Protein AF-0000000074485544 (afdb_homodimer)

Organism: Parageobacillus thermoglucosidasius (NCBI:txid1426)

InterPro domains:
  IPR011234 Fumarylacetoacetase-like, C-terminal [PF01557] (48-252)
  IPR012686 4-hydroxyphenylacetate degradation bifunctional isomerase/decarboxylase, N-terminal subunit [TIGR02305] (46-251)
  IPR036663 Fumarylacetoacetase-like, C-terminal domain superfamily [G3DSA:3.90.850.10] (44-259)
  IPR036663 Fumarylacetoacetase-like, C-terminal domain superfamily [SSF56529] (46-257)
  IPR051121 Fumarylacetoacetate hydrolase [PTHR42796] (20-252)

Sequence (542 aa):
MAKAVFKIAGISYMMESEVDPERNTVIIDGKEYSANQLQWEAPVSGAIYGVLLNYKGEWEQFREQMTKPPYHHPPNAPILYMKPSNTVNVHGGCIPLPDDVSELQVGAALGVVIGQTATKVAKERAFDYISGYTIVNDVTIPHETIYRPAVKERARDGFTPVGPWVVEKKDVDDPDLLDIRVFVNDRLVQHNNTKHLMRSVASLLADITEFMTLYPGDVLLVGVPERAPLVKAGDYVRIEIEKIGRLENTVVHERDWIKETGSHETRAHSVMAKAVFKIAGISYMMESEVDPERNTVIIDGKEYSANQLQWEAPVSGAIYGVLLNYKGEWEQFREQMTKPPYHHPPNAPILYMKPSNTVNVHGGCIPLPDDVSELQVGAALGVVIGQTATKVAKERAFDYISGYTIVNDVTIPHETIYRPAVKERARDGFTPVGPWVVEKKDVDDPDLLDIRVFVNDRLVQHNNTKHLMRSVASLLADITEFMTLYPGDVLLVGVPERAPLVKAGDYVRIEIEKIGRLENTVVHERDWIKETGSHETRAHSV

Secondary structure (DSSP, 8-state):
-EEEEEEETT-SS-EEEEEETTTTEEEETTEEEEGGGS-EE-S--S-EEEEES-BHHHHHHHHHHHHSTTT-S--SS-EEEEE-GGGEEETTPEEEE-TT-S-EE--EEEEEEE-S-BSS--GGGGGGGEEEEEEEE--B---S-SSS--HHHHS-TT-EEE-SEEEEGGG-S-TTS-EEEEEETTEEEEEEEGGGBSS-HHHHHHHHHTTS-B-TT-EEE----SSPPEE-TT-EEEEEETTTEEEEEEEEEHHHHHHHH-TT-------/-EEEEEEETT-SS-EEEEEETTTTEEEETTEEEEGGGS-EE-S--S-EEEEES-BHHHHHHHHHHHHSTTT-S--SS-EEEEE-GGGEEETTPEEEE-TT-S-EE--EEEEEEE-S-BSS--GGGGGGGEEEEEEEE--B---S-SSS--HHHHS-TT-EEE-SEEEEGGG-S-TTS-EEEEEETTEEEEEEEGGGBSS-HHHHHHHHHTTS-B-TT-EEE----SSPPEE-TT-EEEEEETTTEEEEEEEEEHHHHHHHH-TT-------

Radius of gyration: 23.33 Å; Cα contacts (8 Å, |Δi|>4): 1393; chains: 2; bounding box: 64×68×64 Å

pLDDT: mean 91.36, std 13.8, range [17.21, 98.9]

Nearest PDB structures (foldseek):
  1i7o-assembly3_C  TM=9.629E-01  e=2.639E-26  Escherichia coli
  6jvv-assembly1_A  TM=9.278E-01  e=5.662E-20  Sphingobium sp. SYK-6
  6jvw-assembly1_B  TM=8.057E-01  e=4.776E-20  Sphingobium sp. SYK-6
  6jvv-assembly1_B  TM=8.007E-01  e=3.398E-20  Sphingobium sp. SYK-6
  6iym-assembly1_B  TM=7.950E-01  e=6.870E-19  Exiguobacterium antarcticum B7

Solvent-accessible surface area (backbone atoms only — not comparable to full-atom values): 27406 Å² total; per-residue (Å²): 120,33,49,28,36,25,23,44,59,94,50,96,58,76,43,74,38,45,26,33,32,89,77,34,28,36,43,56,96,88,39,80,39,53,56,85,78,52,59,48,32,47,51,63,75,47,57,37,35,35,32,54,67,21,16,49,66,29,33,62,75,42,41,66,66,36,42,28,83,90,55,55,49,70,75,92,60,86,44,48,50,71,45,54,76,49,9,56,27,20,35,70,33,66,30,48,38,51,89,92,49,80,50,33,28,47,21,62,22,55,26,41,28,28,52,33,76,35,54,60,38,51,50,93,52,32,69,77,29,44,46,22,34,29,40,29,39,55,27,28,44,78,68,88,64,79,40,47,61,52,42,82,41,39,37,25,50,28,25,30,28,27,17,48,36,28,28,33,40,87,63,48,90,49,82,50,66,29,46,34,38,33,26,51,71,85,36,80,71,44,76,52,47,41,62,45,38,70,54,48,69,37,51,46,46,21,61,51,15,62,52,24,55,46,43,55,34,19,29,42,28,62,23,41,58,51,78,51,49,75,46,39,68,73,39,37,40,37,38,36,37,61,81,54,21,55,31,40,34,36,29,29,44,33,75,58,42,35,69,73,67,52,72,63,69,70,75,74,73,79,122,120,35,51,29,35,25,24,43,58,95,50,94,56,78,44,75,38,46,27,33,34,90,76,34,28,37,44,56,95,89,38,79,39,52,57,86,79,53,59,47,32,47,49,64,77,45,58,37,37,36,34,53,67,22,17,50,66,29,33,62,73,42,41,66,64,35,43,28,84,88,55,56,49,68,75,92,58,87,45,50,49,72,45,54,75,49,9,56,27,20,36,70,34,66,31,48,38,50,89,92,49,81,51,35,28,46,21,63,23,56,25,40,28,26,53,33,77,36,54,59,38,50,49,94,51,31,70,80,28,44,45,21,33,30,40,28,38,54,27,28,45,79,67,88,65,79,40,46,60,53,43,83,40,37,38,23,50,29,26,30,28,26,16,50,36,27,28,33,41,88,66,48,91,49,82,52,65,29,47,36,41,32,24,51,72,85,37,81,71,43,77,53,47,41,61,45,36,70,54,48,69,36,52,47,46,20,61,52,14,61,53,24,54,45,43,55,33,20,30,41,28,63,23,43,59,51,79,51,48,76,43,39,69,72,38,36,39,37,38,35,37,59,80,55,22,57,30,40,33,35,29,29,45,33,73,58,43,35,68,71,68,52,71,62,70,72,74,76,70,77,121

Structure (mmCIF, N/CA/C/O backbone):
data_AF-0000000074485544-model_v1
#
loop_
_entity.id
_entity.type
_entity.pdbx_description
1 polymer '4-hydroxyphenylacetate isomerase'
#
loop_
_atom_site.group_PDB
_atom_site.id
_atom_site.type_symbol
_atom_site.label_atom_id
_atom_site.label_alt_id
_atom_site.label_comp_id
_atom_site.label_asym_id
_atom_site.label_entity_id
_atom_site.label_seq_id
_atom_site.pdbx_PDB_ins_code
_atom_site.Cartn_x
_atom_site.Cartn_y
_atom_site.Cartn_z
_atom_site.occupancy
_atom_site.B_iso_or_equiv
_atom_site.auth_seq_id
_atom_site.auth_comp_id
_atom_site.auth_asym_id
_atom_site.auth_atom_id
_atom_site.pdbx_PDB_model_num
ATOM 1 N N . MET A 1 1 ? 7.127 -34.436 -3.04 1 90.77 1 MET A N 1
ATOM 2 C CA . MET A 1 1 ? 6.691 -33.616 -1.915 1 90.77 1 MET A CA 1
ATOM 3 C C . MET A 1 1 ? 7.6 -32.404 -1.739 1 90.77 1 MET A C 1
ATOM 5 O O . MET A 1 1 ? 8.788 -32.463 -2.062 1 90.77 1 MET A O 1
ATOM 9 N N . ALA A 1 2 ? 6.992 -31.344 -1.421 1 95.54 2 ALA A N 1
ATOM 10 C CA . ALA A 1 2 ? 7.732 -30.118 -1.135 1 95.54 2 ALA A CA 1
ATOM 11 C C . ALA A 1 2 ? 7.47 -29.638 0.29 1 95.54 2 ALA A C 1
ATOM 13 O O . ALA A 1 2 ? 6.44 -29.969 0.883 1 95.54 2 ALA A O 1
ATOM 14 N N . LYS A 1 3 ? 8.425 -28.995 0.841 1 97.61 3 LYS A N 1
ATOM 15 C CA . LYS A 1 3 ? 8.197 -28.341 2.126 1 97.61 3 LYS A CA 1
ATOM 16 C C . LYS A 1 3 ? 7.457 -27.019 1.947 1 97.61 3 LYS A C 1
ATOM 18 O O . LYS A 1 3 ? 7.723 -26.276 1 1 97.61 3 LYS A O 1
ATOM 23 N N . ALA A 1 4 ? 6.565 -26.773 2.877 1 98.1 4 ALA A N 1
ATOM 24 C CA . ALA A 1 4 ? 5.761 -25.561 2.739 1 98.1 4 ALA A CA 1
ATOM 25 C C . ALA A 1 4 ? 5.362 -25.009 4.104 1 98.1 4 ALA A C 1
ATOM 27 O O . ALA A 1 4 ? 5.383 -25.732 5.103 1 98.1 4 ALA A O 1
ATOM 28 N N . VAL A 1 5 ? 5.112 -23.77 4.116 1 97.99 5 VAL A N 1
ATOM 29 C CA . VAL A 1 5 ? 4.541 -23.085 5.271 1 97.99 5 VAL A CA 1
ATOM 30 C C . VAL A 1 5 ? 3.111 -22.65 4.96 1 97.99 5 VAL A C 1
ATOM 32 O O . VAL A 1 5 ? 2.814 -22.226 3.841 1 97.99 5 VAL A O 1
ATOM 35 N N . PHE A 1 6 ? 2.251 -22.836 5.901 1 97.97 6 PHE A N 1
ATOM 36 C CA . PHE A 1 6 ? 0.848 -22.487 5.715 1 97.97 6 PHE A CA 1
ATOM 37 C C . PHE A 1 6 ? 0.191 -22.152 7.048 1 97.97 6 PHE A C 1
ATOM 39 O O . PHE A 1 6 ? 0.814 -22.287 8.104 1 97.97 6 PHE A O 1
ATOM 46 N N . LYS A 1 7 ? -0.985 -21.616 6.926 1 97.46 7 LYS A N 1
ATOM 47 C CA . LYS A 1 7 ? -1.761 -21.256 8.109 1 97.46 7 LYS A CA 1
ATOM 48 C C . LYS A 1 7 ? -3.201 -21.748 7.994 1 97.46 7 LYS A C 1
ATOM 50 O O . LYS A 1 7 ? -3.849 -21.549 6.964 1 97.46 7 LYS A O 1
ATOM 55 N N . ILE A 1 8 ? -3.652 -22.455 9.01 1 96.5 8 ILE A N 1
ATOM 56 C CA . ILE A 1 8 ? -5.022 -22.953 9.076 1 96.5 8 ILE A CA 1
ATOM 57 C C . ILE A 1 8 ? -5.876 -22.002 9.913 1 96.5 8 ILE A C 1
ATOM 59 O O . ILE A 1 8 ? -5.41 -21.46 10.917 1 96.5 8 ILE A O 1
ATOM 63 N N . ALA A 1 9 ? -7.114 -21.84 9.516 1 94.03 9 ALA A N 1
ATOM 64 C CA . ALA A 1 9 ? -8.03 -20.965 10.243 1 94.03 9 ALA A CA 1
ATOM 65 C C . ALA A 1 9 ? -8.16 -21.395 11.701 1 94.03 9 ALA A C 1
ATOM 67 O O . ALA A 1 9 ? -8.344 -22.58 11.991 1 94.03 9 ALA A O 1
ATOM 68 N N . GLY A 1 10 ? -8.076 -20.441 12.572 1 91.24 10 GLY A N 1
ATOM 69 C CA . GLY A 1 10 ? -8.238 -20.726 13.989 1 91.24 10 GLY A CA 1
ATOM 70 C C . GLY A 1 10 ? -6.932 -21.061 14.683 1 91.24 10 GLY A C 1
ATOM 71 O O . GLY A 1 10 ? -6.885 -21.171 15.91 1 91.24 10 GLY A O 1
ATOM 72 N N . ILE A 1 11 ? -5.893 -21.306 13.906 1 90.22 11 ILE A N 1
ATOM 73 C CA . ILE A 1 11 ? -4.566 -21.569 14.452 1 90.22 11 ILE A CA 1
ATOM 74 C C . ILE A 1 11 ? -3.723 -20.297 14.395 1 90.22 11 ILE A C 1
ATOM 76 O O . ILE A 1 11 ? -3.655 -19.636 13.356 1 90.22 11 ILE A O 1
ATOM 80 N N . SER A 1 12 ? -3.125 -19.877 15.398 1 88.78 12 SER A N 1
ATOM 81 C CA . SER A 1 12 ? -2.519 -18.559 15.552 1 88.78 12 SER A CA 1
ATOM 82 C C . SER A 1 12 ? -1.113 -18.524 14.961 1 88.78 12 SER A C 1
ATOM 84 O O . SER A 1 12 ? -0.5 -17.459 14.868 1 88.78 12 SER A O 1
ATOM 86 N N . TYR A 1 13 ? -0.594 -19.749 14.61 1 91.14 13 TYR A N 1
ATOM 87 C CA . TYR A 1 13 ? 0.783 -19.764 14.13 1 91.14 13 TYR A CA 1
ATOM 88 C C . TYR A 1 13 ? 0.874 -20.414 12.755 1 91.14 13 TYR A C 1
ATOM 90 O O . TYR A 1 13 ? -0.047 -21.118 12.332 1 91.14 13 TYR A O 1
ATOM 98 N N . MET A 1 14 ? 1.942 -20.153 12.083 1 94.24 14 MET A N 1
ATOM 99 C CA . MET A 1 14 ? 2.238 -20.786 10.801 1 94.24 14 MET A CA 1
ATOM 100 C C . MET A 1 14 ? 2.708 -22.223 11 1 94.24 14 MET A C 1
ATOM 102 O O . MET A 1 14 ? 3.51 -22.5 11.893 1 94.24 14 MET A O 1
ATOM 106 N N . MET A 1 15 ? 2.277 -23.033 10.186 1 96.04 15 MET A N 1
ATOM 107 C CA . MET A 1 15 ? 2.678 -24.437 10.215 1 96.04 15 MET A CA 1
ATOM 108 C C . MET A 1 15 ? 3.642 -24.751 9.076 1 96.04 15 MET A C 1
ATOM 110 O O . MET A 1 15 ? 3.604 -24.103 8.028 1 96.04 15 MET A O 1
ATOM 114 N N . GLU A 1 16 ? 4.478 -25.626 9.375 1 96.52 16 GLU A N 1
ATOM 115 C CA . GLU A 1 16 ? 5.398 -26.141 8.365 1 96.52 16 GLU A CA 1
ATOM 116 C C . GLU A 1 16 ? 5.22 -27.644 8.17 1 96.52 16 GLU A C 1
ATOM 118 O O . GLU A 1 16 ? 5.169 -28.399 9.143 1 96.52 16 GLU A O 1
ATOM 123 N N . SER A 1 17 ? 5.087 -28.018 6.955 1 96.88 17 SER A N 1
ATOM 124 C CA . SER A 1 17 ? 4.952 -29.44 6.659 1 96.88 17 SER A CA 1
ATOM 125 C C . SER A 1 17 ? 5.191 -29.722 5.18 1 96.88 17 SER A C 1
ATOM 127 O O . SER A 1 17 ? 5.697 -28.865 4.453 1 96.88 17 SER A O 1
ATOM 129 N N . GLU A 1 18 ? 4.872 -30.969 4.844 1 97.66 18 GLU A N 1
ATOM 130 C CA . GLU A 1 18 ? 5.032 -31.397 3.458 1 97.66 18 GLU A CA 1
ATOM 131 C C . GLU A 1 18 ? 3.733 -31.23 2.676 1 97.66 18 GLU A C 1
ATOM 133 O O . GLU A 1 18 ? 2.647 -31.48 3.204 1 97.66 18 GLU A O 1
ATOM 138 N N . VAL A 1 19 ? 3.941 -30.774 1.441 1 98.03 19 VAL A N 1
ATOM 139 C CA . VAL A 1 19 ? 2.791 -30.653 0.551 1 98.03 19 VAL A CA 1
ATOM 140 C C . VAL A 1 19 ? 3.078 -31.372 -0.766 1 98.03 19 VAL A C 1
ATOM 142 O O . VAL A 1 19 ? 4.239 -31.568 -1.133 1 98.03 19 VAL A O 1
ATOM 145 N N . ASP A 1 20 ? 2.06 -31.831 -1.389 1 97.64 20 ASP A N 1
ATOM 146 C CA . ASP A 1 20 ? 2.118 -32.315 -2.764 1 97.64 20 ASP A CA 1
ATOM 147 C C . ASP A 1 20 ? 1.415 -31.351 -3.717 1 97.64 20 ASP A C 1
ATOM 149 O O . ASP A 1 20 ? 0.188 -31.373 -3.836 1 97.64 20 ASP A O 1
ATOM 153 N N . PRO A 1 21 ? 2.123 -30.51 -4.354 1 96.29 21 PRO A N 1
ATOM 154 C CA . PRO A 1 21 ? 1.515 -29.49 -5.211 1 96.29 21 PRO A CA 1
ATOM 155 C C . PRO A 1 21 ? 0.693 -30.089 -6.35 1 96.29 21 PRO A C 1
ATOM 157 O O . PRO A 1 21 ? -0.279 -29.478 -6.802 1 96.29 21 PRO A O 1
ATOM 160 N N . GLU A 1 22 ? 1.041 -31.219 -6.857 1 95.24 22 GLU A N 1
ATOM 161 C CA . GLU A 1 22 ? 0.322 -31.85 -7.959 1 95.24 22 GLU A CA 1
ATOM 162 C C . GLU A 1 22 ? -1.041 -32.364 -7.507 1 95.24 22 GLU A C 1
ATOM 164 O O . GLU A 1 22 ? -2.043 -32.18 -8.202 1 95.24 22 GLU A O 1
ATOM 169 N N . ARG A 1 23 ? -1.027 -32.935 -6.347 1 96.19 23 ARG A N 1
ATOM 170 C CA . ARG A 1 23 ? -2.275 -33.47 -5.812 1 96.19 23 ARG A CA 1
ATOM 171 C C . ARG A 1 23 ? -2.998 -32.428 -4.965 1 96.19 23 ARG A C 1
ATOM 173 O O . ARG A 1 23 ? -4.146 -32.634 -4.566 1 96.19 23 ARG A O 1
ATOM 180 N N . ASN A 1 24 ? -2.317 -31.38 -4.682 1 97.11 24 ASN A N 1
ATOM 181 C CA . ASN A 1 24 ? -2.841 -30.306 -3.846 1 97.11 24 ASN A CA 1
ATOM 182 C C . ASN A 1 24 ? -3.24 -30.816 -2.464 1 97.11 24 ASN A C 1
ATOM 184 O O . ASN A 1 24 ? -4.362 -30.582 -2.011 1 97.11 24 ASN A O 1
ATOM 188 N N . THR A 1 25 ? -2.323 -31.49 -1.848 1 97.99 25 THR A N 1
ATOM 189 C CA . THR A 1 25 ? -2.54 -32.054 -0.52 1 97.99 25 THR A CA 1
ATOM 190 C C . THR A 1 25 ? -1.452 -31.596 0.446 1 97.99 25 THR A C 1
ATOM 192 O O . THR A 1 25 ? -0.387 -31.144 0.021 1 97.99 25 THR A O 1
ATOM 195 N N . VAL A 1 26 ? -1.707 -31.687 1.675 1 97.74 26 VAL A N 1
ATOM 196 C CA . VAL A 1 26 ? -0.789 -31.318 2.747 1 97.74 26 VAL A CA 1
ATOM 197 C C . VAL A 1 26 ? -0.813 -32.386 3.839 1 97.74 26 VAL A C 1
ATOM 199 O O . VAL A 1 26 ? -1.855 -32.992 4.1 1 97.74 26 VAL A O 1
ATOM 202 N N . ILE A 1 27 ? 0.284 -32.615 4.433 1 97.47 27 ILE A N 1
ATOM 203 C CA . ILE A 1 27 ? 0.385 -33.57 5.531 1 97.47 27 ILE A CA 1
ATOM 204 C C . ILE A 1 27 ? 0.322 -32.83 6.865 1 97.47 27 ILE A C 1
ATOM 206 O O . ILE A 1 27 ? 1.118 -31.923 7.118 1 97.47 27 ILE A O 1
ATOM 210 N N . ILE A 1 28 ? -0.578 -33.156 7.668 1 94.51 28 ILE A N 1
ATOM 211 C CA . ILE A 1 28 ? -0.701 -32.635 9.026 1 94.51 28 ILE A CA 1
ATOM 212 C C . ILE A 1 28 ? -0.766 -33.793 10.019 1 94.51 28 ILE A C 1
ATOM 214 O O . ILE A 1 28 ? -1.669 -34.63 9.948 1 94.51 28 ILE A O 1
ATOM 218 N N . ASP A 1 29 ? 0.242 -33.835 10.925 1 92.9 29 ASP A N 1
ATOM 219 C CA . ASP A 1 29 ? 0.322 -34.89 11.931 1 92.9 29 ASP A CA 1
ATOM 220 C C . ASP A 1 29 ? 0.257 -36.272 11.284 1 92.9 29 ASP A C 1
ATOM 222 O O . ASP A 1 29 ? -0.525 -37.125 11.709 1 92.9 29 ASP A O 1
ATOM 226 N N . GLY A 1 30 ? 0.918 -36.394 10.152 1 94.06 30 GLY A N 1
ATOM 227 C CA . GLY A 1 30 ? 1.083 -37.678 9.489 1 94.06 30 GLY A CA 1
ATOM 228 C C . GLY A 1 30 ? -0.089 -38.044 8.598 1 94.06 30 GLY A C 1
ATOM 229 O O . GLY A 1 30 ? -0.068 -39.082 7.932 1 94.06 30 GLY A O 1
ATOM 230 N N . LYS A 1 31 ? -1.072 -37.276 8.591 1 96.66 31 LYS A N 1
ATOM 231 C CA . LYS A 1 31 ? -2.251 -37.525 7.768 1 96.66 31 LYS A CA 1
ATOM 232 C C . LYS A 1 31 ? -2.308 -36.564 6.583 1 96.66 31 LYS A C 1
ATOM 234 O O . LYS A 1 31 ? -2.027 -35.373 6.729 1 96.66 31 LYS A O 1
ATOM 239 N N . GLU A 1 32 ? -2.655 -37.132 5.489 1 97.18 32 GLU A N 1
ATOM 240 C CA . GLU A 1 32 ? -2.739 -36.338 4.267 1 97.18 32 GLU A CA 1
ATOM 241 C C . GLU A 1 32 ? -4.135 -35.749 4.086 1 97.18 32 GLU A C 1
ATOM 243 O O . GLU A 1 32 ? -5.133 -36.467 4.168 1 97.18 32 GLU A O 1
ATOM 248 N N . TYR A 1 33 ? -4.262 -34.466 3.867 1 97.7 33 TYR A N 1
ATOM 249 C CA . TYR A 1 33 ? -5.512 -33.756 3.617 1 97.7 33 TYR A CA 1
ATOM 250 C C . TYR A 1 33 ? -5.485 -33.067 2.258 1 97.7 33 TYR A C 1
ATOM 252 O O . TYR A 1 33 ? -4.462 -32.504 1.86 1 97.7 33 TYR A O 1
ATOM 260 N N . SER A 1 34 ? -6.621 -33.187 1.575 1 96.98 34 SER A N 1
ATOM 261 C CA . SER A 1 34 ? -6.793 -32.292 0.435 1 96.98 34 SER A CA 1
ATOM 262 C C . SER A 1 34 ? -6.895 -30.838 0.884 1 96.98 34 SER A C 1
ATOM 264 O O . SER A 1 34 ? -7.504 -30.542 1.914 1 96.98 34 SER A O 1
ATOM 266 N N . ALA A 1 35 ? -6.347 -29.924 0.126 1 96.82 35 ALA A N 1
ATOM 267 C CA . ALA A 1 35 ? -6.403 -28.508 0.477 1 96.82 35 ALA A CA 1
ATOM 268 C C . ALA A 1 35 ? -7.846 -28.038 0.634 1 96.82 35 ALA A C 1
ATOM 270 O O . ALA A 1 35 ? -8.136 -27.17 1.461 1 96.82 35 ALA A O 1
ATOM 271 N N . ASN A 1 36 ? -8.751 -28.637 -0.075 1 95.66 36 ASN A N 1
ATOM 272 C CA . ASN A 1 36 ? -10.141 -28.195 -0.088 1 95.66 36 ASN A CA 1
ATOM 273 C C . ASN A 1 36 ? -10.895 -28.677 1.148 1 95.66 36 ASN A C 1
ATOM 275 O O . ASN A 1 36 ? -12.019 -28.243 1.404 1 95.66 36 ASN A O 1
ATOM 279 N N . GLN A 1 37 ? -10.273 -29.52 1.95 1 95.59 37 GLN A N 1
ATOM 280 C CA . GLN A 1 37 ? -10.892 -30.043 3.163 1 95.59 37 GLN A CA 1
ATOM 281 C C . GLN A 1 37 ? -10.589 -29.152 4.364 1 95.59 37 GLN A C 1
ATOM 283 O O . GLN A 1 37 ? -11.104 -29.382 5.461 1 95.59 37 GLN A O 1
ATOM 288 N N . LEU A 1 38 ? -9.765 -28.232 4.123 1 96.21 38 LEU A N 1
ATOM 289 C CA . LEU A 1 38 ? -9.299 -27.395 5.223 1 96.21 38 LEU A CA 1
ATOM 290 C C . LEU A 1 38 ? -9.753 -25.951 5.037 1 96.21 38 LEU A C 1
ATOM 292 O O . LEU A 1 38 ? -10.036 -25.524 3.915 1 96.21 38 LEU A O 1
ATOM 296 N N . GLN A 1 39 ? -9.892 -25.283 6.119 1 96.08 39 GLN A N 1
ATOM 297 C CA . GLN A 1 39 ? -10.098 -23.838 6.112 1 96.08 39 GLN A CA 1
ATOM 298 C C . GLN A 1 39 ? -8.785 -23.095 6.342 1 96.08 39 GLN A C 1
ATOM 300 O O . GLN A 1 39 ? -8.105 -23.321 7.345 1 96.08 39 GLN A O 1
ATOM 305 N N . TRP A 1 40 ? -8.505 -22.219 5.481 1 97.3 40 TRP A N 1
ATOM 306 C CA . TRP A 1 40 ? -7.16 -21.656 5.418 1 97.3 40 TRP A CA 1
ATOM 307 C C . TRP A 1 40 ? -7.157 -20.203 5.883 1 97.3 40 TRP A C 1
ATOM 309 O O . TRP A 1 40 ? -8.184 -19.524 5.824 1 97.3 40 TRP A O 1
ATOM 319 N N . GLU A 1 41 ? -6.047 -19.702 6.311 1 97.15 41 GLU A N 1
ATOM 320 C CA . GLU A 1 41 ? -5.659 -18.295 6.356 1 97.15 41 GLU A CA 1
ATOM 321 C C . GLU A 1 41 ? -4.54 -18 5.36 1 97.15 41 GLU A C 1
ATOM 323 O O . GLU A 1 41 ? -3.878 -18.917 4.872 1 97.15 41 GLU A O 1
ATOM 328 N N . ALA A 1 42 ? -4.441 -16.765 4.984 1 96.98 42 ALA A N 1
ATOM 329 C CA . ALA A 1 42 ? -3.374 -16.419 4.049 1 96.98 42 ALA A CA 1
ATOM 330 C C . ALA A 1 42 ? -2.006 -16.778 4.621 1 96.98 42 ALA A C 1
ATOM 332 O O . ALA A 1 42 ? -1.715 -16.485 5.784 1 96.98 42 ALA A O 1
ATOM 333 N N . PRO A 1 43 ? -1.149 -17.349 3.902 1 97.58 43 PRO A N 1
ATOM 334 C CA . PRO A 1 43 ? 0.147 -17.804 4.41 1 97.58 43 PRO A CA 1
ATOM 335 C C . PRO A 1 43 ? 1.211 -16.71 4.377 1 97.58 43 PRO A C 1
ATOM 337 O O . PRO A 1 43 ? 2.405 -17.007 4.28 1 97.58 43 PRO A O 1
ATOM 340 N N . VAL A 1 44 ? 0.81 -15.493 4.294 1 95.67 44 VAL A N 1
ATOM 341 C CA . VAL A 1 44 ? 1.725 -14.358 4.237 1 95.67 44 VAL A CA 1
ATOM 342 C C . VAL A 1 44 ? 1.303 -13.301 5.255 1 95.67 44 VAL A C 1
ATOM 344 O O . VAL A 1 44 ? 0.142 -13.259 5.669 1 95.67 44 VAL A O 1
ATOM 347 N N . SER A 1 45 ? 2.272 -12.45 5.623 1 92.66 45 SER A N 1
ATOM 348 C CA . SER A 1 45 ? 1.991 -11.542 6.731 1 92.66 45 SER A CA 1
ATOM 349 C C . SER A 1 45 ? 2.38 -10.109 6.385 1 92.66 45 SER A C 1
ATOM 351 O O . SER A 1 45 ? 2.063 -9.178 7.127 1 92.66 45 SER A O 1
ATOM 353 N N . GLY A 1 46 ? 3.073 -9.873 5.349 1 93.83 46 GLY A N 1
ATOM 354 C CA . GLY A 1 46 ? 3.562 -8.546 5.008 1 93.83 46 GLY A CA 1
ATOM 355 C C . GLY A 1 46 ? 2.778 -7.89 3.888 1 93.83 46 GLY A C 1
ATOM 356 O O . GLY A 1 46 ? 1.64 -8.275 3.611 1 93.83 46 GLY A O 1
ATOM 357 N N . ALA A 1 47 ? 3.313 -6.857 3.334 1 94.22 47 ALA A N 1
ATOM 358 C CA . ALA A 1 47 ? 2.708 -6.134 2.218 1 94.22 47 ALA A CA 1
ATOM 359 C C . ALA A 1 47 ? 2.838 -6.924 0.919 1 94.22 47 ALA A C 1
ATOM 361 O O . ALA A 1 47 ? 3.719 -7.777 0.789 1 94.22 47 ALA A O 1
ATOM 362 N N . ILE A 1 48 ? 1.928 -6.615 0.059 1 97.13 48 ILE A N 1
ATOM 363 C CA . ILE A 1 48 ? 1.94 -7.251 -1.254 1 97.13 48 ILE A CA 1
ATOM 364 C C . ILE A 1 48 ? 2.148 -6.194 -2.336 1 97.13 48 ILE A C 1
ATOM 366 O O . ILE A 1 48 ? 1.394 -5.222 -2.417 1 97.13 48 ILE A O 1
ATOM 370 N N . TYR A 1 49 ? 3.188 -6.374 -3.108 1 96.33 49 TYR A N 1
ATOM 371 C CA . TYR A 1 49 ? 3.532 -5.502 -4.225 1 96.33 49 TYR A CA 1
ATOM 372 C C . TYR A 1 49 ? 3.393 -6.236 -5.554 1 96.33 49 TYR A C 1
ATOM 374 O O . TYR A 1 49 ? 3.75 -7.412 -5.66 1 96.33 49 TYR A O 1
ATOM 382 N N . GLY A 1 50 ? 2.9 -5.558 -6.517 1 95.35 50 GLY A N 1
ATOM 383 C CA . GLY A 1 50 ? 2.794 -6.153 -7.84 1 95.35 50 GLY A CA 1
ATOM 384 C C . GLY A 1 50 ? 3.514 -5.357 -8.912 1 95.35 50 GLY A C 1
ATOM 385 O O . GLY A 1 50 ? 3.709 -4.148 -8.769 1 95.35 50 GLY A O 1
ATOM 386 N N . VAL A 1 51 ? 3.912 -6.04 -9.964 1 94.1 51 VAL A N 1
ATOM 387 C CA . VAL A 1 51 ? 4.55 -5.416 -11.118 1 94.1 51 VAL A CA 1
ATOM 388 C C . VAL A 1 51 ? 3.607 -5.464 -12.319 1 94.1 51 VAL A C 1
ATOM 390 O O . VAL A 1 51 ? 3.078 -6.525 -12.659 1 94.1 51 VAL A O 1
ATOM 393 N N . LEU A 1 52 ? 3.471 -4.307 -12.901 1 90.06 52 LEU A N 1
ATOM 394 C CA . LEU A 1 52 ? 2.641 -4.23 -14.098 1 90.06 52 LEU A CA 1
ATOM 395 C C . LEU A 1 52 ? 3.464 -4.513 -15.35 1 90.06 52 LEU A C 1
ATOM 397 O O . LEU A 1 52 ? 4.643 -4.16 -15.416 1 90.06 52 LEU A O 1
ATOM 401 N N . LEU A 1 53 ? 2.829 -5.147 -16.319 1 89.72 53 LEU A N 1
ATOM 402 C CA . LEU A 1 53 ? 3.346 -5.271 -17.678 1 89.72 53 LEU A CA 1
ATOM 403 C C . LEU A 1 53 ? 4.692 -5.987 -17.684 1 89.72 53 LEU A C 1
ATOM 405 O O . LEU A 1 53 ? 5.632 -5.547 -18.35 1 89.72 53 LEU A O 1
ATOM 409 N N . ASN A 1 54 ? 4.786 -7.033 -16.911 1 94.59 54 ASN A N 1
ATOM 410 C CA . ASN A 1 54 ? 6.054 -7.75 -16.844 1 94.59 54 ASN A CA 1
ATOM 411 C C . ASN A 1 54 ? 6.02 -9.03 -17.674 1 94.59 54 ASN A C 1
ATOM 413 O O . ASN A 1 54 ? 6.934 -9.853 -17.593 1 94.59 54 ASN A O 1
ATOM 417 N N . TYR A 1 55 ? 4.957 -9.305 -18.325 1 96.05 55 TYR A N 1
ATOM 418 C CA . TYR A 1 55 ? 4.894 -10.365 -19.326 1 96.05 55 TYR A CA 1
ATOM 419 C C . TYR A 1 55 ? 5.007 -9.793 -20.734 1 96.05 55 TYR A C 1
ATOM 421 O O . TYR A 1 55 ? 4.324 -8.823 -21.073 1 96.05 55 TYR A O 1
ATOM 429 N N . LYS A 1 56 ? 5.777 -10.445 -21.516 1 93.85 56 LYS A N 1
ATOM 430 C CA . LYS A 1 56 ? 6.021 -9.99 -22.881 1 93.85 56 LYS A CA 1
ATOM 431 C C . LYS A 1 56 ? 4.711 -9.81 -23.643 1 93.85 56 LYS A C 1
ATOM 433 O O . LYS A 1 56 ? 4.521 -8.807 -24.334 1 93.85 56 LYS A O 1
ATOM 438 N N . GLY A 1 57 ? 3.853 -10.749 -23.534 1 91.76 57 GLY A N 1
ATOM 439 C CA . GLY A 1 57 ? 2.571 -10.664 -24.215 1 91.76 57 GLY A CA 1
ATOM 440 C C . GLY A 1 57 ? 1.729 -9.489 -23.757 1 91.76 57 GLY A C 1
ATOM 441 O O . GLY A 1 57 ? 1.071 -8.836 -24.57 1 91.76 57 GLY A O 1
ATOM 442 N N . GLU A 1 58 ? 1.702 -9.219 -22.463 1 86.93 58 GLU A N 1
ATOM 443 C CA . GLU A 1 58 ? 0.978 -8.076 -21.917 1 86.93 58 GLU A CA 1
ATOM 444 C C . GLU A 1 58 ? 1.579 -6.759 -22.401 1 86.93 58 GLU A C 1
ATOM 446 O O . GLU A 1 58 ? 0.85 -5.844 -22.791 1 86.93 58 GLU A O 1
ATOM 451 N N . TRP A 1 59 ? 2.855 -6.708 -22.372 1 84.39 59 TRP A N 1
ATOM 452 C CA . TRP A 1 59 ? 3.561 -5.515 -22.826 1 84.39 59 TRP A CA 1
ATOM 453 C C . TRP A 1 59 ? 3.222 -5.202 -24.28 1 84.39 59 TRP A C 1
ATOM 455 O O . TRP A 1 59 ? 2.974 -4.046 -24.631 1 84.39 59 TRP A O 1
ATOM 465 N N . GLU A 1 60 ? 3.221 -6.237 -25.072 1 85.64 60 GLU A N 1
ATOM 466 C CA . GLU A 1 60 ? 2.935 -6.053 -26.491 1 85.64 60 GLU A CA 1
ATOM 467 C C . GLU A 1 60 ? 1.529 -5.5 -26.704 1 85.64 60 GLU A C 1
ATOM 469 O O . GLU A 1 60 ? 1.308 -4.675 -27.593 1 85.64 60 GLU A O 1
ATOM 474 N N . GLN A 1 61 ? 0.633 -5.861 -25.904 1 82.63 61 GLN A N 1
ATOM 475 C CA . GLN A 1 61 ? -0.746 -5.392 -25.99 1 82.63 61 GLN A CA 1
ATOM 476 C C . GLN A 1 61 ? -0.839 -3.898 -25.693 1 82.63 61 GLN A C 1
ATOM 478 O O . GLN A 1 61 ? -1.699 -3.203 -26.239 1 82.63 61 GLN A O 1
ATOM 483 N N . PHE A 1 62 ? 0.079 -3.43 -24.814 1 78.45 62 PHE A N 1
ATOM 484 C CA . PHE A 1 62 ? -0.033 -2.048 -24.363 1 78.45 62 PHE A CA 1
ATOM 485 C C . PHE A 1 62 ? 1.092 -1.197 -24.939 1 78.45 62 PHE A C 1
ATOM 487 O O . PHE A 1 62 ? 1.248 -0.032 -24.569 1 78.45 62 PHE A O 1
ATOM 494 N N . ARG A 1 63 ? 1.812 -1.733 -25.789 1 77.94 63 ARG A N 1
ATOM 495 C CA . ARG A 1 63 ? 3.009 -1.087 -26.317 1 77.94 63 ARG A CA 1
ATOM 496 C C . ARG A 1 63 ? 2.673 0.262 -26.943 1 77.94 63 ARG A C 1
ATOM 498 O O . ARG A 1 63 ? 3.375 1.25 -26.717 1 77.94 63 ARG A O 1
ATOM 505 N N . GLU A 1 64 ? 1.62 0.321 -27.712 1 75.65 64 GLU A N 1
ATOM 506 C CA . GLU A 1 64 ? 1.251 1.56 -28.389 1 75.65 64 GLU A CA 1
ATOM 507 C C . GLU A 1 64 ? 0.886 2.65 -27.384 1 75.65 64 GLU A C 1
ATOM 509 O O . GLU A 1 64 ? 1.319 3.796 -27.519 1 75.65 64 GLU A O 1
ATOM 514 N N . GLN A 1 65 ? 0.15 2.212 -26.404 1 73.07 65 GLN A N 1
ATOM 515 C CA . GLN A 1 65 ? -0.264 3.17 -25.383 1 73.07 65 GLN A CA 1
ATOM 516 C C . GLN A 1 65 ? 0.931 3.654 -24.567 1 73.07 65 GLN A C 1
ATOM 518 O O . GLN A 1 65 ? 0.957 4.8 -24.114 1 73.07 65 GLN A O 1
ATOM 523 N N . MET A 1 66 ? 1.855 2.827 -24.452 1 72.97 66 MET A N 1
ATOM 524 C CA . MET A 1 66 ? 2.993 3.129 -23.59 1 72.97 66 MET A CA 1
ATOM 525 C C . MET A 1 66 ? 4.04 3.948 -24.337 1 72.97 66 MET A C 1
ATOM 527 O O . MET A 1 66 ? 4.966 4.485 -23.726 1 72.97 66 MET A O 1
ATOM 531 N N . THR A 1 67 ? 3.88 4.025 -25.606 1 70.48 67 THR A N 1
ATOM 532 C CA . THR A 1 67 ? 4.878 4.729 -26.403 1 70.48 67 THR A CA 1
ATOM 533 C C . THR A 1 67 ? 4.291 6.005 -27.001 1 70.48 67 THR A C 1
ATOM 535 O O . THR A 1 67 ? 4.973 6.725 -27.732 1 70.48 67 THR A O 1
ATOM 538 N N . LYS A 1 68 ? 3.016 6.236 -26.727 1 69.05 68 LYS A N 1
ATOM 539 C CA . LYS A 1 68 ? 2.351 7.456 -27.177 1 69.05 68 LYS A CA 1
ATOM 540 C C . LYS A 1 68 ? 2.167 8.439 -26.024 1 69.05 68 LYS A C 1
ATOM 542 O O . LYS A 1 68 ? 2.32 8.071 -24.858 1 69.05 68 LYS A O 1
ATOM 547 N N . PRO A 1 69 ? 1.905 9.662 -26.41 1 65.52 69 PRO A N 1
ATOM 548 C CA . PRO A 1 69 ? 1.576 10.579 -25.316 1 65.52 69 PRO A CA 1
ATOM 549 C C . PRO A 1 69 ? 0.537 10.004 -24.357 1 65.52 69 PRO A C 1
ATOM 551 O O . PRO A 1 69 ? -0.388 9.31 -24.787 1 65.52 69 PRO A O 1
ATOM 554 N N . PRO A 1 70 ? 0.731 10.088 -23.118 1 65.9 70 PRO A N 1
ATOM 555 C CA . PRO A 1 70 ? 1.705 11.016 -22.539 1 65.9 70 PRO A CA 1
ATOM 556 C C . PRO A 1 70 ? 3.034 10.343 -22.203 1 65.9 70 PRO A C 1
ATOM 558 O O . PRO A 1 70 ? 3.98 11.012 -21.781 1 65.9 70 PRO A O 1
ATOM 561 N N . TYR A 1 71 ? 3.249 9.075 -22.387 1 65.97 71 TYR A N 1
ATOM 562 C CA . TYR A 1 71 ? 4.418 8.356 -21.894 1 65.97 71 TYR A CA 1
ATOM 563 C C . TYR A 1 71 ? 5.606 8.538 -22.831 1 65.97 71 TYR A C 1
ATOM 565 O O . TYR A 1 71 ? 6.731 8.768 -22.38 1 65.97 71 TYR A O 1
ATOM 573 N N . HIS A 1 72 ? 5.403 8.592 -24.146 1 68.53 72 HIS A N 1
ATOM 574 C CA . HIS A 1 72 ? 6.354 8.77 -25.237 1 68.53 72 HIS A CA 1
ATOM 575 C C . HIS A 1 72 ? 7.387 7.648 -25.255 1 68.53 72 HIS A C 1
ATOM 577 O O . HIS A 1 72 ? 7.83 7.224 -26.325 1 68.53 72 HIS A O 1
ATOM 583 N N . HIS A 1 73 ? 7.897 7.138 -24.05 1 72.11 73 HIS A N 1
ATOM 584 C CA . HIS A 1 73 ? 8.868 6.054 -23.953 1 72.11 73 HIS A CA 1
ATOM 585 C C . HIS A 1 73 ? 8.446 5.028 -22.908 1 72.11 73 HIS A C 1
ATOM 587 O O . HIS A 1 73 ? 7.772 5.369 -21.933 1 72.11 73 HIS A O 1
ATOM 593 N N . PRO A 1 74 ? 8.879 3.829 -23.197 1 72.47 74 PRO A N 1
ATOM 594 C CA . PRO A 1 74 ? 8.581 2.799 -22.199 1 72.47 74 PRO A CA 1
ATOM 595 C C . PRO A 1 74 ? 9.308 3.03 -20.876 1 72.47 74 PRO A C 1
ATOM 597 O O . PRO A 1 74 ? 10.38 3.64 -20.855 1 72.47 74 PRO A O 1
ATOM 600 N N . PRO A 1 75 ? 8.708 2.56 -19.904 1 72.54 75 PRO A N 1
ATOM 601 C CA . PRO A 1 75 ? 9.37 2.699 -18.605 1 72.54 75 PRO A CA 1
ATOM 602 C C . PRO A 1 75 ? 10.67 1.902 -18.516 1 72.54 75 PRO A C 1
ATOM 604 O O . PRO A 1 75 ? 10.749 0.784 -19.031 1 72.54 75 PRO A O 1
ATOM 607 N N . ASN A 1 76 ? 11.651 2.495 -17.952 1 76.29 76 ASN A N 1
ATOM 608 C CA . ASN A 1 76 ? 12.938 1.834 -17.761 1 76.29 76 ASN A CA 1
ATOM 609 C C . ASN A 1 76 ? 12.958 1.006 -16.479 1 76.29 76 ASN A C 1
ATOM 611 O O . ASN A 1 76 ? 13.851 0.18 -16.283 1 76.29 76 ASN A O 1
ATOM 615 N N . ALA A 1 77 ? 11.97 1.215 -15.674 1 82.51 77 ALA A N 1
ATOM 616 C CA . ALA A 1 77 ? 11.878 0.529 -14.388 1 82.51 77 ALA A CA 1
ATOM 617 C C . ALA A 1 77 ? 10.524 -0.156 -14.228 1 82.51 77 ALA A C 1
ATOM 619 O O . ALA A 1 77 ? 9.565 0.178 -14.929 1 82.51 77 ALA A O 1
ATOM 620 N N . PRO A 1 78 ? 10.516 -1.103 -13.339 1 89.05 78 PRO A N 1
ATOM 621 C CA . PRO A 1 78 ? 9.229 -1.766 -13.111 1 89.05 78 PRO A CA 1
ATOM 622 C C . PRO A 1 78 ? 8.144 -0.801 -12.639 1 89.05 78 PRO A C 1
ATOM 624 O O . PRO A 1 78 ? 8.423 0.115 -11.861 1 89.05 78 PRO A O 1
ATOM 627 N N . ILE A 1 79 ? 6.99 -0.987 -13.168 1 87.89 79 ILE A N 1
ATOM 628 C CA . ILE A 1 79 ? 5.819 -0.254 -12.7 1 87.89 79 ILE A CA 1
ATOM 629 C C . ILE A 1 79 ? 5.171 -1.004 -11.539 1 87.89 79 ILE A C 1
ATOM 631 O O . ILE A 1 79 ? 4.648 -2.107 -11.718 1 87.89 79 ILE A O 1
ATOM 635 N N . LEU A 1 80 ? 5.186 -0.377 -10.466 1 91.22 80 LEU A N 1
ATOM 636 C CA . LEU A 1 80 ? 4.765 -1.072 -9.254 1 91.22 80 LEU A CA 1
ATOM 637 C C . LEU A 1 80 ? 3.395 -0.584 -8.796 1 91.22 80 LEU A C 1
ATOM 639 O O . LEU A 1 80 ? 3.012 0.555 -9.074 1 91.22 80 LEU A O 1
ATOM 643 N N . TYR A 1 81 ? 2.692 -1.458 -8.13 1 90.91 81 TYR A N 1
ATOM 644 C CA . TYR A 1 81 ? 1.492 -1.136 -7.366 1 90.91 81 TYR A CA 1
ATOM 645 C C . TYR A 1 81 ? 1.425 -1.956 -6.083 1 90.91 81 TYR A C 1
ATOM 647 O O . TYR A 1 81 ? 2.259 -2.836 -5.858 1 90.91 81 TYR A O 1
ATOM 655 N N . MET A 1 82 ? 0.498 -1.602 -5.254 1 92.49 82 MET A N 1
ATOM 656 C CA . MET A 1 82 ? 0.37 -2.289 -3.972 1 92.49 82 MET A CA 1
ATOM 657 C C . MET A 1 82 ? -1.048 -2.816 -3.777 1 92.49 82 MET A C 1
ATOM 659 O O . MET A 1 82 ? -2.015 -2.183 -4.205 1 92.49 82 MET A O 1
ATOM 663 N N . LYS A 1 83 ? -1.134 -3.941 -3.143 1 94.47 83 LYS A N 1
ATOM 664 C CA . LYS A 1 83 ? -2.381 -4.51 -2.64 1 94.47 83 LYS A CA 1
ATOM 665 C C . LYS A 1 83 ? -2.462 -4.4 -1.12 1 94.47 83 LYS A C 1
ATOM 667 O O . LYS A 1 83 ? -1.757 -5.113 -0.403 1 94.47 83 LYS A O 1
ATOM 672 N N . PRO A 1 84 ? -3.34 -3.523 -0.642 1 93.29 84 PRO A N 1
ATOM 673 C CA . PRO A 1 84 ? -3.428 -3.355 0.81 1 93.29 84 PRO A CA 1
ATOM 674 C C . PRO A 1 84 ? -4.012 -4.579 1.512 1 93.29 84 PRO A C 1
ATOM 676 O O . PRO A 1 84 ? -4.515 -5.492 0.852 1 93.29 84 PRO A O 1
ATOM 679 N N . SER A 1 85 ? -3.932 -4.59 2.778 1 93.05 85 SER A N 1
ATOM 680 C CA . SER A 1 85 ? -4.265 -5.757 3.588 1 93.05 85 SER A CA 1
ATOM 681 C C . SER A 1 85 ? -5.743 -6.114 3.462 1 93.05 85 SER A C 1
ATOM 683 O O . SER A 1 85 ? -6.115 -7.284 3.572 1 93.05 85 SER A O 1
ATOM 685 N N . ASN A 1 86 ? -6.56 -5.116 3.25 1 94.04 86 ASN A N 1
ATOM 686 C CA . ASN A 1 86 ? -7.992 -5.372 3.14 1 94.04 86 ASN A CA 1
ATOM 687 C C . ASN A 1 86 ? -8.308 -6.297 1.968 1 94.04 86 ASN A C 1
ATOM 689 O O . ASN A 1 86 ? -9.382 -6.899 1.918 1 94.04 86 ASN A O 1
ATOM 693 N N . THR A 1 87 ? -7.389 -6.395 1.048 1 96.78 87 THR A N 1
ATOM 694 C CA . THR A 1 87 ? -7.662 -7.157 -0.165 1 96.78 87 THR A CA 1
ATOM 695 C C . THR A 1 87 ? -7.378 -8.64 0.052 1 96.78 87 THR A C 1
ATOM 697 O O . THR A 1 87 ? -7.809 -9.482 -0.738 1 96.78 87 THR A O 1
ATOM 700 N N . VAL A 1 88 ? -6.662 -8.987 1.042 1 97.18 88 VAL A N 1
ATOM 701 C CA . VAL A 1 88 ? -6.164 -10.346 1.23 1 97.18 88 VAL A CA 1
ATOM 702 C C . VAL A 1 88 ? -7.337 -11.301 1.444 1 97.18 88 VAL A C 1
ATOM 704 O O . VAL A 1 88 ? -8.223 -11.033 2.259 1 97.18 88 VAL A O 1
ATOM 707 N N . ASN A 1 89 ? -7.368 -12.269 0.752 1 97.18 89 ASN A N 1
ATOM 708 C CA . ASN A 1 89 ? -8.288 -13.401 0.762 1 97.18 89 ASN A CA 1
ATOM 709 C C . ASN A 1 89 ? -7.541 -14.731 0.78 1 97.18 89 ASN A C 1
ATOM 711 O O . ASN A 1 89 ? -6.309 -14.756 0.808 1 97.18 89 ASN A O 1
ATOM 715 N N . VAL A 1 90 ? -8.284 -15.85 0.821 1 97.6 90 VAL A N 1
ATOM 716 C CA . VAL A 1 90 ? -7.62 -17.114 1.121 1 97.6 90 VAL A CA 1
ATOM 717 C C . VAL A 1 90 ? -8.08 -18.186 0.135 1 97.6 90 VAL A C 1
ATOM 719 O O . VAL A 1 90 ? -9.032 -17.975 -0.621 1 97.6 90 VAL A O 1
ATOM 722 N N . HIS A 1 91 ? -7.326 -19.25 0.087 1 98.37 91 HIS A N 1
ATOM 723 C CA . HIS A 1 91 ? -7.779 -20.427 -0.646 1 98.37 91 HIS A CA 1
ATOM 724 C C . HIS A 1 91 ? -9.161 -20.871 -0.176 1 98.37 91 HIS A C 1
ATOM 726 O O . HIS A 1 91 ? -9.395 -21.018 1.025 1 98.37 91 HIS A O 1
ATOM 732 N N . GLY A 1 92 ? -10.025 -21.026 -1.109 1 97.2 92 GLY A N 1
ATOM 733 C CA . GLY A 1 92 ? -11.379 -21.447 -0.782 1 97.2 92 GLY A CA 1
ATOM 734 C C . GLY A 1 92 ? -12.3 -20.288 -0.452 1 97.2 92 GLY A C 1
ATOM 735 O O . GLY A 1 92 ? -13.511 -20.471 -0.314 1 97.2 92 GLY A O 1
ATOM 736 N N . GLY A 1 93 ? -11.731 -19.109 -0.279 1 96.37 93 GLY A N 1
ATOM 737 C CA . GLY A 1 93 ? -12.546 -17.939 0.011 1 96.37 93 GLY A CA 1
ATOM 738 C C . GLY A 1 93 ? -13.308 -17.429 -1.198 1 96.37 93 GLY A C 1
ATOM 739 O O . GLY A 1 93 ? -12.886 -17.636 -2.337 1 96.37 93 GLY A O 1
ATOM 740 N N . CYS A 1 94 ? -14.379 -16.71 -0.926 1 97.13 94 CYS A N 1
ATOM 741 C CA . CYS A 1 94 ? -15.179 -16.128 -1.997 1 97.13 94 CYS A CA 1
ATOM 742 C C . CYS A 1 94 ? -14.624 -14.773 -2.418 1 97.13 94 CYS A C 1
ATOM 744 O O . CYS A 1 94 ? -14.196 -13.983 -1.574 1 97.13 94 CYS A O 1
ATOM 746 N N . ILE A 1 95 ? -14.591 -14.521 -3.683 1 97.9 95 ILE A N 1
ATOM 747 C CA . ILE A 1 95 ? -14.241 -13.218 -4.235 1 97.9 95 ILE A CA 1
ATOM 748 C C . ILE A 1 95 ? -15.51 -12.406 -4.488 1 97.9 95 ILE A C 1
ATOM 750 O O . ILE A 1 95 ? -16.387 -12.832 -5.243 1 97.9 95 ILE A O 1
ATOM 754 N N . PRO A 1 96 ? -15.624 -11.239 -3.951 1 97.33 96 PRO A N 1
ATOM 755 C CA . PRO A 1 96 ? -16.858 -10.463 -4.096 1 97.33 96 PRO A CA 1
ATOM 756 C C . PRO A 1 96 ? -16.922 -9.697 -5.415 1 97.33 96 PRO A C 1
ATOM 758 O O . PRO A 1 96 ? -15.998 -8.949 -5.744 1 97.33 96 PRO A O 1
ATOM 761 N N . LEU A 1 97 ? -17.917 -9.873 -6.144 1 97.73 97 LEU A N 1
ATOM 762 C CA . LEU A 1 97 ? -18.257 -9.049 -7.299 1 97.73 97 LEU A CA 1
ATOM 763 C C . LEU A 1 97 ? -19.122 -7.864 -6.885 1 97.73 97 LEU A C 1
ATOM 765 O O . LEU A 1 97 ? -20.28 -8.04 -6.499 1 97.73 97 LEU A O 1
ATOM 769 N N . PRO A 1 98 ? -18.534 -6.686 -6.942 1 94.26 98 PRO A N 1
ATOM 770 C CA . PRO A 1 98 ? -19.341 -5.524 -6.563 1 94.26 98 PRO A CA 1
ATOM 771 C C . PRO A 1 98 ? -20.621 -5.4 -7.386 1 94.26 98 PRO A C 1
ATOM 773 O O . PRO A 1 98 ? -20.654 -5.811 -8.549 1 94.26 98 PRO A O 1
ATOM 776 N N . ASP A 1 99 ? -21.613 -4.744 -6.858 1 89.22 99 ASP A N 1
ATOM 777 C CA . ASP A 1 99 ? -22.936 -4.651 -7.468 1 89.22 99 ASP A CA 1
ATOM 778 C C . ASP A 1 99 ? -22.888 -3.845 -8.763 1 89.22 99 ASP A C 1
ATOM 780 O O . ASP A 1 99 ? -23.672 -4.09 -9.683 1 89.22 99 ASP A O 1
ATOM 784 N N . ASP A 1 100 ? -22.024 -2.95 -8.803 1 88.23 100 ASP A N 1
ATOM 785 C CA . ASP A 1 100 ? -21.987 -2.041 -9.945 1 88.23 100 ASP A CA 1
ATOM 786 C C . ASP A 1 100 ? -21.022 -2.543 -11.016 1 88.23 100 ASP A C 1
ATOM 788 O O . ASP A 1 100 ? -20.705 -1.819 -11.962 1 88.23 100 ASP A O 1
ATOM 792 N N . VAL A 1 101 ? -20.492 -3.734 -10.871 1 93.28 101 VAL A N 1
ATOM 793 C CA . VAL A 1 101 ? -19.508 -4.316 -11.778 1 93.28 101 VAL A CA 1
ATOM 794 C C . VAL A 1 101 ? -20.048 -5.62 -12.359 1 93.28 101 VAL A C 1
ATOM 796 O O . VAL A 1 101 ? -20.657 -6.42 -11.644 1 93.28 101 VAL A O 1
ATOM 799 N N . SER A 1 102 ? -19.852 -5.844 -13.612 1 95.03 102 SER A N 1
ATOM 800 C CA . SER A 1 102 ? -20.419 -7.016 -14.271 1 95.03 102 SER A CA 1
ATOM 801 C C . SER A 1 102 ? -19.448 -8.192 -14.24 1 95.03 102 SER A C 1
ATOM 803 O O . SER A 1 102 ? -19.869 -9.35 -14.221 1 95.03 102 SER A O 1
ATOM 805 N N . GLU A 1 103 ? -18.177 -7.828 -14.307 1 97.42 103 GLU A N 1
ATOM 806 C CA . GLU A 1 103 ? -17.16 -8.875 -14.364 1 97.42 103 GLU A CA 1
ATOM 807 C C . GLU A 1 103 ? -15.876 -8.435 -13.666 1 97.42 103 GLU A C 1
ATOM 809 O O . GLU A 1 103 ? -15.653 -7.241 -13.461 1 97.42 103 GLU A O 1
ATOM 814 N N . LEU A 1 104 ? -15.132 -9.388 -13.271 1 97.96 104 LEU A N 1
ATOM 815 C CA . LEU A 1 104 ? -13.802 -9.181 -12.708 1 97.96 104 LEU A CA 1
ATOM 816 C C . LEU A 1 104 ? -12.733 -9.81 -13.596 1 97.96 104 LEU A C 1
ATOM 818 O O . LEU A 1 104 ? -13.017 -10.74 -14.354 1 97.96 104 LEU A O 1
ATOM 822 N N . GLN A 1 105 ? -11.643 -9.271 -13.52 1 97.4 105 GLN A N 1
ATOM 823 C CA . GLN A 1 105 ? -10.474 -9.889 -14.137 1 97.4 105 GLN A CA 1
ATOM 824 C C . GLN A 1 105 ? -9.655 -10.665 -13.109 1 97.4 105 GLN A C 1
ATOM 826 O O . GLN A 1 105 ? -9.312 -10.133 -12.051 1 97.4 105 GLN A O 1
ATOM 831 N N . VAL A 1 106 ? -9.351 -11.851 -13.43 1 97.35 106 VAL A N 1
ATOM 832 C CA . VAL A 1 106 ? -8.526 -12.69 -12.566 1 97.35 106 VAL A CA 1
ATOM 833 C C . VAL A 1 106 ? -7.084 -12.69 -13.07 1 97.35 106 VAL A C 1
ATOM 835 O O . VAL A 1 106 ? -6.837 -12.877 -14.263 1 97.35 106 VAL A O 1
ATOM 838 N N . GLY A 1 107 ? -6.162 -12.398 -12.187 1 97.61 107 GLY A N 1
ATOM 839 C CA . GLY A 1 107 ? -4.752 -12.343 -12.54 1 97.61 107 GLY A CA 1
ATOM 840 C C . GLY A 1 107 ? -3.921 -13.403 -11.841 1 97.61 107 GLY A C 1
ATOM 841 O O . GLY A 1 107 ? -3.581 -13.257 -10.665 1 97.61 107 GLY A O 1
ATOM 842 N N . ALA A 1 108 ? -3.555 -14.41 -12.55 1 98.52 108 ALA A N 1
ATOM 843 C CA . ALA A 1 108 ? -2.69 -15.457 -12.013 1 98.52 108 ALA A CA 1
ATOM 844 C C . ALA A 1 108 ? -1.256 -14.959 -11.861 1 98.52 108 ALA A C 1
ATOM 846 O O . ALA A 1 108 ? -0.605 -14.608 -12.848 1 98.52 108 ALA A O 1
ATOM 847 N N . ALA A 1 109 ? -0.806 -14.931 -10.666 1 98.68 109 ALA A N 1
ATOM 848 C CA . ALA A 1 109 ? 0.533 -14.393 -10.44 1 98.68 109 ALA A CA 1
ATOM 849 C C . ALA A 1 109 ? 1.337 -15.295 -9.508 1 98.68 109 ALA A C 1
ATOM 851 O O . ALA A 1 109 ? 0.8 -15.828 -8.534 1 98.68 109 ALA A O 1
ATOM 852 N N . LEU A 1 110 ? 2.614 -15.439 -9.825 1 98.87 110 LEU A N 1
ATOM 853 C CA . LEU A 1 110 ? 3.571 -16.003 -8.88 1 98.87 110 LEU A CA 1
ATOM 854 C C . LEU A 1 110 ? 3.919 -14.994 -7.791 1 98.87 110 LEU A C 1
ATOM 856 O O . LEU A 1 110 ? 4.294 -13.857 -8.089 1 98.87 110 LEU A O 1
ATOM 860 N N . GLY A 1 111 ? 3.696 -15.363 -6.567 1 98.85 111 GLY A N 1
ATOM 861 C CA . GLY A 1 111 ? 4.127 -14.556 -5.437 1 98.85 111 GLY A CA 1
ATOM 862 C C . GLY A 1 111 ? 5.474 -14.978 -4.881 1 98.85 111 GLY A C 1
ATOM 863 O O . GLY A 1 111 ? 5.659 -16.136 -4.501 1 98.85 111 GLY A O 1
ATOM 864 N N . VAL A 1 112 ? 6.403 -14.082 -4.849 1 98.88 112 VAL A N 1
ATOM 865 C CA . VAL A 1 112 ? 7.714 -14.285 -4.243 1 98.88 112 VAL A CA 1
ATOM 866 C C . VAL A 1 112 ? 7.702 -13.778 -2.803 1 98.88 112 VAL A C 1
ATOM 868 O O . VAL A 1 112 ? 7.543 -12.579 -2.562 1 98.88 112 VAL A O 1
ATOM 871 N N . VAL A 1 113 ? 7.884 -14.635 -1.886 1 98.8 113 VAL A N 1
ATOM 872 C CA . VAL A 1 113 ? 7.811 -14.278 -0.474 1 98.8 113 VAL A CA 1
ATOM 873 C C . VAL A 1 113 ? 9.206 -13.945 0.048 1 98.8 113 VAL A C 1
ATOM 875 O O . VAL A 1 113 ? 10.133 -14.748 -0.084 1 98.8 113 VAL A O 1
ATOM 878 N N . ILE A 1 114 ? 9.319 -12.786 0.649 1 98.67 114 ILE A N 1
ATOM 879 C CA . ILE A 1 114 ? 10.598 -12.298 1.153 1 98.67 114 ILE A CA 1
ATOM 880 C C . ILE A 1 114 ? 10.887 -12.921 2.517 1 98.67 114 ILE A C 1
ATOM 882 O O . ILE A 1 114 ? 10.014 -12.959 3.387 1 98.67 114 ILE A O 1
ATOM 886 N N . GLY A 1 115 ? 12.104 -13.36 2.661 1 98.05 115 GLY A N 1
ATOM 887 C CA . GLY A 1 115 ? 12.469 -14.052 3.887 1 98.05 115 GLY A CA 1
ATOM 888 C C . GLY A 1 115 ? 13.483 -13.293 4.722 1 98.05 115 GLY A C 1
ATOM 889 O O . GLY A 1 115 ? 13.669 -13.589 5.904 1 98.05 115 GLY A O 1
ATOM 890 N N . GLN A 1 116 ? 14.143 -12.39 4.098 1 97.55 116 GLN A N 1
ATOM 891 C CA . GLN A 1 116 ? 15.127 -11.523 4.737 1 97.55 116 GLN A CA 1
ATOM 892 C C . GLN A 1 116 ? 14.956 -10.074 4.29 1 97.55 116 GLN A C 1
ATOM 894 O O . GLN A 1 116 ? 14.532 -9.812 3.163 1 97.55 116 GLN A O 1
ATOM 899 N N . THR A 1 117 ? 15.325 -9.161 5.24 1 96.76 117 THR A N 1
ATOM 900 C CA . THR A 1 117 ? 15.263 -7.753 4.864 1 96.76 117 THR A CA 1
ATOM 901 C C . THR A 1 117 ? 16.115 -7.485 3.627 1 96.76 117 THR A C 1
ATOM 903 O O . THR A 1 117 ? 17.306 -7.804 3.606 1 96.76 117 THR A O 1
ATOM 906 N N . ALA A 1 118 ? 15.482 -6.973 2.596 1 96.69 118 ALA A N 1
ATOM 907 C CA . ALA A 1 118 ? 16.134 -6.791 1.302 1 96.69 118 ALA A CA 1
ATOM 908 C C . ALA A 1 118 ? 16.26 -5.31 0.955 1 96.69 118 ALA A C 1
ATOM 910 O O . ALA A 1 118 ? 15.255 -4.629 0.739 1 96.69 118 ALA A O 1
ATOM 911 N N . THR A 1 119 ? 17.347 -4.763 0.935 1 94.17 119 THR A N 1
ATOM 912 C CA . THR A 1 119 ? 17.676 -3.39 0.57 1 94.17 119 THR A CA 1
ATOM 913 C C . THR A 1 119 ? 18.913 -3.35 -0.324 1 94.17 119 THR A C 1
ATOM 915 O O . THR A 1 119 ? 19.949 -3.925 0.015 1 94.17 119 THR A O 1
ATOM 918 N N . LYS A 1 120 ? 18.766 -2.734 -1.496 1 93.04 120 LYS A N 1
ATOM 919 C CA . LYS A 1 120 ? 19.876 -2.608 -2.437 1 93.04 120 LYS A CA 1
ATOM 920 C C . LYS A 1 120 ? 20.525 -3.963 -2.706 1 93.04 120 LYS A C 1
ATOM 922 O O . LYS A 1 120 ? 21.744 -4.107 -2.589 1 93.04 120 LYS A O 1
ATOM 927 N N . VAL A 1 121 ? 19.718 -4.87 -3.039 1 95.98 121 VAL A N 1
ATOM 928 C CA . VAL A 1 121 ? 20.134 -6.248 -3.28 1 95.98 121 VAL A CA 1
ATOM 929 C C . VAL A 1 121 ? 20.774 -6.361 -4.661 1 95.98 121 VAL A C 1
ATOM 931 O O . VAL A 1 121 ? 20.209 -5.896 -5.654 1 95.98 121 VAL A O 1
ATOM 934 N N . ALA A 1 122 ? 21.928 -6.965 -4.699 1 96.89 122 ALA A N 1
ATOM 935 C CA . ALA A 1 122 ? 22.53 -7.303 -5.986 1 96.89 122 ALA A CA 1
ATOM 936 C C . ALA A 1 122 ? 21.756 -8.423 -6.676 1 96.89 122 ALA A C 1
ATOM 938 O O . ALA A 1 122 ? 21.309 -9.37 -6.024 1 96.89 122 ALA A O 1
ATOM 939 N N . LYS A 1 123 ? 21.717 -8.348 -7.944 1 97.28 123 LYS A N 1
ATOM 940 C CA . LYS A 1 123 ? 20.959 -9.329 -8.716 1 97.28 123 LYS A CA 1
ATOM 941 C C . LYS A 1 123 ? 21.442 -10.747 -8.427 1 97.28 123 LYS A C 1
ATOM 943 O O . LYS A 1 123 ? 20.632 -11.664 -8.274 1 97.28 123 LYS A O 1
ATOM 948 N N . GLU A 1 124 ? 22.74 -10.922 -8.277 1 97.35 124 GLU A N 1
ATOM 949 C CA . GLU A 1 124 ? 23.353 -12.237 -8.11 1 97.35 124 GLU A CA 1
ATOM 950 C C . GLU A 1 124 ? 23.005 -12.838 -6.751 1 97.35 124 GLU A C 1
ATOM 952 O O . GLU A 1 124 ? 23.131 -14.048 -6.552 1 97.35 124 GLU A O 1
ATOM 957 N N . ARG A 1 125 ? 22.512 -11.978 -5.817 1 97.47 125 ARG A N 1
ATOM 958 C CA . ARG A 1 125 ? 22.21 -12.449 -4.469 1 97.47 125 ARG A CA 1
ATOM 959 C C . ARG A 1 125 ? 20.708 -12.429 -4.206 1 97.47 125 ARG A C 1
ATOM 961 O O . ARG A 1 125 ? 20.266 -12.681 -3.083 1 97.47 125 ARG A O 1
ATOM 968 N N . ALA A 1 126 ? 19.959 -12.127 -5.166 1 97.42 126 ALA A N 1
ATOM 969 C CA . ALA A 1 126 ? 18.524 -11.895 -5.02 1 97.42 126 ALA A CA 1
ATOM 970 C C . ALA A 1 126 ? 17.843 -13.08 -4.342 1 97.42 126 ALA A C 1
ATOM 972 O O . ALA A 1 126 ? 17.021 -12.899 -3.44 1 97.42 126 ALA A O 1
ATOM 973 N N . PHE A 1 127 ? 18.242 -14.253 -4.635 1 97.64 127 PHE A N 1
ATOM 974 C CA . PHE A 1 127 ? 17.549 -15.449 -4.171 1 97.64 127 PHE A CA 1
ATOM 975 C C . PHE A 1 127 ? 17.848 -15.711 -2.699 1 97.64 127 PHE A C 1
ATOM 977 O O . PHE A 1 127 ? 17.127 -16.46 -2.037 1 97.64 127 PHE A O 1
ATOM 984 N N . ASP A 1 128 ? 18.903 -15.101 -2.161 1 97.55 128 ASP A N 1
ATOM 985 C CA . ASP A 1 128 ? 19.23 -15.238 -0.745 1 97.55 128 ASP A CA 1
ATOM 986 C C . ASP A 1 128 ? 18.155 -14.599 0.131 1 97.55 128 ASP A C 1
ATOM 988 O O . ASP A 1 128 ? 18.059 -14.898 1.323 1 97.55 128 ASP A O 1
ATOM 992 N N . TYR A 1 129 ? 17.354 -13.799 -0.469 1 98.23 129 TYR A N 1
ATOM 993 C CA . TYR A 1 129 ? 16.399 -13.018 0.309 1 98.23 129 TYR A CA 1
ATOM 994 C C . TYR A 1 129 ? 14.997 -13.606 0.2 1 98.23 129 TYR A C 1
ATOM 996 O O . TYR A 1 129 ? 14.05 -13.083 0.793 1 98.23 129 TYR A O 1
ATOM 1004 N N . ILE A 1 130 ? 14.827 -14.669 -0.5 1 98.47 130 ILE A N 1
ATOM 1005 C CA . ILE A 1 130 ? 13.527 -15.273 -0.768 1 98.47 130 ILE A CA 1
ATOM 1006 C C . ILE A 1 130 ? 13.309 -16.464 0.164 1 98.47 130 ILE A C 1
ATOM 1008 O O . ILE A 1 130 ? 14.192 -17.312 0.314 1 98.47 130 ILE A O 1
ATOM 1012 N N . SER A 1 131 ? 12.174 -16.492 0.792 1 98.23 131 SER A N 1
ATOM 1013 C CA . SER A 1 131 ? 11.824 -17.628 1.638 1 98.23 131 SER A CA 1
ATOM 1014 C C . SER A 1 131 ? 11.102 -18.71 0.841 1 98.23 131 SER A C 1
ATOM 1016 O O . SER A 1 131 ? 11.252 -19.9 1.124 1 98.23 131 SER A O 1
ATOM 1018 N N . GLY A 1 132 ? 10.321 -18.259 -0.162 1 98.67 132 GLY A N 1
ATOM 1019 C CA . GLY A 1 132 ? 9.553 -19.22 -0.937 1 98.67 132 GLY A CA 1
ATOM 1020 C C . GLY A 1 132 ? 8.609 -18.568 -1.93 1 98.67 132 GLY A C 1
ATOM 1021 O O . GLY A 1 132 ? 8.785 -17.401 -2.286 1 98.67 132 GLY A O 1
ATOM 1022 N N . TYR A 1 133 ? 7.667 -19.436 -2.424 1 98.83 133 TYR A N 1
ATOM 1023 C CA . TYR A 1 133 ? 6.773 -19.012 -3.496 1 98.83 133 TYR A CA 1
ATOM 1024 C C . TYR A 1 133 ? 5.34 -19.445 -3.213 1 98.83 133 TYR A C 1
ATOM 1026 O O . TYR A 1 133 ? 5.109 -20.487 -2.595 1 98.83 133 TYR A O 1
ATOM 1034 N N . THR A 1 134 ? 4.401 -18.658 -3.707 1 98.85 134 THR A N 1
ATOM 1035 C CA . THR A 1 134 ? 2.985 -18.97 -3.551 1 98.85 134 THR A CA 1
ATOM 1036 C C . THR A 1 134 ? 2.194 -18.516 -4.774 1 98.85 134 THR A C 1
ATOM 1038 O O . THR A 1 134 ? 2.767 -17.993 -5.732 1 98.85 134 THR A O 1
ATOM 1041 N N . ILE A 1 135 ? 0.918 -18.832 -4.741 1 98.89 135 ILE A N 1
ATOM 1042 C CA . ILE A 1 135 ? 0.015 -18.426 -5.812 1 98.89 135 ILE A CA 1
ATOM 1043 C C . ILE A 1 135 ? -0.853 -17.261 -5.342 1 98.89 135 ILE A C 1
ATOM 1045 O O . ILE A 1 135 ? -1.352 -17.266 -4.215 1 98.89 135 ILE A O 1
ATOM 1049 N N . VAL A 1 136 ? -0.969 -16.289 -6.171 1 98.9 136 VAL A N 1
ATOM 1050 C CA . VAL A 1 136 ? -1.843 -15.159 -5.875 1 98.9 136 VAL A CA 1
ATOM 1051 C C . VAL A 1 136 ? -2.803 -14.928 -7.039 1 98.9 136 VAL A C 1
ATOM 1053 O O . VAL A 1 136 ? -2.402 -14.985 -8.204 1 98.9 136 VAL A O 1
ATOM 1056 N N . ASN A 1 137 ? -4.069 -14.769 -6.74 1 98.85 137 ASN A N 1
ATOM 1057 C CA . ASN A 1 137 ? -5.051 -14.238 -7.68 1 98.85 137 ASN A CA 1
ATOM 1058 C C . ASN A 1 137 ? -5.195 -12.724 -7.545 1 98.85 137 ASN A C 1
ATOM 1060 O O . ASN A 1 137 ? -5.867 -12.239 -6.634 1 98.85 137 ASN A O 1
ATOM 1064 N N . ASP A 1 138 ? -4.505 -12.001 -8.395 1 98.12 138 ASP A N 1
ATOM 1065 C CA . ASP A 1 138 ? -4.51 -10.542 -8.411 1 98.12 138 ASP A CA 1
ATOM 1066 C C . ASP A 1 138 ? -5.756 -10.005 -9.112 1 98.12 138 ASP A C 1
ATOM 1068 O O . ASP A 1 138 ? -5.676 -9.511 -10.239 1 98.12 138 ASP A O 1
ATOM 1072 N N . VAL A 1 139 ? -6.867 -9.93 -8.415 1 98.15 139 VAL A N 1
ATOM 1073 C CA . VAL A 1 139 ? -8.18 -9.611 -8.964 1 98.15 139 VAL A CA 1
ATOM 1074 C C . VAL A 1 139 ? -8.299 -8.104 -9.18 1 98.15 139 VAL A C 1
ATOM 1076 O O . VAL A 1 139 ? -7.851 -7.314 -8.345 1 98.15 139 VAL A O 1
ATOM 1079 N N . THR A 1 140 ? -8.887 -7.732 -10.253 1 95.62 140 THR A N 1
ATOM 1080 C CA . THR A 1 140 ? -9.113 -6.326 -10.567 1 95.62 140 THR A CA 1
ATOM 1081 C C . THR A 1 140 ? -10.435 -6.142 -11.306 1 95.62 140 THR A C 1
ATOM 1083 O O . THR A 1 140 ? -10.922 -7.068 -11.959 1 95.62 140 THR A O 1
ATOM 1086 N N . ILE A 1 141 ? -11.024 -4.969 -11.167 1 94.86 141 ILE A N 1
ATOM 1087 C CA . ILE A 1 141 ? -12.089 -4.543 -12.069 1 94.86 141 ILE A CA 1
ATOM 1088 C C . ILE A 1 141 ? -11.488 -4.087 -13.397 1 94.86 141 ILE A C 1
ATOM 1090 O O . ILE A 1 141 ? -10.534 -3.306 -13.418 1 94.86 141 ILE A O 1
ATOM 1094 N N . PRO A 1 142 ? -12.025 -4.64 -14.443 1 89.57 142 PRO A N 1
ATOM 1095 C CA . PRO A 1 142 ? -11.513 -4.175 -15.735 1 89.57 142 PRO A CA 1
ATOM 1096 C C . PRO A 1 142 ? -11.555 -2.655 -15.874 1 89.57 142 PRO A C 1
ATOM 1098 O O . PRO A 1 142 ? -12.564 -2.029 -15.538 1 89.57 142 PRO A O 1
ATOM 1101 N N . HIS A 1 143 ? -10.467 -2.092 -16.188 1 78.78 143 HIS A N 1
ATOM 1102 C CA . HIS A 1 143 ? -10.393 -0.644 -16.344 1 78.78 143 HIS A CA 1
ATOM 1103 C C . HIS A 1 143 ? -9.472 -0.26 -17.497 1 78.78 143 HIS A C 1
ATOM 1105 O O . HIS A 1 143 ? -8.539 -0.997 -17.824 1 78.78 143 HIS A O 1
ATOM 1111 N N . GLU A 1 144 ? -9.926 0.652 -18.285 1 63.4 144 GLU A N 1
ATOM 1112 C CA . GLU A 1 144 ? -9.258 1.014 -19.532 1 63.4 144 GLU A CA 1
ATOM 1113 C C . GLU A 1 144 ? -8.005 1.843 -19.267 1 63.4 144 GLU A C 1
ATOM 1115 O O . GLU A 1 144 ? -7.06 1.819 -20.057 1 63.4 144 GLU A O 1
ATOM 1120 N N . THR A 1 145 ? -8.062 2.545 -18.15 1 60.39 145 THR A N 1
ATOM 1121 C CA . THR A 1 145 ? -6.97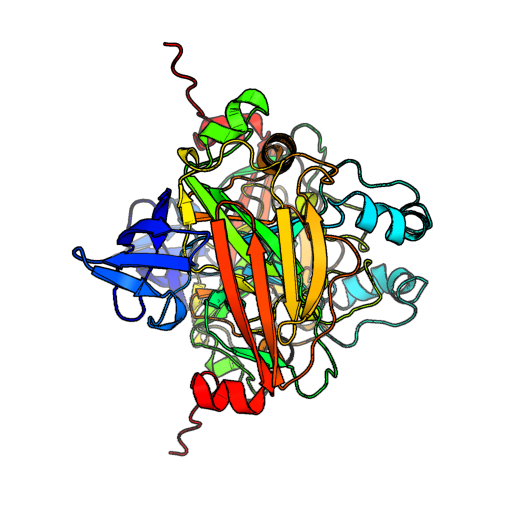 3.511 -18.122 1 60.39 145 THR A CA 1
ATOM 1122 C C . THR A 1 145 ? -5.811 2.994 -17.273 1 60.39 145 THR A C 1
ATOM 1124 O O . THR A 1 145 ? -6.023 2.468 -16.179 1 60.39 145 THR A O 1
ATOM 1127 N N . ILE A 1 146 ? -4.687 2.925 -17.945 1 59.7 146 ILE A N 1
ATOM 1128 C CA . ILE A 1 146 ? -3.448 2.578 -17.259 1 59.7 146 ILE A CA 1
ATOM 1129 C C . ILE A 1 146 ? -2.783 3.843 -16.72 1 59.7 146 ILE A C 1
ATOM 1131 O O . ILE A 1 146 ? -1.711 3.779 -16.115 1 59.7 146 ILE A O 1
ATOM 1135 N N . TYR A 1 147 ? -3.575 4.932 -16.871 1 61.59 147 TYR A N 1
ATOM 1136 C CA . TYR A 1 147 ? -2.938 6.217 -16.606 1 61.59 147 TYR A CA 1
ATOM 1137 C C . TYR A 1 147 ? -3.126 6.63 -15.151 1 61.59 147 TYR A C 1
ATOM 1139 O O . TYR A 1 147 ? -2.413 7.502 -14.649 1 61.59 147 TYR A O 1
ATOM 1147 N N . ARG A 1 148 ? -4.069 6.04 -14.475 1 64.15 148 ARG A N 1
ATOM 1148 C CA . ARG A 1 148 ? -4.292 6.404 -13.079 1 64.15 148 ARG A CA 1
ATOM 1149 C C . ARG A 1 148 ? -4.08 5.206 -12.16 1 64.15 148 ARG A C 1
ATOM 1151 O O . ARG A 1 148 ? -4.248 4.059 -12.578 1 64.15 148 ARG A O 1
ATOM 1158 N N . PRO A 1 149 ? -3.632 5.737 -10.992 1 64.47 149 PRO A N 1
ATOM 1159 C CA . PRO A 1 149 ? -3.61 4.605 -10.063 1 64.47 149 PRO A CA 1
ATOM 1160 C C . PRO A 1 149 ? -4.959 3.897 -9.963 1 64.47 149 PRO A C 1
ATOM 1162 O O . PRO A 1 149 ? -5.992 4.549 -9.791 1 64.47 149 PRO A O 1
ATOM 1165 N N . ALA A 1 150 ? -5.044 2.756 -10.082 1 79.2 150 ALA A N 1
ATOM 1166 C CA . ALA A 1 150 ? -6.258 1.944 -10.114 1 79.2 150 ALA A CA 1
ATOM 1167 C C . ALA A 1 150 ? -6.56 1.355 -8.739 1 79.2 150 ALA A C 1
ATOM 1169 O O . ALA A 1 150 ? -6.886 0.171 -8.622 1 79.2 150 ALA A O 1
ATOM 1170 N N . VAL A 1 151 ? -6.409 2.218 -7.748 1 85.62 151 VAL A N 1
ATOM 1171 C CA . VAL A 1 151 ? -6.598 1.71 -6.393 1 85.62 151 VAL A CA 1
ATOM 1172 C C . VAL A 1 151 ? -8.03 1.211 -6.222 1 85.62 151 VAL A C 1
ATOM 1174 O O . VAL A 1 151 ? -8.254 0.105 -5.725 1 85.62 151 VAL A O 1
ATOM 1177 N N . LYS A 1 152 ? -9.006 1.94 -6.721 1 87.68 152 LYS A N 1
ATOM 1178 C CA . LYS A 1 152 ? -10.404 1.54 -6.592 1 87.68 152 LYS A CA 1
ATOM 1179 C C . LYS A 1 152 ? -10.665 0.216 -7.306 1 87.68 152 LYS A C 1
ATOM 1181 O O . LYS A 1 152 ? -11.453 -0.605 -6.833 1 87.68 152 LYS A O 1
ATOM 1186 N N . GLU A 1 153 ? -10.019 0.024 -8.324 1 91.06 153 GLU A N 1
ATOM 1187 C CA . GLU A 1 153 ? -10.254 -1.166 -9.137 1 91.06 153 GLU A CA 1
ATOM 1188 C C . GLU A 1 153 ? -9.488 -2.368 -8.59 1 91.06 153 GLU A C 1
ATOM 1190 O O . GLU A 1 153 ? -9.862 -3.515 -8.84 1 91.06 153 GLU A O 1
ATOM 1195 N N . ARG A 1 154 ? -8.439 -2.069 -7.81 1 91.91 154 ARG A N 1
ATOM 1196 C CA . ARG A 1 154 ? -7.539 -3.163 -7.459 1 91.91 154 ARG A CA 1
ATOM 1197 C C . ARG A 1 154 ? -7.558 -3.426 -5.956 1 91.91 154 ARG A C 1
ATOM 1199 O O . ARG A 1 154 ? -7.19 -4.513 -5.507 1 91.91 154 ARG A O 1
ATOM 1206 N N . ALA A 1 155 ? -7.902 -2.444 -5.223 1 93.45 155 ALA A N 1
ATOM 1207 C CA . ALA A 1 155 ? -7.702 -2.529 -3.779 1 93.45 155 ALA A CA 1
ATOM 1208 C C . ALA A 1 155 ? -9.021 -2.786 -3.056 1 93.45 155 ALA A C 1
ATOM 1210 O O . ALA A 1 155 ? -9.209 -2.348 -1.919 1 93.45 155 ALA A O 1
ATOM 1211 N N . ARG A 1 156 ? -9.921 -3.503 -3.655 1 95.28 156 ARG A N 1
ATOM 1212 C CA . ARG A 1 156 ? -11.203 -3.828 -3.038 1 95.28 156 ARG A CA 1
ATOM 1213 C C . ARG A 1 156 ? -11.065 -5.001 -2.074 1 95.28 156 ARG A C 1
ATOM 1215 O O . ARG A 1 156 ? -10.156 -5.822 -2.213 1 95.28 156 ARG A O 1
ATOM 1222 N N . ASP A 1 157 ? -11.99 -5.052 -1.161 1 95.78 157 ASP A N 1
ATOM 1223 C CA . ASP A 1 157 ? -11.989 -6.134 -0.181 1 95.78 157 ASP A CA 1
ATOM 1224 C C . ASP A 1 157 ? -12.053 -7.496 -0.867 1 95.78 157 ASP A C 1
ATOM 1226 O O . ASP A 1 157 ? -12.917 -7.731 -1.714 1 95.78 157 ASP A O 1
ATOM 1230 N N . GLY A 1 158 ? -11.052 -8.337 -0.545 1 96.45 158 GLY A N 1
ATOM 1231 C CA . GLY A 1 158 ? -11.09 -9.719 -0.997 1 96.45 158 GLY A CA 1
ATOM 1232 C C . GLY A 1 158 ? -10.485 -9.913 -2.375 1 96.45 158 GLY A C 1
ATOM 1233 O O . GLY A 1 158 ? -10.553 -11.006 -2.941 1 96.45 158 GLY A O 1
ATOM 1234 N N . PHE A 1 159 ? -9.837 -8.941 -2.922 1 98.17 159 PHE A N 1
ATOM 1235 C CA . PHE A 1 159 ? -9.393 -8.953 -4.311 1 98.17 159 PHE A CA 1
ATOM 1236 C C . PHE A 1 159 ? -8.008 -9.577 -4.431 1 98.17 159 PHE A C 1
ATOM 1238 O O . PHE A 1 159 ? -7.412 -9.575 -5.51 1 98.17 159 PHE A O 1
ATOM 1245 N N . THR A 1 160 ? -7.479 -10.177 -3.346 1 98.49 160 THR A N 1
ATOM 1246 C CA . THR A 1 160 ? -6.157 -10.788 -3.431 1 98.49 160 THR A CA 1
ATOM 1247 C C . THR A 1 160 ? -6.135 -12.133 -2.711 1 98.49 160 THR A C 1
ATOM 1249 O O . THR A 1 160 ? -5.532 -12.261 -1.643 1 98.49 160 THR A O 1
ATOM 1252 N N . PRO A 1 161 ? -6.703 -13.127 -3.284 1 98.62 161 PRO A N 1
ATOM 1253 C CA . PRO A 1 161 ? -6.523 -14.477 -2.745 1 98.62 161 PRO A CA 1
ATOM 1254 C C . PRO A 1 161 ? -5.079 -14.962 -2.84 1 98.62 161 PRO A C 1
ATOM 1256 O O . PRO A 1 161 ? -4.431 -14.788 -3.875 1 98.62 161 PRO A O 1
ATOM 1259 N N . VAL A 1 162 ? -4.62 -15.507 -1.756 1 98.73 162 VAL A N 1
ATOM 1260 C CA . VAL A 1 162 ? -3.248 -15.995 -1.673 1 98.73 162 VAL A CA 1
ATOM 1261 C C . VAL A 1 162 ? -3.238 -17.418 -1.12 1 98.73 162 VAL A C 1
ATOM 1263 O O . VAL A 1 162 ? -3.935 -17.718 -0.147 1 98.73 162 VAL A O 1
ATOM 1266 N N . GLY A 1 163 ? -2.498 -18.38 -1.684 1 97.72 163 GLY A N 1
ATOM 1267 C CA . GLY A 1 163 ? -2.295 -19.646 -0.998 1 97.72 163 GLY A CA 1
ATOM 1268 C C . GLY A 1 163 ? -2.474 -20.85 -1.903 1 97.72 163 GLY A C 1
ATOM 1269 O O . GLY A 1 163 ? -2.301 -20.751 -3.12 1 97.72 163 GLY A O 1
ATOM 1270 N N . PRO A 1 164 ? -2.608 -21.899 -1.296 1 98.01 164 PRO A N 1
ATOM 1271 C CA . PRO A 1 164 ? -2.897 -22.129 0.122 1 98.01 164 PRO A CA 1
ATOM 1272 C C . PRO A 1 164 ? -1.637 -22.147 0.985 1 98.01 164 PRO A C 1
ATOM 1274 O O . PRO A 1 164 ? -1.723 -22.042 2.211 1 98.01 164 PRO A O 1
ATOM 1277 N N . TRP A 1 165 ? -0.465 -22.266 0.439 1 98.72 165 TRP A N 1
ATOM 1278 C CA . TRP A 1 165 ? 0.782 -22.385 1.188 1 98.72 165 TRP A CA 1
ATOM 1279 C C . TRP A 1 165 ? 1.927 -21.698 0.452 1 98.72 165 TRP A C 1
ATOM 1281 O O . TRP A 1 165 ? 1.76 -21.244 -0.682 1 98.72 165 TRP A O 1
ATOM 1291 N N . VAL A 1 166 ? 2.985 -21.494 1.088 1 98.75 166 VAL A N 1
ATOM 1292 C CA . VAL A 1 166 ? 4.248 -21.039 0.517 1 98.75 166 VAL A CA 1
ATOM 1293 C C . VAL A 1 166 ? 5.217 -22.214 0.401 1 98.75 166 VAL A C 1
ATOM 1295 O O . VAL A 1 166 ? 5.616 -22.799 1.411 1 98.75 166 VAL A O 1
ATOM 1298 N N . VAL A 1 167 ? 5.548 -22.555 -0.818 1 98.73 167 VAL A N 1
ATOM 1299 C CA . VAL A 1 167 ? 6.539 -23.602 -1.039 1 98.73 167 VAL A CA 1
ATOM 1300 C C . VAL A 1 167 ? 7.941 -23.045 -0.8 1 98.73 167 VAL A C 1
ATOM 1302 O O . VAL A 1 167 ? 8.265 -21.946 -1.256 1 98.73 167 VAL A O 1
ATOM 1305 N N . GLU A 1 168 ? 8.726 -23.789 -0.148 1 98.01 168 GLU A N 1
ATOM 1306 C CA . GLU A 1 168 ? 10.079 -23.332 0.156 1 98.01 168 GLU A CA 1
ATOM 1307 C C . GLU A 1 168 ? 10.89 -23.121 -1.12 1 98.01 168 GLU A C 1
ATOM 1309 O O . GLU A 1 168 ? 10.77 -23.894 -2.072 1 98.01 168 GLU A O 1
ATOM 1314 N N . LYS A 1 169 ? 11.723 -22.155 -1.038 1 96.95 169 LYS A N 1
ATOM 1315 C CA . LYS A 1 169 ? 12.525 -21.757 -2.191 1 96.95 169 LYS A CA 1
ATOM 1316 C C . LYS A 1 169 ? 13.284 -22.947 -2.771 1 96.95 169 LYS A C 1
ATOM 1318 O O . LYS A 1 169 ? 13.386 -23.091 -3.991 1 96.95 169 LYS A O 1
ATOM 1323 N N . LYS A 1 170 ? 13.815 -23.795 -1.945 1 95.71 170 LYS A N 1
ATOM 1324 C CA . LYS A 1 170 ? 14.675 -24.893 -2.376 1 95.71 170 LYS A CA 1
ATOM 1325 C C . LYS A 1 170 ? 13.899 -25.901 -3.218 1 95.71 170 LYS A C 1
ATOM 1327 O O . LYS A 1 170 ? 14.494 -26.693 -3.953 1 95.71 170 LYS A O 1
ATOM 1332 N N . ASP A 1 171 ? 12.621 -25.917 -3.08 1 96.81 171 ASP A N 1
ATOM 1333 C CA . ASP A 1 171 ? 11.806 -26.912 -3.77 1 96.81 171 ASP A CA 1
ATOM 1334 C C . ASP A 1 171 ? 11.354 -26.399 -5.136 1 96.81 171 ASP A C 1
ATOM 1336 O O . ASP A 1 171 ? 10.629 -27.09 -5.855 1 96.81 171 ASP A O 1
ATOM 1340 N N . VAL A 1 172 ? 11.708 -25.223 -5.485 1 96.66 172 VAL A N 1
ATOM 1341 C CA . VAL A 1 172 ? 11.473 -24.634 -6.799 1 96.66 172 VAL A CA 1
ATOM 1342 C C . VAL A 1 172 ? 12.808 -24.329 -7.475 1 96.66 172 VAL A C 1
ATOM 1344 O O . VAL A 1 172 ? 13.518 -23.405 -7.072 1 96.66 172 VAL A O 1
ATOM 1347 N N . ASP A 1 173 ? 13.133 -25.026 -8.455 1 93.54 173 ASP A N 1
ATOM 1348 C CA . ASP A 1 173 ? 14.437 -24.928 -9.104 1 93.54 173 ASP A CA 1
ATOM 1349 C C . ASP A 1 173 ? 14.618 -23.566 -9.77 1 93.54 173 ASP A C 1
ATOM 1351 O O . ASP A 1 173 ? 15.672 -22.94 -9.64 1 93.54 173 ASP A O 1
ATOM 1355 N N . ASP A 1 174 ? 13.694 -23.21 -10.532 1 97.25 174 ASP A N 1
ATOM 1356 C CA . ASP A 1 174 ? 13.772 -21.964 -11.287 1 97.25 174 ASP A CA 1
ATOM 1357 C C . ASP A 1 174 ? 12.411 -21.273 -11.349 1 97.25 174 ASP A C 1
ATOM 1359 O O . ASP A 1 174 ? 11.559 -21.642 -12.16 1 97.25 174 ASP A O 1
ATOM 1363 N N . PRO A 1 175 ? 12.241 -20.236 -10.561 1 98.29 175 PRO A N 1
ATOM 1364 C CA . PRO A 1 175 ? 10.949 -19.546 -10.571 1 98.29 175 PRO A CA 1
ATOM 1365 C C . PRO A 1 175 ? 10.671 -18.835 -11.893 1 98.29 175 PRO A C 1
ATOM 1367 O O . PRO A 1 175 ? 9.545 -18.39 -12.135 1 98.29 175 PRO A O 1
ATOM 1370 N N . ASP A 1 176 ? 11.633 -18.75 -12.753 1 98.32 176 ASP A N 1
ATOM 1371 C CA . ASP A 1 176 ? 11.471 -18.101 -14.05 1 98.32 176 ASP A CA 1
ATOM 1372 C C . ASP A 1 176 ? 11.118 -19.119 -15.133 1 98.32 176 ASP A C 1
ATOM 1374 O O . ASP A 1 176 ? 11.194 -18.816 -16.325 1 98.32 176 ASP A O 1
ATOM 1378 N N . LEU A 1 177 ? 10.816 -20.299 -14.738 1 98.27 177 LEU A N 1
ATOM 1379 C CA . LEU A 1 177 ? 10.435 -21.364 -15.659 1 98.27 177 LEU A CA 1
ATOM 1380 C C . LEU A 1 177 ? 9.341 -22.239 -15.056 1 98.27 177 LEU A C 1
ATOM 1382 O O . LEU A 1 177 ? 9.543 -23.438 -14.85 1 98.27 177 LEU A O 1
ATOM 1386 N N . LEU A 1 178 ? 8.21 -21.672 -14.759 1 98.58 178 LEU A N 1
ATOM 1387 C CA . LEU A 1 178 ? 7.071 -22.377 -14.181 1 98.58 178 LEU A CA 1
ATOM 1388 C C . LEU A 1 178 ? 5.832 -22.218 -15.056 1 98.58 178 LEU A C 1
ATOM 1390 O O . LEU A 1 178 ? 5.504 -21.107 -15.478 1 98.58 178 LEU A O 1
ATOM 1394 N N . ASP A 1 179 ? 5.142 -23.268 -15.286 1 98.47 179 ASP A N 1
ATOM 1395 C CA . ASP A 1 179 ? 3.877 -23.222 -16.013 1 98.47 179 ASP A CA 1
ATOM 1396 C C . ASP A 1 179 ? 2.762 -22.651 -15.14 1 98.47 179 ASP A C 1
ATOM 1398 O O . ASP A 1 179 ? 2.669 -22.974 -13.954 1 98.47 179 ASP A O 1
ATOM 1402 N N . ILE A 1 180 ? 1.933 -21.846 -15.711 1 98.62 180 ILE A N 1
ATOM 1403 C CA . ILE A 1 180 ? 0.763 -21.264 -15.061 1 98.62 180 ILE A CA 1
ATOM 1404 C C . ILE A 1 180 ? -0.494 -21.607 -15.857 1 98.62 180 ILE A C 1
ATOM 1406 O O . ILE A 1 180 ? -0.535 -21.42 -17.075 1 98.62 180 ILE A O 1
ATOM 1410 N N . ARG A 1 181 ? -1.477 -22.129 -15.221 1 98.74 181 ARG A N 1
ATOM 1411 C CA . ARG A 1 181 ? -2.759 -22.45 -15.839 1 98.74 181 ARG A CA 1
ATOM 1412 C C . ARG A 1 181 ? -3.916 -21.858 -15.041 1 98.74 181 ARG A C 1
ATOM 1414 O O . ARG A 1 181 ? -3.904 -21.883 -13.809 1 98.74 181 ARG A O 1
ATOM 1421 N N . VAL A 1 182 ? -4.873 -21.347 -15.744 1 98.81 182 VAL A N 1
ATOM 1422 C CA . VAL A 1 182 ? -6.085 -20.825 -15.121 1 98.81 182 VAL A CA 1
ATOM 1423 C C . VAL A 1 182 ? -7.305 -21.562 -15.669 1 98.81 182 VAL A C 1
ATOM 1425 O O . VAL A 1 182 ? -7.479 -21.67 -16.885 1 98.81 182 VAL A O 1
ATOM 1428 N N . PHE A 1 183 ? -8.068 -22.054 -14.788 1 98.8 183 PHE A N 1
ATOM 1429 C CA . PHE A 1 183 ? -9.323 -22.713 -15.129 1 98.8 183 PHE A CA 1
ATOM 1430 C C . PHE A 1 183 ? -10.511 -21.928 -14.587 1 98.8 183 PHE A C 1
ATOM 1432 O O . PHE A 1 183 ? -10.482 -21.454 -13.449 1 98.8 183 PHE A O 1
ATOM 1439 N N . VAL A 1 184 ? -11.507 -21.77 -15.357 1 98.8 184 VAL A N 1
ATOM 1440 C CA . VAL A 1 184 ? -12.798 -21.228 -14.945 1 98.8 184 VAL A CA 1
ATOM 1441 C C 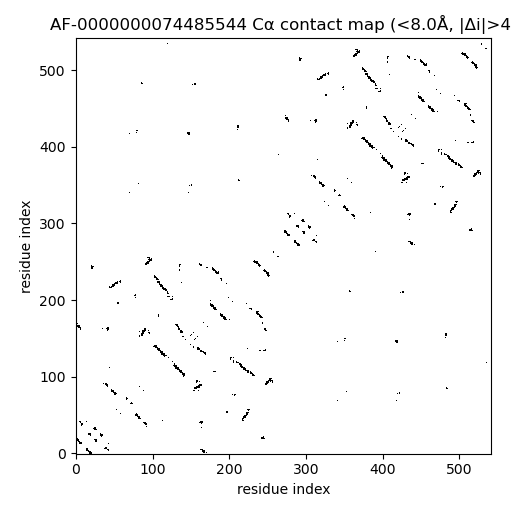. VAL A 1 184 ? -13.897 -22.256 -15.205 1 98.8 184 VAL A C 1
ATOM 1443 O O . VAL A 1 184 ? -14.116 -22.664 -16.348 1 98.8 184 VAL A O 1
ATOM 1446 N N . ASN A 1 185 ? -14.502 -22.697 -14.178 1 98.51 185 ASN A N 1
ATOM 1447 C CA . ASN A 1 185 ? -15.48 -23.775 -14.279 1 98.51 185 ASN A CA 1
ATOM 1448 C C . ASN A 1 185 ? -14.902 -24.991 -14.999 1 98.51 185 ASN A C 1
ATOM 1450 O O . ASN A 1 185 ? -15.507 -25.506 -15.94 1 98.51 185 ASN A O 1
ATOM 1454 N N . ASP A 1 186 ? -13.664 -25.269 -14.689 1 97.9 186 ASP A N 1
ATOM 1455 C CA . ASP A 1 186 ? -12.938 -26.466 -15.102 1 97.9 186 ASP A CA 1
ATOM 1456 C C . ASP A 1 186 ? -12.498 -26.366 -16.561 1 97.9 186 ASP A C 1
ATOM 1458 O O . ASP A 1 186 ? -11.976 -27.33 -17.125 1 97.9 186 ASP A O 1
ATOM 1462 N N . ARG A 1 187 ? -12.698 -25.222 -17.115 1 98.49 187 ARG A N 1
ATOM 1463 C CA . ARG A 1 187 ? -12.199 -24.995 -18.468 1 98.49 187 ARG A CA 1
ATOM 1464 C C . ARG A 1 187 ? -10.891 -24.212 -18.444 1 98.49 187 ARG A C 1
ATOM 1466 O O . ARG A 1 187 ? -10.797 -23.168 -17.797 1 98.49 187 ARG A O 1
ATOM 1473 N N . LEU A 1 188 ? -9.936 -24.733 -19.131 1 98.61 188 LEU A N 1
ATOM 1474 C CA . LEU A 1 188 ? -8.674 -24.015 -19.268 1 98.61 188 LEU A CA 1
ATOM 1475 C C . LEU A 1 188 ? -8.86 -22.738 -20.08 1 98.61 188 LEU A C 1
ATOM 1477 O O . LEU A 1 188 ? -9.225 -22.793 -21.256 1 98.61 188 LEU A O 1
ATOM 1481 N N . VAL A 1 189 ? -8.603 -21.605 -19.477 1 98.6 189 VAL A N 1
ATOM 1482 C CA . VAL A 1 189 ? -8.908 -20.357 -20.169 1 98.6 189 VAL A CA 1
ATOM 1483 C C . VAL A 1 189 ? -7.626 -19.552 -20.371 1 98.6 189 VAL A C 1
ATOM 1485 O O . VAL A 1 189 ? -7.602 -18.597 -21.152 1 98.6 189 VAL A O 1
ATOM 1488 N N . GLN A 1 190 ? -6.547 -19.894 -19.681 1 98.25 190 GLN A N 1
ATOM 1489 C CA . GLN A 1 190 ? -5.252 -19.241 -19.843 1 98.25 190 GLN A CA 1
ATOM 1490 C C . GLN A 1 190 ? -4.109 -20.198 -19.516 1 98.25 190 GLN A C 1
ATOM 1492 O O . GLN A 1 190 ? -4.185 -20.956 -18.547 1 98.25 190 GLN A O 1
ATOM 1497 N N . HIS A 1 191 ? -3.149 -20.244 -20.309 1 98.16 191 HIS A N 1
ATOM 1498 C CA . HIS A 1 191 ? -1.915 -21.001 -20.129 1 98.16 191 HIS A CA 1
ATOM 1499 C C . HIS A 1 191 ? -0.696 -20.162 -20.499 1 98.16 191 HIS A C 1
ATOM 1501 O O . HIS A 1 191 ? -0.634 -19.598 -21.593 1 98.16 191 HIS A O 1
ATOM 1507 N N . ASN A 1 192 ? 0.207 -20.037 -19.607 1 98.16 192 ASN A N 1
ATOM 1508 C CA . ASN A 1 192 ? 1.429 -19.265 -19.806 1 98.16 192 ASN A CA 1
ATOM 1509 C C . ASN A 1 192 ? 2.594 -19.845 -19.009 1 98.16 192 ASN A C 1
ATOM 1511 O O . ASN A 1 192 ? 2.489 -20.941 -18.456 1 98.16 192 ASN A O 1
ATOM 1515 N N . ASN A 1 193 ? 3.692 -19.255 -19.102 1 98.62 193 ASN A N 1
ATOM 1516 C CA . ASN A 1 193 ? 4.902 -19.641 -18.384 1 98.62 193 ASN A CA 1
ATOM 1517 C C . ASN A 1 193 ? 5.695 -18.42 -17.925 1 98.62 193 ASN A C 1
ATOM 1519 O O . ASN A 1 193 ? 5.776 -17.422 -18.643 1 98.62 193 ASN A O 1
ATOM 1523 N N . THR A 1 194 ? 6.343 -18.53 -16.729 1 98.39 194 THR A N 1
ATOM 1524 C CA . THR A 1 194 ? 7.098 -17.404 -16.191 1 98.39 194 THR A CA 1
ATOM 1525 C C . THR A 1 194 ? 8.336 -17.128 -17.039 1 98.39 194 THR A C 1
ATOM 1527 O O . THR A 1 194 ? 8.985 -16.092 -16.88 1 98.39 194 THR A O 1
ATOM 1530 N N . LYS A 1 195 ? 8.684 -17.978 -17.953 1 98.15 195 LYS A N 1
ATOM 1531 C CA . LYS A 1 195 ? 9.787 -17.722 -18.874 1 98.15 195 LYS A CA 1
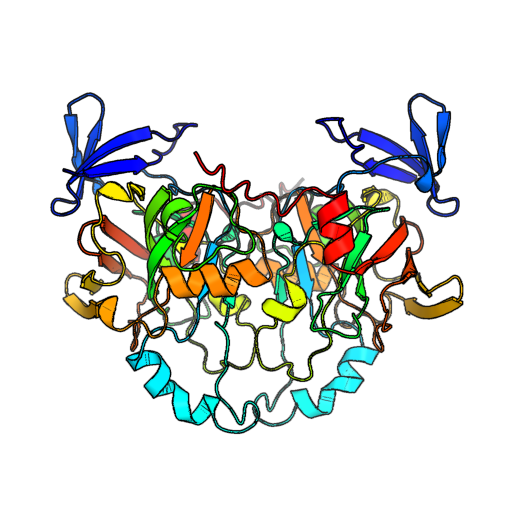ATOM 1532 C C . LYS A 1 195 ? 9.495 -16.514 -19.76 1 98.15 195 LYS A C 1
ATOM 1534 O O . LYS A 1 195 ? 10.395 -15.99 -20.42 1 98.15 195 LYS A O 1
ATOM 1539 N N . HIS A 1 196 ? 8.229 -16.157 -19.826 1 97.95 196 HIS A N 1
ATOM 1540 C CA . HIS A 1 196 ? 7.831 -15.045 -20.683 1 97.95 196 HIS A CA 1
ATOM 1541 C C . HIS A 1 196 ? 7.882 -13.721 -19.927 1 97.95 196 HIS A C 1
ATOM 1543 O O . HIS A 1 196 ? 7.453 -12.689 -20.447 1 97.95 196 HIS A O 1
ATOM 1549 N N . LEU A 1 197 ? 8.382 -13.713 -18.724 1 97.18 197 LEU A N 1
ATOM 1550 C CA . LEU A 1 197 ? 8.591 -12.472 -17.987 1 97.18 197 LEU A CA 1
ATOM 1551 C C . LEU A 1 197 ? 9.61 -11.584 -18.694 1 97.18 197 LEU A C 1
ATOM 1553 O O . LEU A 1 197 ? 10.619 -12.075 -19.205 1 97.18 197 LEU A O 1
ATOM 1557 N N . MET A 1 198 ? 9.383 -10.345 -18.727 1 95.46 198 MET A N 1
ATOM 1558 C CA . MET A 1 198 ? 10.338 -9.377 -19.259 1 95.46 198 MET A CA 1
ATOM 1559 C C . MET A 1 198 ? 11.514 -9.193 -18.306 1 95.46 198 MET A C 1
ATOM 1561 O O . MET A 1 198 ? 12.655 -9.037 -18.744 1 95.46 198 MET A O 1
ATOM 1565 N N . ARG A 1 199 ? 11.207 -9.134 -17.092 1 96.67 199 ARG A N 1
ATOM 1566 C CA . ARG A 1 199 ? 12.188 -9.056 -16.014 1 96.67 199 ARG A CA 1
ATOM 1567 C C . ARG A 1 199 ? 12.095 -10.273 -15.1 1 96.67 199 ARG A C 1
ATOM 1569 O O . ARG A 1 199 ? 11.017 -10.602 -14.602 1 96.67 199 ARG A O 1
ATOM 1576 N N . SER A 1 200 ? 13.209 -10.841 -14.899 1 98.02 200 SER A N 1
ATOM 1577 C CA . SER A 1 200 ? 13.263 -12.017 -14.037 1 98.02 200 SER A CA 1
ATOM 1578 C C . SER A 1 200 ? 13.022 -11.644 -12.578 1 98.02 200 SER A C 1
ATOM 1580 O O . SER A 1 200 ? 13.035 -10.464 -12.223 1 98.02 200 SER A O 1
ATOM 1582 N N . VAL A 1 2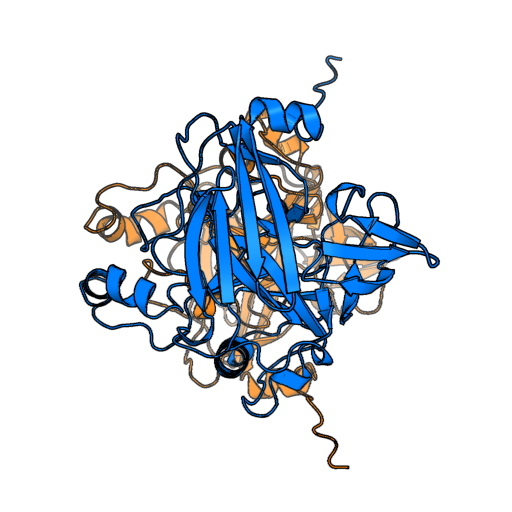01 ? 12.8 -12.688 -11.786 1 98.43 201 VAL A N 1
ATOM 1583 C CA . VAL A 1 201 ? 12.613 -12.495 -10.351 1 98.43 201 VAL A CA 1
ATOM 1584 C C . VAL A 1 201 ? 13.828 -11.783 -9.762 1 98.43 201 VAL A C 1
ATOM 1586 O O . VAL A 1 201 ? 13.684 -10.81 -9.017 1 98.43 201 VAL A O 1
ATOM 1589 N N . ALA A 1 202 ? 15.003 -12.228 -10.129 1 98.41 202 ALA A N 1
ATOM 1590 C CA . ALA A 1 202 ? 16.236 -11.64 -9.612 1 98.41 202 ALA A CA 1
ATOM 1591 C C . ALA A 1 202 ? 16.364 -10.178 -10.03 1 98.41 202 ALA A C 1
ATOM 1593 O O . ALA A 1 202 ? 16.729 -9.323 -9.22 1 98.41 202 ALA A O 1
ATOM 1594 N N . SER A 1 203 ? 16.041 -9.898 -11.292 1 97.84 203 SER A N 1
ATOM 1595 C CA . SER A 1 203 ? 16.111 -8.534 -11.805 1 97.84 203 SER A CA 1
ATOM 1596 C C . SER A 1 203 ? 15.113 -7.624 -11.098 1 97.84 203 SER A C 1
ATOM 1598 O O . SER A 1 203 ? 15.438 -6.486 -10.753 1 97.84 203 SER A O 1
ATOM 1600 N N . LEU A 1 204 ? 13.937 -8.117 -10.884 1 97.95 204 LEU A N 1
ATOM 1601 C CA . LEU A 1 204 ? 12.909 -7.329 -10.212 1 97.95 204 LEU A CA 1
ATOM 1602 C C . LEU A 1 204 ? 13.342 -6.968 -8.795 1 97.95 204 LEU A C 1
ATOM 1604 O O . LEU A 1 204 ? 13.207 -5.817 -8.374 1 97.95 204 LEU A O 1
ATOM 1608 N N . LEU A 1 205 ? 13.839 -7.962 -8.083 1 98.01 205 LEU A N 1
ATOM 1609 C CA . LEU A 1 205 ? 14.257 -7.704 -6.71 1 98.01 205 LEU A CA 1
ATOM 1610 C C . LEU A 1 205 ? 15.374 -6.666 -6.667 1 98.01 205 LEU A C 1
ATOM 1612 O O . LEU A 1 205 ? 15.349 -5.755 -5.836 1 98.01 205 LEU A O 1
ATOM 1616 N N . ALA A 1 206 ? 16.309 -6.799 -7.59 1 97.46 206 ALA A N 1
ATOM 1617 C CA . ALA A 1 206 ? 17.407 -5.837 -7.653 1 97.46 206 ALA A CA 1
ATOM 1618 C C . ALA A 1 206 ? 16.889 -4.433 -7.951 1 97.46 206 ALA A C 1
ATOM 1620 O O . ALA A 1 206 ? 17.243 -3.475 -7.26 1 97.46 206 ALA A O 1
ATOM 1621 N N . ASP A 1 207 ? 16.044 -4.302 -8.91 1 95.65 207 ASP A N 1
ATOM 1622 C CA . ASP A 1 207 ? 15.526 -3.007 -9.34 1 95.65 207 ASP A CA 1
ATOM 1623 C C . ASP A 1 207 ? 14.688 -2.358 -8.241 1 95.65 207 ASP A C 1
ATOM 1625 O O . ASP A 1 207 ? 14.843 -1.169 -7.955 1 95.65 207 ASP A O 1
ATOM 1629 N N . ILE A 1 208 ? 13.837 -3.127 -7.614 1 96.15 208 ILE A N 1
ATOM 1630 C CA . ILE A 1 208 ? 12.869 -2.6 -6.658 1 96.15 208 ILE A CA 1
ATOM 1631 C C . ILE A 1 208 ? 13.578 -2.23 -5.358 1 96.15 208 ILE A C 1
ATOM 1633 O O . ILE A 1 208 ? 13.32 -1.169 -4.783 1 96.15 208 ILE A O 1
ATOM 1637 N N . THR A 1 209 ? 14.51 -3.011 -4.915 1 95.97 209 THR A N 1
ATOM 1638 C CA . THR A 1 209 ? 15.162 -2.786 -3.63 1 95.97 209 THR A CA 1
ATOM 1639 C C . THR A 1 209 ? 16.225 -1.698 -3.746 1 95.97 209 THR A C 1
ATOM 1641 O O . THR A 1 209 ? 16.812 -1.286 -2.743 1 95.97 209 THR A O 1
ATOM 1644 N N . GLU A 1 210 ? 16.424 -1.27 -4.96 1 93.36 210 GLU A N 1
ATOM 1645 C CA . GLU A 1 210 ? 17.317 -0.127 -5.124 1 93.36 210 GLU A CA 1
ATOM 1646 C C . GLU A 1 210 ? 16.783 1.1 -4.39 1 93.36 210 GLU A C 1
ATOM 1648 O O . GLU A 1 210 ? 17.559 1.917 -3.889 1 93.36 210 GLU A O 1
ATOM 1653 N N . PHE A 1 211 ? 15.448 1.203 -4.232 1 91.67 211 PHE A N 1
ATOM 1654 C CA . PHE A 1 211 ? 14.91 2.431 -3.658 1 91.67 211 PHE A CA 1
ATOM 1655 C C . PHE A 1 211 ? 13.99 2.12 -2.482 1 91.67 211 PHE A C 1
ATOM 1657 O O . PHE A 1 211 ? 13.628 3.017 -1.717 1 91.67 211 PHE A O 1
ATOM 1664 N N . MET A 1 212 ? 13.619 0.888 -2.332 1 94.53 212 MET A N 1
ATOM 1665 C CA . MET A 1 212 ? 12.714 0.558 -1.234 1 94.53 212 MET A CA 1
ATOM 1666 C C . MET A 1 212 ? 13.157 -0.719 -0.529 1 94.53 212 MET A C 1
ATOM 1668 O O . MET A 1 212 ? 13.645 -1.651 -1.171 1 94.53 212 MET A O 1
ATOM 1672 N N . THR A 1 213 ? 12.97 -0.781 0.694 1 95.75 213 THR A N 1
ATOM 1673 C CA . THR A 1 213 ? 13.281 -1.963 1.49 1 95.75 213 THR A CA 1
ATOM 1674 C C . THR A 1 213 ? 12.078 -2.898 1.563 1 95.75 213 THR A C 1
ATOM 1676 O O . THR A 1 213 ? 10.951 -2.452 1.79 1 95.75 213 THR A O 1
ATOM 1679 N N . LEU A 1 214 ? 12.293 -4.124 1.283 1 97.07 214 LEU A N 1
ATOM 1680 C CA . LEU A 1 214 ? 11.3 -5.169 1.509 1 97.07 214 LEU A CA 1
ATOM 1681 C C . LEU A 1 214 ? 11.604 -5.939 2.789 1 97.07 214 LEU A C 1
ATOM 1683 O O . LEU A 1 214 ? 12.769 -6.174 3.116 1 97.07 214 LEU A O 1
ATOM 1687 N N . TYR A 1 215 ? 10.602 -6.36 3.468 1 96.87 215 TYR A N 1
ATOM 1688 C CA . TYR A 1 215 ? 10.757 -7.005 4.767 1 96.87 215 TYR A CA 1
ATOM 1689 C C . TYR A 1 215 ? 10.276 -8.451 4.719 1 96.87 215 TYR A C 1
ATOM 1691 O O . TYR A 1 215 ? 9.504 -8.825 3.833 1 96.87 215 TYR A O 1
ATOM 1699 N N . PRO A 1 216 ? 10.795 -9.263 5.651 1 97.66 216 PRO A N 1
ATOM 1700 C CA . PRO A 1 216 ? 10.266 -10.627 5.732 1 97.66 216 PRO A CA 1
ATOM 1701 C C . PRO A 1 216 ? 8.742 -10.665 5.817 1 97.66 216 PRO A C 1
ATOM 1703 O O . PRO A 1 216 ? 8.145 -9.919 6.598 1 97.66 216 PRO A O 1
ATOM 1706 N N . GLY A 1 217 ? 8.165 -11.528 4.961 1 96.87 217 GLY A N 1
ATOM 1707 C CA . GLY A 1 217 ? 6.714 -11.636 4.943 1 96.87 217 GLY A CA 1
ATOM 1708 C C . GLY A 1 217 ? 6.073 -10.878 3.796 1 96.87 217 GLY A C 1
ATOM 1709 O O . GLY A 1 217 ? 4.919 -11.132 3.446 1 96.87 217 GLY A O 1
ATOM 1710 N N . ASP A 1 218 ? 6.82 -9.877 3.248 1 97.58 218 ASP A N 1
ATOM 1711 C CA . ASP A 1 218 ? 6.325 -9.197 2.055 1 97.58 218 ASP A CA 1
ATOM 1712 C C . ASP A 1 218 ? 6.238 -10.157 0.871 1 97.58 218 ASP A C 1
ATOM 1714 O O . ASP A 1 218 ? 6.92 -11.184 0.846 1 97.58 218 ASP A O 1
ATOM 1718 N N . VAL A 1 219 ? 5.381 -9.819 -0.071 1 98.68 219 VAL A N 1
ATOM 1719 C CA . VAL A 1 219 ? 5.205 -10.635 -1.268 1 98.68 219 VAL A CA 1
ATOM 1720 C C . VAL A 1 219 ? 5.342 -9.761 -2.513 1 98.68 219 VAL A C 1
ATOM 1722 O O . VAL A 1 219 ? 4.778 -8.667 -2.576 1 98.68 219 VAL A O 1
ATOM 1725 N N . LEU A 1 220 ? 6.088 -10.196 -3.437 1 98.53 220 LEU A N 1
ATOM 1726 C CA . LEU A 1 220 ? 6.213 -9.544 -4.736 1 98.53 220 LEU A CA 1
ATOM 1727 C C . LEU A 1 220 ? 5.532 -10.368 -5.824 1 98.53 220 LEU A C 1
ATOM 1729 O O . LEU A 1 220 ? 5.924 -11.508 -6.082 1 98.53 220 LEU A O 1
ATOM 1733 N N . LEU A 1 221 ? 4.493 -9.82 -6.417 1 98.6 221 LEU A N 1
ATOM 1734 C CA . LEU A 1 221 ? 3.871 -10.412 -7.597 1 98.6 221 LEU A CA 1
ATOM 1735 C C . LEU A 1 221 ? 4.643 -10.043 -8.86 1 98.6 221 LEU A C 1
ATOM 1737 O O . LEU A 1 221 ? 4.81 -8.861 -9.168 1 98.6 221 LEU A O 1
ATOM 1741 N N . VAL A 1 222 ? 5.025 -10.988 -9.615 1 98 222 VAL A N 1
ATOM 1742 C CA . VAL A 1 222 ? 5.999 -10.72 -10.668 1 98 222 VAL A CA 1
ATOM 1743 C C . VAL A 1 222 ? 5.274 -10.371 -11.966 1 98 222 VAL A C 1
ATOM 1745 O O . VAL A 1 222 ? 5.911 -10.121 -12.992 1 98 222 VAL A O 1
ATOM 1748 N N . GLY A 1 223 ? 3.914 -10.381 -11.888 1 96.25 223 GLY A N 1
ATOM 1749 C CA . GLY A 1 223 ? 3.153 -10.007 -13.07 1 96.25 223 GLY A CA 1
ATOM 1750 C C . GLY A 1 223 ? 2.006 -10.956 -13.366 1 96.25 223 GLY A C 1
ATOM 1751 O O . GLY A 1 223 ? 1.953 -12.062 -12.825 1 96.25 223 GLY A O 1
ATOM 1752 N N . VAL A 1 224 ? 1.131 -10.479 -14.18 1 95.94 224 VAL A N 1
ATOM 1753 C CA . VAL A 1 224 ? -0.014 -11.241 -14.669 1 95.94 224 VAL A CA 1
ATOM 1754 C C . VAL A 1 224 ? 0.096 -11.427 -16.18 1 95.94 224 VAL A C 1
ATOM 1756 O O . VAL A 1 224 ? 0.339 -10.467 -16.915 1 95.94 224 VAL A O 1
ATOM 1759 N N . PRO A 1 225 ? -0.054 -12.689 -16.621 1 96.71 225 PRO A N 1
ATOM 1760 C CA . PRO A 1 225 ? 0.033 -12.919 -18.065 1 96.71 225 PRO A CA 1
ATOM 1761 C C . PRO A 1 225 ? -1.038 -12.163 -18.848 1 96.71 225 PRO A C 1
ATOM 1763 O O . PRO A 1 225 ? -2.046 -11.741 -18.275 1 96.71 225 PRO A O 1
ATOM 1766 N N . GLU A 1 226 ? -0.795 -12.014 -20.113 1 94.08 226 GLU A N 1
ATOM 1767 C CA . GLU A 1 226 ? -1.728 -11.32 -20.995 1 94.08 226 GLU A CA 1
ATOM 1768 C C . GLU A 1 226 ? -3.077 -12.032 -21.042 1 94.08 226 GLU A C 1
ATOM 1770 O O . GLU A 1 226 ? -3.171 -13.216 -20.714 1 94.08 226 GLU A O 1
ATOM 1775 N N . ARG A 1 227 ? -4.115 -11.29 -21.39 1 92.44 227 ARG A N 1
ATOM 1776 C CA . ARG A 1 227 ? -5.473 -11.789 -21.582 1 92.44 227 ARG A CA 1
ATOM 1777 C C . ARG A 1 227 ? -6 -12.445 -20.31 1 92.44 227 ARG A C 1
ATOM 1779 O O . ARG A 1 227 ? -6.49 -13.575 -20.345 1 92.44 227 ARG A O 1
ATOM 1786 N N . ALA A 1 228 ? -5.841 -11.794 -19.223 1 94.49 228 ALA A N 1
ATOM 1787 C CA . ALA A 1 228 ? -6.398 -12.27 -17.959 1 94.49 228 ALA A CA 1
ATOM 1788 C C . ALA A 1 228 ? -7.89 -12.563 -18.093 1 94.49 228 ALA A C 1
ATOM 1790 O O . ALA A 1 228 ? -8.642 -11.75 -18.635 1 94.49 228 ALA A O 1
ATOM 1791 N N . PRO A 1 229 ? -8.329 -13.636 -17.646 1 97.76 229 PRO A N 1
ATOM 1792 C CA . PRO A 1 229 ? -9.72 -14.053 -17.833 1 97.76 229 PRO A CA 1
ATOM 1793 C C . PRO A 1 229 ? -10.711 -13.149 -17.102 1 97.76 229 PRO A C 1
ATOM 1795 O O . PRO A 1 229 ? -10.395 -12.619 -16.034 1 97.76 229 PRO A O 1
ATOM 1798 N N . LEU A 1 230 ? -11.903 -13.048 -17.711 1 98.04 230 LEU A N 1
ATOM 1799 C CA . LEU A 1 230 ? -13.032 -12.373 -17.081 1 98.04 230 LEU A CA 1
ATOM 1800 C C . LEU A 1 230 ? -13.961 -13.379 -16.41 1 98.04 230 LEU A C 1
ATOM 1802 O O . LEU A 1 230 ? -14.211 -14.457 -16.953 1 98.04 230 LEU A O 1
ATOM 1806 N N . VAL A 1 231 ? -14.437 -13.032 -15.214 1 98.61 231 VAL A N 1
ATOM 1807 C CA . VAL A 1 231 ? -15.285 -13.958 -14.47 1 98.61 231 VAL A CA 1
ATOM 1808 C C . VAL A 1 231 ? -16.47 -13.204 -13.87 1 98.61 231 VAL A C 1
ATOM 1810 O O . VAL A 1 231 ? -16.413 -11.986 -13.692 1 98.61 231 VAL A O 1
ATOM 1813 N N . LYS A 1 232 ? -17.527 -13.912 -13.605 1 98.1 232 LYS A N 1
ATOM 1814 C CA . LYS A 1 232 ? -18.765 -13.379 -13.041 1 98.1 232 LYS A CA 1
ATOM 1815 C C . LYS A 1 232 ? -19.204 -14.184 -11.821 1 98.1 232 LYS A C 1
ATOM 1817 O O . LYS A 1 232 ? -18.601 -15.21 -11.498 1 98.1 232 LYS A O 1
ATOM 1822 N N . ALA A 1 233 ? -20.242 -13.602 -11.174 1 97.65 233 ALA A N 1
ATOM 1823 C CA . ALA A 1 233 ? -20.77 -14.304 -10.007 1 97.65 233 ALA A CA 1
ATOM 1824 C C . ALA A 1 233 ? -21.176 -15.732 -10.363 1 97.65 233 ALA A C 1
ATOM 1826 O O . ALA A 1 233 ? -21.817 -15.963 -11.391 1 97.65 233 ALA A O 1
ATOM 1827 N N . GLY A 1 234 ? -20.726 -16.674 -9.544 1 97.78 234 GLY A N 1
ATOM 1828 C CA . GLY A 1 234 ? -21.019 -18.079 -9.782 1 97.78 234 GLY A CA 1
ATOM 1829 C C . GLY A 1 234 ? -19.846 -18.842 -10.368 1 97.78 234 GLY A C 1
ATOM 1830 O O . GLY A 1 234 ? -19.818 -20.074 -10.33 1 97.78 234 GLY A O 1
ATOM 1831 N N . ASP A 1 235 ? -18.917 -18.143 -10.981 1 98.73 235 ASP A N 1
ATOM 1832 C CA . ASP A 1 235 ? -17.765 -18.8 -11.592 1 98.73 235 ASP A CA 1
ATOM 1833 C C . ASP A 1 235 ? -16.821 -19.355 -10.527 1 98.73 235 ASP A C 1
ATOM 1835 O O . ASP A 1 235 ? -16.608 -18.724 -9.49 1 98.73 235 ASP A O 1
ATOM 1839 N N . TYR A 1 236 ? -16.309 -20.487 -10.789 1 98.67 236 TYR A N 1
ATOM 1840 C CA . TYR A 1 236 ? -15.259 -21.125 -10.003 1 98.67 236 TYR A CA 1
ATOM 1841 C C . TYR A 1 236 ? -13.902 -20.97 -10.679 1 98.67 236 TYR A C 1
ATOM 1843 O O . TYR A 1 236 ? -13.716 -21.401 -11.819 1 98.67 236 TYR A O 1
ATOM 1851 N N . VAL A 1 237 ? -12.944 -20.352 -9.965 1 98.84 237 VAL A N 1
ATOM 1852 C CA . VAL A 1 237 ? -11.631 -20.047 -10.524 1 98.84 237 VAL A CA 1
ATOM 1853 C C . VAL A 1 237 ? -10.574 -20.943 -9.882 1 98.84 237 VAL A C 1
ATOM 1855 O O . VAL A 1 237 ? -10.499 -21.042 -8.655 1 98.84 237 VAL A O 1
ATOM 1858 N N . ARG A 1 238 ? -9.781 -21.556 -10.682 1 98.79 238 ARG A N 1
ATOM 1859 C CA . ARG A 1 238 ? -8.65 -22.359 -10.228 1 98.79 238 ARG A CA 1
ATOM 1860 C C . ARG A 1 238 ? -7.364 -21.942 -10.934 1 98.79 238 ARG A C 1
ATOM 1862 O O . ARG A 1 238 ? -7.291 -21.96 -12.164 1 98.79 238 ARG A O 1
ATOM 1869 N N . ILE A 1 239 ? -6.38 -21.537 -10.197 1 98.86 239 ILE A N 1
ATOM 1870 C CA . ILE A 1 239 ? -5.061 -21.189 -10.712 1 98.86 239 ILE A CA 1
ATOM 1871 C C . ILE A 1 239 ? -4.045 -22.246 -10.287 1 98.86 239 ILE A C 1
ATOM 1873 O O . ILE A 1 239 ? -3.955 -22.59 -9.106 1 98.86 239 ILE A O 1
ATOM 1877 N N . GLU A 1 240 ? -3.322 -22.733 -11.219 1 98.74 240 GLU A N 1
ATOM 1878 C CA . GLU A 1 240 ? -2.266 -23.705 -10.955 1 98.74 240 GLU A CA 1
ATOM 1879 C C . GLU A 1 240 ? -0.904 -23.171 -11.389 1 98.74 240 GLU A C 1
ATOM 1881 O O . GLU A 1 240 ? -0.762 -22.641 -12.493 1 98.74 240 GLU A O 1
ATOM 1886 N N . ILE A 1 241 ? 0.003 -23.246 -10.539 1 98.69 241 ILE A N 1
ATOM 1887 C CA . ILE A 1 241 ? 1.386 -22.961 -10.905 1 98.69 241 ILE A CA 1
ATOM 1888 C C . ILE A 1 241 ? 2.258 -24.181 -10.617 1 98.69 241 ILE A C 1
ATOM 1890 O O . ILE A 1 241 ? 2.2 -24.748 -9.523 1 98.69 241 ILE A O 1
ATOM 1894 N N . GLU A 1 242 ? 3.054 -24.527 -11.581 1 98.13 242 GLU A N 1
ATOM 1895 C CA . GLU A 1 242 ? 3.95 -25.677 -11.499 1 98.13 242 GLU A CA 1
ATOM 1896 C C . GLU A 1 242 ? 4.813 -25.615 -10.242 1 98.13 242 GLU A C 1
ATOM 1898 O O . GLU A 1 242 ? 5.358 -24.56 -9.909 1 98.13 242 GLU A O 1
ATOM 1903 N N . LYS A 1 243 ? 4.845 -26.768 -9.484 1 97.74 243 LYS A N 1
ATOM 1904 C CA . LYS A 1 243 ? 5.699 -26.968 -8.317 1 97.74 243 LYS A CA 1
ATOM 1905 C C . LYS A 1 243 ? 5.132 -26.256 -7.092 1 97.74 243 LYS A C 1
ATOM 1907 O O . LYS A 1 243 ? 5.65 -26.407 -5.984 1 97.74 243 LYS A O 1
ATOM 1912 N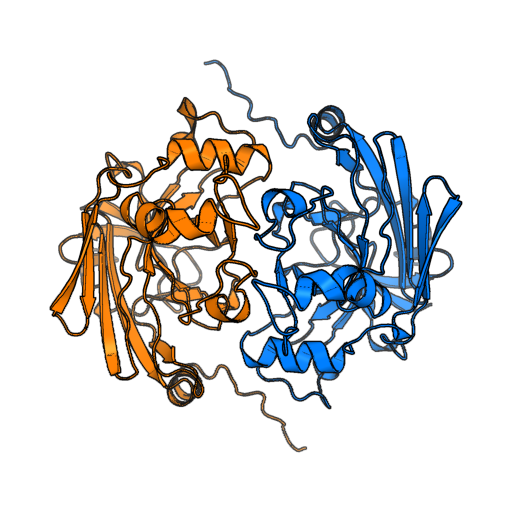 N . ILE A 1 244 ? 4.091 -25.483 -7.232 1 98.26 244 ILE A N 1
ATOM 1913 C CA . ILE A 1 244 ? 3.565 -24.727 -6.101 1 98.26 244 ILE A CA 1
ATOM 1914 C C . ILE A 1 244 ? 2.221 -25.312 -5.67 1 98.26 244 ILE A C 1
ATOM 1916 O O . ILE A 1 244 ? 2.024 -25.631 -4.495 1 98.26 244 ILE A O 1
ATOM 1920 N N . GLY A 1 245 ? 1.261 -25.43 -6.624 1 97.92 245 GLY A N 1
ATOM 1921 C CA . GLY A 1 245 ? -0.028 -26.004 -6.273 1 97.92 245 GLY A CA 1
ATOM 1922 C C . GLY A 1 245 ? -1.192 -25.327 -6.97 1 97.92 245 GLY A C 1
ATOM 1923 O O . GLY A 1 245 ? -1.088 -24.949 -8.139 1 97.92 245 GLY A O 1
ATOM 1924 N N . ARG A 1 246 ? -2.305 -25.347 -6.214 1 98.42 246 ARG A N 1
ATOM 1925 C CA . ARG A 1 246 ? -3.537 -24.789 -6.762 1 98.42 246 ARG A CA 1
ATOM 1926 C C . ARG A 1 246 ? -4.191 -23.83 -5.774 1 98.42 246 ARG A C 1
ATOM 1928 O O . ARG A 1 246 ? -4.206 -24.088 -4.568 1 98.42 246 ARG A O 1
ATOM 1935 N N . LEU A 1 247 ? -4.645 -22.73 -6.227 1 98.71 247 LEU A N 1
ATOM 1936 C CA . LEU A 1 247 ? -5.476 -21.763 -5.518 1 98.71 247 LEU A CA 1
ATOM 1937 C C . LEU A 1 247 ? -6.883 -21.722 -6.104 1 98.71 247 LEU A C 1
ATOM 1939 O O . LEU A 1 247 ? -7.053 -21.536 -7.311 1 98.71 247 LEU A O 1
ATOM 1943 N N . GLU A 1 248 ? -7.839 -21.921 -5.297 1 98.63 248 GLU A N 1
ATOM 1944 C CA . GLU A 1 248 ? -9.218 -22.033 -5.761 1 98.63 248 GLU A CA 1
ATOM 1945 C C . GLU A 1 248 ? -10.127 -21.044 -5.036 1 98.63 248 GLU A C 1
ATOM 1947 O O . GLU A 1 248 ? -10.044 -20.897 -3.815 1 98.63 248 GLU A O 1
ATOM 1952 N N . ASN A 1 249 ? -10.986 -20.396 -5.792 1 98.31 249 ASN A N 1
ATOM 1953 C CA . ASN A 1 249 ? -11.934 -19.427 -5.252 1 98.31 249 ASN A CA 1
ATOM 1954 C C . ASN A 1 249 ? -13.221 -19.386 -6.071 1 98.31 249 ASN A C 1
ATOM 1956 O O . ASN A 1 249 ? -13.209 -19.669 -7.27 1 98.31 249 ASN A O 1
ATOM 1960 N N . THR A 1 250 ? -14.256 -18.972 -5.455 1 98.17 250 THR A N 1
ATOM 1961 C CA . THR A 1 250 ? -15.538 -18.771 -6.121 1 98.17 250 THR A CA 1
ATOM 1962 C C . THR A 1 250 ? -15.922 -17.294 -6.123 1 98.17 250 THR A C 1
ATOM 1964 O O . THR A 1 250 ? -15.791 -16.612 -5.105 1 98.17 250 THR A O 1
ATOM 1967 N N . VAL A 1 251 ? -16.363 -16.835 -7.233 1 98.48 251 VAL A N 1
ATOM 1968 C CA . VAL A 1 251 ? -16.853 -15.464 -7.33 1 98.48 251 VAL A CA 1
ATOM 1969 C C . VAL A 1 251 ? -18.315 -15.405 -6.893 1 98.48 251 VAL A C 1
ATOM 1971 O O . VAL A 1 251 ? -19.14 -16.196 -7.356 1 98.48 251 VAL A O 1
ATOM 1974 N N . VAL A 1 252 ? -18.591 -14.5 -6.03 1 97.68 252 VAL A N 1
ATOM 1975 C CA . VAL A 1 252 ? -19.959 -14.35 -5.546 1 97.68 252 VAL A CA 1
ATOM 1976 C C . VAL A 1 252 ? -20.359 -12.876 -5.574 1 97.68 252 VAL A C 1
ATOM 1978 O O . VAL A 1 252 ? -19.498 -11.994 -5.61 1 97.68 252 VAL A O 1
ATOM 1981 N N . HIS A 1 253 ? -21.68 -12.675 -5.584 1 95.91 253 HIS A N 1
ATOM 1982 C CA . HIS A 1 253 ? -22.123 -11.294 -5.427 1 95.91 253 HIS A CA 1
ATOM 1983 C C . HIS A 1 253 ? -21.682 -10.723 -4.084 1 95.91 253 HIS A C 1
ATOM 1985 O O . HIS A 1 253 ? -21.718 -11.419 -3.067 1 95.91 253 HIS A O 1
ATOM 1991 N N . GLU A 1 254 ? -21.266 -9.51 -4.118 1 93.23 254 GLU A N 1
ATOM 1992 C CA . GLU A 1 254 ? -20.767 -8.858 -2.911 1 93.23 254 GLU A CA 1
ATOM 1993 C C . GLU A 1 254 ? -21.76 -8.995 -1.76 1 93.23 254 GLU A C 1
ATOM 1995 O O . GLU A 1 254 ? -21.362 -9.205 -0.612 1 93.23 254 GLU A O 1
ATOM 2000 N N . ARG A 1 255 ? -23.042 -8.932 -1.995 1 89.01 255 ARG A N 1
ATOM 2001 C CA . ARG A 1 255 ? -24.065 -9.046 -0.96 1 89.01 255 ARG A CA 1
ATOM 2002 C C . ARG A 1 255 ? -23.999 -10.406 -0.273 1 89.01 255 ARG A C 1
ATOM 2004 O O . ARG A 1 255 ? -24.237 -10.511 0.932 1 89.01 255 ARG A O 1
ATOM 2011 N N . ASP A 1 256 ? -23.663 -11.417 -1.018 1 89.61 256 ASP A N 1
ATOM 2012 C CA . ASP A 1 256 ? -23.554 -12.767 -0.473 1 89.61 256 ASP A CA 1
ATOM 2013 C C . ASP A 1 256 ? -22.249 -12.944 0.298 1 89.61 256 ASP A C 1
ATOM 2015 O O . ASP A 1 256 ? -22.206 -13.662 1.299 1 89.61 256 ASP A O 1
ATOM 2019 N N . TRP A 1 257 ? -21.3 -12.284 -0.194 1 88.67 257 TRP A N 1
ATOM 2020 C CA . TRP A 1 257 ? -20.002 -12.307 0.472 1 88.67 257 TRP A CA 1
ATOM 2021 C C . TRP A 1 257 ? -20.095 -11.7 1.868 1 88.67 257 TRP A C 1
ATOM 2023 O O . TRP A 1 257 ? -19.537 -12.241 2.826 1 88.67 257 TRP A O 1
ATOM 2033 N N . ILE A 1 258 ? -20.727 -10.601 1.975 1 81.77 258 ILE A N 1
ATOM 2034 C CA . ILE A 1 258 ? -20.904 -9.907 3.246 1 81.77 258 ILE A CA 1
ATOM 2035 C C . ILE A 1 258 ? -21.626 -10.819 4.236 1 81.77 258 ILE A C 1
ATOM 2037 O O . ILE A 1 258 ? -21.264 -10.878 5.414 1 81.77 258 ILE A O 1
ATOM 2041 N N . LYS A 1 259 ? -22.582 -11.503 3.794 1 75.24 259 LYS A N 1
ATOM 2042 C CA . LYS A 1 259 ? -23.322 -12.433 4.642 1 75.24 259 LYS A CA 1
ATOM 2043 C C . LYS A 1 259 ? -22.409 -13.531 5.181 1 75.24 259 LYS A C 1
ATOM 2045 O O . LYS A 1 259 ? -22.528 -13.931 6.341 1 75.24 259 LYS A O 1
ATOM 2050 N N . GLU A 1 260 ? -21.503 -13.931 4.381 1 72.46 260 GLU A N 1
ATOM 2051 C CA . GLU A 1 260 ? -20.636 -15.056 4.721 1 72.46 260 GLU A CA 1
ATOM 2052 C C . GLU A 1 260 ? -19.526 -14.628 5.677 1 72.46 260 GLU A C 1
ATOM 2054 O O . GLU A 1 260 ? -19.157 -15.378 6.584 1 72.46 260 GLU A O 1
ATOM 2059 N N . THR A 1 261 ? -19.006 -13.497 5.421 1 71.3 261 THR A N 1
ATOM 2060 C CA . THR A 1 261 ? -17.829 -13.084 6.177 1 71.3 261 THR A CA 1
ATOM 2061 C C . THR A 1 261 ? -18.231 -12.248 7.389 1 71.3 261 THR A C 1
ATOM 2063 O O . THR A 1 261 ? -17.441 -12.075 8.32 1 71.3 261 THR A O 1
ATOM 2066 N N . GLY A 1 262 ? -19.421 -11.838 7.49 1 60.27 262 GLY A N 1
ATOM 2067 C CA . GLY A 1 262 ? -19.83 -10.913 8.535 1 60.27 262 GLY A CA 1
ATOM 2068 C C . GLY A 1 262 ? -19.204 -9.538 8.394 1 60.27 262 GLY A C 1
ATOM 2069 O O . GLY A 1 262 ? -19.206 -8.749 9.341 1 60.27 262 GLY A O 1
ATOM 2070 N N . SER A 1 263 ? -18.507 -9.307 7.482 1 55.4 263 SER A N 1
ATOM 2071 C CA . SER A 1 263 ? -17.665 -8.125 7.328 1 55.4 263 SER A CA 1
ATOM 2072 C C . SER A 1 263 ? -18.475 -6.843 7.49 1 55.4 263 SER A C 1
ATOM 2074 O O . SER A 1 263 ? -17.951 -5.825 7.946 1 55.4 263 SER A O 1
ATOM 2076 N N . HIS A 1 264 ? -19.719 -6.587 6.94 1 51.98 264 HIS A N 1
ATOM 2077 C CA . HIS A 1 264 ? -20.362 -5.281 7.022 1 51.98 264 HIS A CA 1
ATOM 2078 C C . HIS A 1 264 ? -21.107 -5.115 8.342 1 51.98 264 HIS A C 1
ATOM 2080 O O . HIS A 1 264 ? -21.791 -4.111 8.552 1 51.98 264 HIS A O 1
ATOM 2086 N N . GLU A 1 265 ? -21.111 -6.008 9.284 1 41.48 265 GLU A N 1
ATOM 2087 C CA . GLU A 1 265 ? -22.007 -5.658 10.382 1 41.48 265 GLU A CA 1
ATOM 2088 C C . GLU A 1 265 ? -21.563 -4.369 11.068 1 41.48 265 GLU A C 1
ATOM 2090 O O . GLU A 1 265 ? -20.617 -4.374 11.858 1 41.48 265 GLU A O 1
ATOM 2095 N N . THR A 1 266 ? -21.416 -3.387 10.54 1 35.51 266 THR A N 1
ATOM 2096 C CA . THR A 1 266 ? -21.656 -2.204 11.357 1 35.51 266 THR A CA 1
ATOM 2097 C C . THR A 1 266 ? -23.011 -2.293 12.054 1 35.51 266 THR A C 1
ATOM 2099 O O . THR A 1 266 ? -24.054 -2.133 11.417 1 35.51 266 THR A O 1
ATOM 2102 N N . ARG A 1 267 ? -23.283 -3.197 13.031 1 30.07 267 ARG A N 1
ATOM 2103 C CA . ARG A 1 267 ? -24.468 -3.062 13.872 1 30.07 267 ARG A CA 1
ATOM 2104 C C . ARG A 1 267 ? -24.605 -1.637 14.399 1 30.07 267 ARG A C 1
ATOM 2106 O O . ARG A 1 267 ? -23.734 -1.151 15.123 1 30.07 267 ARG A O 1
ATOM 2113 N N . ALA A 1 268 ? -25.132 -0.635 13.757 1 28.99 268 ALA A N 1
ATOM 2114 C CA . ALA A 1 268 ? -25.919 0.471 14.296 1 28.99 268 ALA A CA 1
ATOM 2115 C C . ALA A 1 268 ? -26.797 0.007 15.455 1 28.99 268 ALA A C 1
ATOM 2117 O O . ALA A 1 268 ? -27.784 -0.702 15.248 1 28.99 268 ALA A O 1
ATOM 2118 N N . HIS A 1 269 ? -26.31 -0.531 16.575 1 24.54 269 HIS A N 1
ATOM 2119 C CA . HIS A 1 269 ? -27.22 -0.605 17.713 1 24.54 269 HIS A CA 1
ATOM 2120 C C . HIS A 1 269 ? -28.095 0.64 17.801 1 24.54 269 HIS A C 1
ATOM 2122 O O . HIS A 1 269 ? -27.584 1.762 17.833 1 24.54 269 HIS A O 1
ATOM 2128 N N . SER A 1 270 ? -29.148 0.682 17.188 1 22.81 270 SER A N 1
ATOM 2129 C CA . SER A 1 270 ? -30.31 1.453 17.616 1 22.81 270 SER A CA 1
ATOM 2130 C C . SER A 1 270 ? -30.386 1.542 19.136 1 22.81 270 SER A C 1
ATOM 2132 O O . SER A 1 270 ? -30.538 0.525 19.816 1 22.81 270 SER A O 1
ATOM 2134 N N . VAL A 1 271 ? -29.69 2.378 19.734 1 19.12 271 VAL A N 1
ATOM 2135 C CA . VAL A 1 271 ? -30.269 2.83 20.994 1 19.12 271 VAL A CA 1
ATOM 2136 C C . VAL A 1 271 ? -31.552 3.613 20.722 1 19.12 271 VAL A C 1
ATOM 2138 O O . VAL A 1 271 ? -31.618 4.398 19.774 1 19.12 271 VAL A O 1
ATOM 2141 N N . MET B 1 1 ? -3.976 22.287 26.52 1 90.73 1 MET B N 1
ATOM 2142 C CA . MET B 1 1 ? -3.412 20.942 26.447 1 90.73 1 MET B CA 1
ATOM 2143 C C . MET B 1 1 ? -4.377 19.985 25.755 1 90.73 1 MET B C 1
ATOM 2145 O O . MET B 1 1 ? -5.594 20.163 25.827 1 90.73 1 MET B O 1
ATOM 2149 N N . ALA B 1 2 ? -3.817 19.153 24.996 1 95.45 2 ALA B N 1
ATOM 2150 C CA . ALA B 1 2 ? -4.596 18.115 24.326 1 95.45 2 ALA B CA 1
ATOM 2151 C C . ALA B 1 2 ? -4.12 16.724 24.732 1 95.45 2 ALA B C 1
ATOM 2153 O O . ALA B 1 2 ? -2.976 16.552 25.161 1 95.45 2 ALA B O 1
ATOM 2154 N N . LYS B 1 3 ? -5.013 15.807 24.718 1 97.58 3 LYS B N 1
ATOM 2155 C CA . LYS B 1 3 ? -4.612 14.417 24.911 1 97.58 3 LYS B CA 1
ATOM 2156 C C . LYS B 1 3 ? -4.036 13.827 23.627 1 97.58 3 LYS B C 1
ATOM 2158 O O . LYS B 1 3 ? -4.532 14.104 22.533 1 97.58 3 LYS B O 1
ATOM 2163 N N . ALA B 1 4 ? -3.018 13.02 23.807 1 98.09 4 ALA B N 1
ATOM 2164 C CA . ALA B 1 4 ? -2.364 12.469 22.622 1 98.09 4 ALA B CA 1
ATOM 2165 C C . ALA B 1 4 ? -1.773 11.093 22.912 1 98.09 4 ALA B C 1
ATOM 2167 O O . ALA B 1 4 ? -1.548 10.738 24.072 1 98.09 4 ALA B O 1
ATOM 2168 N N . VAL B 1 5 ? -1.625 10.357 21.9 1 97.99 5 VAL B N 1
ATOM 2169 C CA . VAL B 1 5 ? -0.92 9.08 21.932 1 97.99 5 VAL B CA 1
ATOM 2170 C C . VAL B 1 5 ? 0.385 9.19 21.148 1 97.99 5 VAL B C 1
ATOM 2172 O O . VAL B 1 5 ? 0.438 9.849 20.107 1 97.99 5 VAL B O 1
ATOM 2175 N N . PHE B 1 6 ? 1.4 8.638 21.692 1 97.96 6 PHE B N 1
ATOM 2176 C CA . PHE B 1 6 ? 2.711 8.703 21.056 1 97.96 6 PHE B CA 1
ATOM 2177 C C . PHE B 1 6 ? 3.567 7.508 21.457 1 97.96 6 PHE B C 1
ATOM 2179 O O . PHE B 1 6 ? 3.159 6.697 22.292 1 97.96 6 PHE B O 1
ATOM 2186 N N . LYS B 1 7 ? 4.651 7.396 20.754 1 97.42 7 LYS B N 1
ATOM 2187 C CA . LYS B 1 7 ? 5.592 6.313 21.023 1 97.42 7 LYS B CA 1
ATOM 2188 C C . LYS B 1 7 ? 7.026 6.833 21.082 1 97.42 7 LYS B C 1
ATOM 2190 O O . LYS B 1 7 ? 7.458 7.578 20.2 1 97.42 7 LYS B O 1
ATOM 2195 N N . ILE B 1 8 ? 7.714 6.501 22.153 1 96.42 8 ILE B N 1
ATOM 2196 C CA . ILE B 1 8 ? 9.113 6.872 22.336 1 96.42 8 ILE B CA 1
ATOM 2197 C C . ILE B 1 8 ? 10.014 5.712 21.919 1 96.42 8 ILE B C 1
ATOM 2199 O O . ILE B 1 8 ? 9.688 4.547 22.16 1 96.42 8 ILE B O 1
ATOM 2203 N N . ALA B 1 9 ? 11.137 6.045 21.334 1 94.08 9 ALA B N 1
ATOM 2204 C CA . ALA B 1 9 ? 12.087 5.023 20.901 1 94.08 9 ALA B CA 1
ATOM 2205 C C . ALA B 1 9 ? 12.517 4.143 22.071 1 94.08 9 ALA B C 1
ATOM 2207 O O . ALA B 1 9 ? 12.863 4.648 23.141 1 94.08 9 ALA B O 1
ATOM 2208 N N . GLY B 1 10 ? 12.508 2.869 21.836 1 91.13 10 GLY B N 1
ATOM 2209 C CA . GLY B 1 10 ? 12.953 1.937 22.86 1 91.13 10 GLY B CA 1
ATOM 2210 C C . GLY B 1 10 ? 11.833 1.472 23.772 1 91.13 10 GLY B C 1
ATOM 2211 O O . GLY B 1 10 ? 12.022 0.565 24.584 1 91.13 10 GLY B O 1
ATOM 2212 N N . ILE B 1 11 ? 10.698 2.135 23.706 1 90.11 11 ILE B N 1
ATOM 2213 C CA . ILE B 1 11 ? 9.524 1.742 24.478 1 90.11 11 ILE B CA 1
ATOM 2214 C C . ILE B 1 11 ? 8.57 0.94 23.596 1 90.11 11 ILE B C 1
ATOM 2216 O O . ILE B 1 11 ? 8.253 1.354 22.478 1 90.11 11 ILE B O 1
ATOM 2220 N N . SER B 1 12 ? 8.123 -0.156 23.956 1 88.74 12 SER B N 1
ATOM 2221 C CA . SER B 1 12 ? 7.442 -1.137 23.118 1 88.74 12 SER B CA 1
ATOM 2222 C C . SER B 1 12 ? 5.953 -0.825 23.001 1 88.74 12 SER B C 1
ATOM 2224 O O . SER B 1 12 ? 5.239 -1.467 22.228 1 88.74 12 SER B O 1
ATOM 2226 N N . TYR B 1 13 ? 5.5 0.154 23.851 1 90.95 13 TYR B N 1
ATOM 2227 C CA . TYR B 1 13 ? 4.064 0.413 23.831 1 90.95 13 TYR B CA 1
ATOM 2228 C C . TYR B 1 13 ? 3.78 1.884 23.552 1 90.95 13 TYR B C 1
ATOM 2230 O O . TYR B 1 13 ? 4.663 2.732 23.701 1 90.95 13 TYR B O 1
ATOM 2238 N N . MET B 1 14 ? 2.586 2.154 23.135 1 94.12 14 MET B N 1
ATOM 2239 C CA . MET B 1 14 ? 2.114 3.522 22.939 1 94.12 14 MET B CA 1
ATOM 2240 C C . MET B 1 14 ? 1.815 4.192 24.276 1 94.12 14 MET B C 1
ATOM 2242 O O . MET B 1 14 ? 1.21 3.582 25.159 1 94.12 14 MET B O 1
ATOM 2246 N N . MET B 1 15 ? 2.168 5.372 24.375 1 96.04 15 MET B N 1
ATOM 2247 C CA . MET B 1 15 ? 1.901 6.162 25.574 1 96.04 15 MET B CA 1
ATOM 2248 C C . MET B 1 15 ? 0.777 7.163 25.327 1 96.04 15 MET B C 1
ATOM 2250 O O . MET B 1 15 ? 0.57 7.603 24.195 1 96.04 15 MET B O 1
ATOM 2254 N N . GLU B 1 16 ? 0.093 7.377 26.338 1 96.55 16 GLU B N 1
ATOM 2255 C CA . GLU B 1 16 ? -0.946 8.403 26.317 1 96.55 16 GLU B CA 1
ATOM 2256 C C . GLU B 1 16 ? -0.676 9.484 27.359 1 96.55 16 GLU B C 1
ATOM 2258 O O . GLU B 1 16 ? -0.391 9.178 28.519 1 96.55 16 GLU B O 1
ATOM 2263 N N . SER B 1 17 ? -0.726 10.688 26.913 1 96.91 17 SER B N 1
ATOM 2264 C CA . SER B 1 17 ? -0.52 11.796 27.84 1 96.91 17 SER B CA 1
ATOM 2265 C C . SER B 1 17 ? -0.997 13.115 27.241 1 96.91 17 SER B C 1
ATOM 2267 O O . SER B 1 17 ? -1.694 13.124 26.224 1 96.91 17 SER B O 1
ATOM 2269 N N . GLU B 1 18 ? -0.638 14.165 27.966 1 97.65 18 GLU B N 1
ATOM 2270 C CA . GLU B 1 18 ? -1.005 15.505 27.521 1 97.65 18 GLU B CA 1
ATOM 2271 C C . GLU B 1 18 ? 0.113 16.139 26.697 1 97.65 18 GLU B C 1
ATOM 2273 O O . GLU B 1 18 ? 1.293 15.966 27.006 1 97.65 18 GLU B O 1
ATOM 2278 N N . VAL B 1 19 ? -0.356 16.826 25.658 1 97.98 19 VAL B N 1
ATOM 2279 C CA . VAL B 1 19 ? 0.599 17.561 24.835 1 97.98 19 VAL B CA 1
ATOM 2280 C C . VAL B 1 19 ? 0.144 19.01 24.684 1 97.98 19 VAL B C 1
ATOM 2282 O O . VAL B 1 19 ? -1.042 19.314 24.835 1 97.98 19 VAL B O 1
ATOM 2285 N N . ASP B 1 20 ? 1.072 19.876 24.501 1 97.6 20 ASP B N 1
ATOM 2286 C CA . ASP B 1 20 ? 0.809 21.252 24.091 1 97.6 20 ASP B CA 1
ATOM 2287 C C . ASP B 1 20 ? 1.239 21.486 22.644 1 97.6 20 ASP B C 1
ATOM 2289 O O . ASP B 1 20 ? 2.419 21.709 22.37 1 97.6 20 ASP B O 1
ATOM 2293 N N . PRO B 1 21 ? 0.356 21.421 21.734 1 96.15 21 PRO B N 1
ATOM 2294 C CA . PRO B 1 21 ? 0.705 21.536 20.316 1 96.15 21 PRO B CA 1
ATOM 2295 C C . PRO B 1 21 ? 1.358 22.874 19.976 1 96.15 21 PRO B C 1
ATOM 2297 O O . PRO B 1 21 ? 2.174 22.951 19.054 1 96.15 21 PRO B O 1
ATOM 2300 N N . GLU B 1 22 ? 1.028 23.927 20.627 1 95.05 22 GLU B N 1
ATOM 2301 C CA . GLU B 1 22 ? 1.59 25.246 20.354 1 95.05 22 GLU B CA 1
ATOM 2302 C C . GLU B 1 22 ? 3.053 25.323 20.78 1 95.05 22 GLU B C 1
ATOM 2304 O O . GLU B 1 22 ? 3.892 25.85 20.047 1 95.05 22 GLU B O 1
ATOM 2309 N N . ARG B 1 23 ? 3.302 24.75 21.928 1 96.05 23 ARG B N 1
ATOM 2310 C CA . ARG B 1 23 ? 4.669 24.762 22.441 1 96.05 23 ARG B CA 1
ATOM 2311 C C . ARG B 1 23 ? 5.436 23.527 21.983 1 96.05 23 ARG B C 1
ATOM 2313 O O . ARG B 1 23 ? 6.651 23.438 22.175 1 96.05 23 ARG B O 1
ATOM 2320 N N . ASN B 1 24 ? 4.711 22.603 21.429 1 97.07 24 ASN B N 1
ATOM 2321 C CA . ASN B 1 24 ? 5.28 21.339 20.974 1 97.07 24 ASN B CA 1
ATOM 2322 C C . ASN B 1 24 ? 5.966 20.59 22.113 1 97.07 24 ASN B C 1
ATOM 2324 O O . ASN B 1 24 ? 7.127 20.197 21.993 1 97.07 24 ASN B O 1
ATOM 2328 N N . THR B 1 25 ? 5.247 20.424 23.182 1 97.95 25 THR B N 1
ATOM 2329 C CA . THR B 1 25 ? 5.751 19.736 24.366 1 97.95 25 THR B CA 1
ATOM 2330 C C . THR B 1 25 ? 4.82 18.596 24.765 1 97.95 25 THR B C 1
ATOM 2332 O O . THR B 1 25 ? 3.66 18.56 24.35 1 97.95 25 THR B O 1
ATOM 2335 N N . VAL B 1 26 ? 5.301 17.7 25.503 1 97.69 26 VAL B N 1
ATOM 2336 C CA . VAL B 1 26 ? 4.565 16.545 26.006 1 97.69 26 VAL B CA 1
ATOM 2337 C C . VAL B 1 26 ? 4.883 16.333 27.485 1 97.69 26 VAL B C 1
ATOM 2339 O O . VAL B 1 26 ? 6.004 16.592 27.928 1 97.69 26 VAL B O 1
ATOM 2342 N N . ILE B 1 27 ? 3.928 15.899 28.212 1 97.42 27 ILE B N 1
ATOM 2343 C CA . ILE B 1 27 ? 4.114 15.603 29.629 1 97.42 27 ILE B CA 1
ATOM 2344 C C . ILE B 1 27 ? 4.355 14.107 29.815 1 97.42 27 ILE B C 1
ATOM 2346 O O . ILE B 1 27 ? 3.539 13.283 29.396 1 97.42 27 ILE B O 1
ATOM 2350 N N . ILE B 1 28 ? 5.412 13.751 30.377 1 94.55 28 ILE B N 1
ATOM 2351 C CA . ILE B 1 28 ? 5.735 12.375 30.738 1 94.55 28 ILE B CA 1
ATOM 2352 C C . ILE B 1 28 ? 6.08 12.299 32.224 1 94.55 28 ILE B C 1
ATOM 2354 O O . ILE B 1 28 ? 7.028 12.941 32.682 1 94.55 28 ILE B O 1
ATOM 2358 N N . ASP B 1 29 ? 5.267 11.525 32.965 1 93 29 ASP B N 1
ATOM 2359 C CA . ASP B 1 29 ? 5.463 11.359 34.402 1 93 29 ASP B CA 1
ATOM 2360 C C . ASP B 1 29 ? 5.53 12.712 35.107 1 93 29 ASP B C 1
ATOM 2362 O O . ASP B 1 29 ? 6.445 12.962 35.895 1 93 29 ASP B O 1
ATOM 2366 N N . GLY B 1 30 ? 4.694 13.621 34.658 1 94 30 GLY B N 1
ATOM 2367 C CA . GLY B 1 30 ? 4.528 14.908 35.315 1 94 30 GLY B CA 1
ATOM 2368 C C . GLY B 1 30 ? 5.548 15.939 34.872 1 94 30 GLY B C 1
ATOM 2369 O O . GLY B 1 30 ? 5.503 17.092 35.306 1 94 30 GLY B O 1
ATOM 2370 N N . LYS B 1 31 ? 6.43 15.559 34.077 1 96.65 31 LYS B N 1
ATOM 2371 C CA . LYS B 1 31 ? 7.46 16.467 33.579 1 96.65 31 LYS B CA 1
ATOM 2372 C C . LYS B 1 31 ? 7.214 16.828 32.117 1 96.65 31 LYS B C 1
ATOM 2374 O O . LYS B 1 31 ? 6.853 15.967 31.312 1 96.65 31 LYS B O 1
ATOM 2379 N N . GLU B 1 32 ? 7.416 18.079 31.866 1 97.16 32 GLU B N 1
ATOM 2380 C CA . GLU B 1 32 ? 7.205 18.571 30.508 1 97.16 32 GLU B CA 1
ATOM 2381 C C . GLU B 1 32 ? 8.487 18.488 29.685 1 97.16 32 GLU B C 1
ATOM 2383 O O . GLU B 1 32 ? 9.542 18.953 30.121 1 97.16 32 GLU B O 1
ATOM 2388 N N . TYR B 1 33 ? 8.452 17.894 28.524 1 97.68 33 TYR B N 1
ATOM 2389 C CA . TYR B 1 33 ? 9.567 17.78 27.59 1 97.68 33 TYR B CA 1
ATOM 2390 C C . TYR B 1 33 ? 9.23 18.435 26.256 1 97.68 33 TYR B C 1
ATOM 2392 O O . TYR B 1 33 ? 8.106 18.313 25.764 1 97.68 33 TYR B O 1
ATOM 2400 N N . SER B 1 34 ? 10.219 19.147 25.741 1 96.94 34 SER B N 1
ATOM 2401 C CA . SER B 1 34 ? 10.097 19.52 24.336 1 96.94 34 SER B CA 1
ATOM 2402 C C . SER B 1 34 ? 10.155 18.293 23.432 1 96.94 34 SER B C 1
ATOM 2404 O O . SER B 1 34 ? 10.913 17.356 23.695 1 96.94 34 SER B O 1
ATOM 2406 N N . ALA B 1 35 ? 9.413 18.288 22.364 1 96.75 35 ALA B N 1
ATOM 2407 C CA . ALA B 1 35 ? 9.407 17.155 21.442 1 96.75 35 ALA B CA 1
ATOM 2408 C C . ALA B 1 35 ? 10.809 16.876 20.908 1 96.75 35 ALA B C 1
ATOM 2410 O O . ALA B 1 35 ? 11.169 15.721 20.664 1 96.75 35 ALA B O 1
ATOM 2411 N N . ASN B 1 36 ? 11.62 17.881 20.802 1 95.6 36 ASN B N 1
ATOM 2412 C CA . ASN B 1 36 ? 12.942 17.748 20.199 1 95.6 36 ASN B CA 1
ATOM 2413 C C . ASN B 1 36 ? 13.944 17.136 21.174 1 95.6 36 ASN B C 1
ATOM 2415 O O . ASN B 1 36 ? 15.056 16.777 20.784 1 95.6 36 ASN B O 1
ATOM 2419 N N . GLN B 1 37 ? 13.551 16.971 22.423 1 95.58 37 GLN B N 1
ATOM 2420 C CA . GLN B 1 37 ? 14.421 16.388 23.44 1 95.58 37 GLN B CA 1
ATOM 2421 C C . GLN B 1 37 ? 14.263 14.871 23.495 1 95.58 37 GLN B C 1
ATOM 2423 O O . GLN B 1 37 ? 14.979 14.194 24.235 1 95.58 37 GLN B O 1
ATOM 2428 N N . LEU B 1 38 ? 13.34 14.421 22.761 1 96.24 38 LEU B N 1
ATOM 2429 C CA . LEU B 1 38 ? 13.009 13.001 22.825 1 96.24 38 LEU B CA 1
ATOM 2430 C C . LEU B 1 38 ? 13.292 12.317 21.492 1 96.24 38 LEU B C 1
ATOM 2432 O O . LEU B 1 38 ? 13.338 12.974 20.449 1 96.24 38 LEU B O 1
ATOM 2436 N N . GLN B 1 39 ? 13.554 11.065 21.573 1 96.04 39 GLN B N 1
ATOM 2437 C CA . GLN B 1 39 ? 13.62 10.214 20.39 1 96.04 39 GLN B CA 1
ATOM 2438 C C . GLN B 1 39 ? 12.31 9.461 20.179 1 96.04 39 GLN B C 1
ATOM 2440 O O . GLN B 1 39 ? 11.838 8.762 21.078 1 96.04 39 GLN B O 1
ATOM 2445 N N . TRP B 1 40 ? 11.81 9.562 19.017 1 97.27 40 TRP B N 1
ATOM 2446 C CA . TRP B 1 40 ? 10.431 9.147 18.781 1 97.27 40 TRP B CA 1
ATOM 2447 C C . TRP B 1 40 ? 10.38 7.903 17.9 1 97.27 40 TRP B C 1
ATOM 2449 O O . TRP B 1 40 ? 11.316 7.63 17.145 1 97.27 40 TRP B O 1
ATOM 2459 N N . GLU B 1 41 ? 9.32 7.163 17.967 1 97.11 41 GLU B N 1
ATOM 2460 C CA . GLU B 1 41 ? 8.82 6.242 16.95 1 97.11 41 GLU B CA 1
ATOM 2461 C C . GLU B 1 41 ? 7.52 6.752 16.335 1 97.11 41 GLU B C 1
ATOM 2463 O O . GLU B 1 41 ? 6.859 7.625 16.902 1 97.11 41 GLU B O 1
ATOM 2468 N N . ALA B 1 42 ? 7.246 6.305 15.148 1 96.91 42 ALA B N 1
ATOM 2469 C CA . ALA B 1 42 ? 6.002 6.741 14.519 1 96.91 42 ALA B CA 1
ATOM 2470 C C . ALA B 1 42 ? 4.795 6.371 15.377 1 96.91 42 ALA B C 1
ATOM 2472 O O . ALA B 1 42 ? 4.697 5.245 15.869 1 96.91 42 ALA B O 1
ATOM 2473 N N . PRO B 1 43 ? 3.886 7.205 15.563 1 97.55 43 PRO B N 1
ATOM 2474 C CA . PRO B 1 43 ? 2.747 6.954 16.449 1 97.55 43 PRO B CA 1
ATOM 2475 C C . PRO B 1 43 ? 1.603 6.226 15.748 1 97.55 43 PRO B C 1
ATOM 2477 O O . PRO B 1 43 ? 0.439 6.391 16.122 1 97.55 43 PRO B O 1
ATOM 2480 N N . VAL B 1 44 ? 1.869 5.578 14.669 1 95.48 44 VAL B N 1
ATOM 2481 C CA . VAL B 1 44 ? 0.861 4.859 13.897 1 95.48 44 VAL B CA 1
ATOM 2482 C C . VAL B 1 44 ? 1.356 3.448 13.587 1 95.48 44 VAL B C 1
ATOM 2484 O O . VAL B 1 44 ? 2.562 3.191 13.597 1 95.48 44 VAL B O 1
ATOM 2487 N N . SER B 1 45 ? 0.388 2.558 13.294 1 92.47 45 SER B N 1
ATOM 2488 C CA . SER B 1 45 ? 0.772 1.155 13.178 1 92.47 45 SER B CA 1
ATOM 2489 C C . SER B 1 45 ? 0.193 0.526 11.915 1 92.47 45 SER B C 1
ATOM 2491 O O . SER B 1 45 ? 0.536 -0.605 11.565 1 92.47 45 SER B O 1
ATOM 2493 N N . GLY B 1 46 ? -0.677 1.144 11.246 1 93.8 46 GLY B N 1
ATOM 2494 C CA . GLY B 1 46 ? -1.342 0.568 10.087 1 93.8 46 GLY B CA 1
ATOM 2495 C C . GLY B 1 46 ? -0.835 1.126 8.771 1 93.8 46 GLY B C 1
ATOM 2496 O O . GLY B 1 46 ? 0.266 1.678 8.707 1 93.8 46 GLY B O 1
ATOM 2497 N N . ALA B 1 47 ? -1.549 0.892 7.725 1 94.24 47 ALA B N 1
ATOM 2498 C CA . ALA B 1 47 ? -1.224 1.392 6.392 1 94.24 47 ALA B CA 1
ATOM 2499 C C . ALA B 1 47 ? -1.516 2.886 6.281 1 94.24 47 ALA B C 1
ATOM 2501 O O . ALA B 1 47 ? -2.328 3.424 7.036 1 94.24 47 ALA B O 1
ATOM 2502 N N . ILE B 1 48 ? -0.809 3.466 5.372 1 97.15 48 ILE B N 1
ATOM 2503 C CA . ILE B 1 48 ? -1.004 4.888 5.11 1 97.15 48 ILE B CA 1
ATOM 2504 C C . ILE B 1 48 ? -1.5 5.086 3.68 1 97.15 48 ILE B C 1
ATOM 2506 O O . ILE B 1 48 ? -0.863 4.631 2.726 1 97.15 48 ILE B O 1
ATOM 2510 N N . TYR B 1 49 ? -2.643 5.718 3.563 1 96.36 49 TYR B N 1
ATOM 2511 C CA . TYR B 1 49 ? -3.262 6.045 2.284 1 96.36 49 TYR B CA 1
ATOM 2512 C C . TYR B 1 49 ? -3.299 7.553 2.065 1 96.36 49 TYR B C 1
ATOM 2514 O O . TYR B 1 49 ? -3.558 8.315 2.999 1 96.36 49 TYR B O 1
ATOM 2522 N N . GLY B 1 50 ? -3.05 7.949 0.877 1 95.37 50 GLY B N 1
ATOM 2523 C CA . GLY B 1 50 ? -3.13 9.365 0.558 1 95.37 50 GLY B CA 1
ATOM 2524 C C . GLY B 1 50 ? -4.103 9.67 -0.566 1 95.37 50 GLY B C 1
ATOM 2525 O O . GLY B 1 50 ? -4.377 8.811 -1.406 1 95.37 50 GLY B O 1
ATOM 2526 N N . VAL B 1 51 ? -4.617 10.875 -0.571 1 94.05 51 VAL B N 1
ATOM 2527 C CA . VAL B 1 51 ? -5.506 11.357 -1.623 1 94.05 51 VAL B CA 1
ATOM 2528 C C . VAL B 1 51 ? -4.795 12.425 -2.452 1 94.05 51 VAL B C 1
ATOM 2530 O O . VAL B 1 51 ? -4.242 13.38 -1.903 1 94.05 51 VAL B O 1
ATOM 2533 N N . LEU B 1 52 ? -4.874 12.215 -3.727 1 90.09 52 LEU B N 1
ATOM 2534 C CA . LEU B 1 52 ? -4.285 13.195 -4.632 1 90.09 52 LEU B CA 1
ATOM 2535 C C . LEU B 1 52 ? -5.293 14.281 -4.989 1 90.09 52 LEU B C 1
ATOM 2537 O O . LEU B 1 52 ? -6.492 14.011 -5.096 1 90.09 52 LEU B O 1
ATOM 2541 N N . LEU B 1 53 ? -4.79 15.491 -5.173 1 89.62 53 LEU B N 1
ATOM 2542 C CA . LEU B 1 53 ? -5.531 16.595 -5.774 1 89.62 53 LEU B CA 1
ATOM 2543 C C . LEU B 1 53 ? -6.786 16.91 -4.967 1 89.62 53 LEU B C 1
ATOM 2545 O O . LEU B 1 53 ? -7.866 17.088 -5.534 1 89.62 53 LEU B O 1
ATOM 2549 N N . ASN B 1 54 ? -6.634 16.919 -3.676 1 94.48 54 ASN B N 1
ATOM 2550 C CA . ASN B 1 54 ? -7.8 17.186 -2.841 1 94.48 54 ASN B CA 1
ATOM 2551 C C . ASN B 1 54 ? -7.805 18.623 -2.327 1 94.48 54 ASN B C 1
ATOM 2553 O O . ASN B 1 54 ? -8.623 18.98 -1.477 1 94.48 54 ASN B O 1
ATOM 2557 N N . TYR B 1 55 ? -6.851 19.392 -2.682 1 96 55 TYR B N 1
ATOM 2558 C CA . TYR B 1 55 ? -6.876 20.83 -2.44 1 96 55 TYR B CA 1
ATOM 2559 C C . TYR B 1 55 ? -7.292 21.587 -3.695 1 96 55 TYR B C 1
ATOM 2561 O O . TYR B 1 55 ? -6.773 21.33 -4.784 1 96 55 TYR B O 1
ATOM 2569 N N . LYS B 1 56 ? -8.125 22.549 -3.504 1 93.61 56 LYS B N 1
ATOM 2570 C CA . LYS B 1 56 ? -8.652 23.333 -4.618 1 93.61 56 LYS B CA 1
ATOM 2571 C C . LYS B 1 56 ? -7.523 23.946 -5.441 1 93.61 56 LYS B C 1
ATOM 2573 O O . LYS B 1 56 ? -7.554 23.906 -6.673 1 93.61 56 LYS B O 1
ATOM 2578 N N . GLY B 1 57 ? -6.579 24.507 -4.786 1 91.63 57 GLY B N 1
ATOM 2579 C CA . GLY B 1 57 ? -5.454 25.112 -5.482 1 91.63 57 GLY B CA 1
ATOM 2580 C C . GLY B 1 57 ? -4.652 24.116 -6.298 1 91.63 57 GLY B C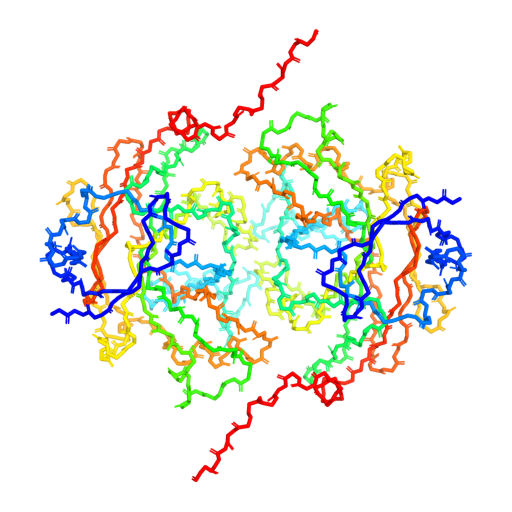 1
ATOM 2581 O O . GLY B 1 57 ? -4.212 24.425 -7.408 1 91.63 57 GLY B O 1
ATOM 2582 N N . GLU B 1 58 ? -4.418 22.918 -5.751 1 86.72 58 GLU B N 1
ATOM 2583 C CA . GLU B 1 58 ? -3.716 21.86 -6.471 1 86.72 58 GLU B CA 1
ATOM 2584 C C . GLU B 1 58 ? -4.513 21.397 -7.687 1 86.72 58 GLU B C 1
ATOM 2586 O O . GLU B 1 58 ? -3.954 21.218 -8.771 1 86.72 58 GLU B O 1
ATOM 2591 N N . TRP B 1 59 ? -5.75 21.226 -7.484 1 83.95 59 TRP B N 1
ATOM 2592 C CA . TRP B 1 59 ? -6.635 20.802 -8.564 1 83.95 59 TRP B CA 1
ATOM 2593 C C . TRP B 1 59 ? -6.596 21.794 -9.722 1 83.95 59 TRP B C 1
ATOM 2595 O O . TRP B 1 59 ? -6.526 21.396 -10.887 1 83.95 59 TRP B O 1
ATOM 2605 N N . GLU B 1 60 ? -6.644 23.049 -9.373 1 85.39 60 GLU B N 1
ATOM 2606 C CA . GLU B 1 60 ? -6.633 24.088 -10.399 1 85.39 60 GLU B CA 1
ATOM 2607 C C . GLU B 1 60 ? -5.344 24.047 -11.213 1 85.39 60 GLU B C 1
ATOM 2609 O O . GLU B 1 60 ? -5.362 24.269 -12.426 1 85.39 60 GLU B O 1
ATOM 2614 N N . GLN B 1 61 ? -4.295 23.712 -10.61 1 82.26 61 GLN B N 1
ATOM 2615 C CA . GLN B 1 61 ? -3.001 23.621 -11.278 1 82.26 61 GLN B CA 1
ATOM 2616 C C . GLN B 1 61 ? -2.988 22.489 -12.302 1 82.26 61 GLN B C 1
ATOM 2618 O O . GLN B 1 61 ? -2.309 22.579 -13.326 1 82.26 61 GLN B O 1
ATOM 2623 N N . PHE B 1 62 ? -3.773 21.411 -11.988 1 78.28 62 PHE B N 1
ATOM 2624 C CA . PHE B 1 62 ? -3.702 20.228 -12.837 1 78.28 62 PHE B CA 1
ATOM 2625 C C . PHE B 1 62 ? -4.981 20.066 -13.649 1 78.28 62 PHE B C 1
ATOM 2627 O O . PHE B 1 62 ? -5.167 19.056 -14.33 1 78.28 62 PHE B O 1
ATOM 2634 N N . ARG B 1 63 ? -5.799 20.995 -13.602 1 77.67 63 ARG B N 1
ATOM 2635 C CA . ARG B 1 63 ? -7.125 20.91 -14.205 1 77.67 63 ARG B CA 1
ATOM 2636 C C . ARG B 1 63 ? -7.029 20.626 -15.701 1 77.67 63 ARG B C 1
ATOM 2638 O O . ARG B 1 63 ? -7.762 19.786 -16.226 1 77.67 63 ARG B O 1
ATOM 2645 N N . GLU B 1 64 ? -6.144 21.302 -16.391 1 75.4 64 GLU B N 1
ATOM 2646 C CA . GLU B 1 64 ? -6.015 21.127 -17.834 1 75.4 64 GLU B CA 1
ATOM 2647 C C . GLU B 1 64 ? -5.573 19.709 -18.181 1 75.4 64 GLU B C 1
ATOM 2649 O O . GLU B 1 64 ? -6.124 19.087 -19.092 1 75.4 64 GLU B O 1
ATOM 2654 N N . GLN B 1 65 ? -4.639 19.255 -17.394 1 73.09 65 GLN B N 1
ATOM 2655 C CA . GLN B 1 65 ? -4.133 17.908 -17.637 1 73.09 65 GLN B CA 1
ATOM 2656 C C . GLN B 1 65 ? -5.193 16.857 -17.322 1 73.09 65 GLN B C 1
ATOM 2658 O O . GLN B 1 65 ? -5.23 15.798 -17.951 1 73.09 65 GLN B O 1
ATOM 2663 N N . MET B 1 66 ? -6.003 17.179 -16.446 1 72.79 66 MET B N 1
ATOM 2664 C CA . MET B 1 66 ? -6.989 16.209 -15.976 1 72.79 66 MET B CA 1
ATOM 2665 C C . MET B 1 66 ? -8.222 16.209 -16.873 1 72.79 66 MET B C 1
ATOM 2667 O O . MET B 1 66 ? -9.072 15.323 -16.767 1 72.79 66 MET B O 1
ATOM 2671 N N . THR B 1 67 ? -8.303 17.18 -17.691 1 70.57 67 THR B N 1
ATOM 2672 C CA . THR B 1 67 ? -9.484 17.294 -18.54 1 70.57 67 THR B CA 1
ATOM 2673 C C . THR B 1 67 ? -9.125 17.048 -20.002 1 70.57 67 THR B C 1
ATOM 2675 O O . THR B 1 67 ? -9.983 17.145 -20.882 1 70.57 67 THR B O 1
ATOM 2678 N N . LYS B 1 68 ? -7.86 16.799 -20.242 1 69.13 68 LYS B N 1
ATOM 2679 C CA . LYS B 1 68 ? -7.392 16.477 -21.587 1 69.13 68 LYS B CA 1
ATOM 2680 C C . LYS B 1 68 ? -7.092 14.987 -21.722 1 69.13 68 LYS B C 1
ATOM 2682 O O . LYS B 1 68 ? -7.002 14.273 -20.722 1 69.13 68 LYS B O 1
ATOM 2687 N N . PRO B 1 69 ? -7.025 14.576 -22.974 1 65.6 69 PRO B N 1
ATOM 2688 C CA . PRO B 1 69 ? -6.587 13.186 -23.119 1 65.6 69 PRO B CA 1
ATOM 2689 C C . PRO B 1 69 ? -5.344 12.87 -22.291 1 65.6 69 PRO B C 1
ATOM 2691 O O . PRO B 1 69 ? -4.455 13.715 -22.157 1 65.6 69 PRO B O 1
ATOM 2694 N N . PRO B 1 70 ? -5.313 11.809 -21.601 1 65.99 70 PRO B N 1
ATOM 2695 C CA . PRO B 1 70 ? -6.245 10.699 -21.817 1 65.99 70 PRO B CA 1
ATOM 2696 C C . PRO B 1 70 ? -7.423 10.72 -20.847 1 65.99 70 PRO B C 1
ATOM 2698 O O . PRO B 1 70 ? -8.335 9.896 -20.959 1 65.99 70 PRO B O 1
ATOM 2701 N N . TYR B 1 71 ? -7.544 11.599 -19.909 1 66.19 71 TYR B N 1
ATOM 2702 C CA . TYR B 1 71 ? -8.537 11.542 -18.842 1 66.19 71 TYR B CA 1
ATOM 2703 C C . TYR B 1 71 ? -9.886 12.063 -19.325 1 66.19 71 TYR B C 1
ATOM 2705 O O . TYR B 1 71 ? -10.926 11.461 -19.049 1 66.19 71 TYR B O 1
ATOM 2713 N N . HIS B 1 72 ? -9.916 13.101 -20.173 1 68.31 72 HIS B N 1
ATOM 2714 C CA . HIS B 1 72 ? -11.063 13.767 -20.781 1 68.31 72 HIS B CA 1
ATOM 2715 C C . HIS B 1 72 ? -11.972 14.376 -19.719 1 68.31 72 HIS B C 1
ATOM 2717 O O . HIS B 1 72 ? -12.531 15.457 -19.919 1 68.31 72 HIS B O 1
ATOM 2723 N N . HIS B 1 73 ? -12.235 13.679 -18.535 1 71.93 73 HIS B N 1
ATOM 2724 C CA . HIS B 1 73 ? -13.064 14.178 -17.444 1 71.93 73 HIS B CA 1
ATOM 2725 C C . HIS B 1 73 ? -12.367 14.005 -16.099 1 71.93 73 HIS B C 1
ATOM 2727 O O . HIS B 1 73 ? -11.576 13.077 -15.92 1 71.93 73 HIS B O 1
ATOM 2733 N N . PRO B 1 74 ? -12.714 14.937 -15.251 1 72.42 74 PRO B N 1
ATOM 2734 C CA . PRO B 1 74 ? -12.142 14.795 -13.91 1 72.42 74 PRO B CA 1
ATOM 2735 C C . PRO B 1 74 ? -12.653 13.556 -13.178 1 72.42 74 PRO B C 1
ATOM 2737 O O . PRO B 1 74 ? -13.761 13.087 -13.451 1 72.42 74 PRO B O 1
ATOM 2740 N N . PRO B 1 75 ? -11.852 13.124 -12.351 1 72.31 75 PRO B N 1
ATOM 2741 C CA . PRO B 1 75 ? -12.291 11.963 -11.573 1 72.31 75 PRO B CA 1
ATOM 2742 C C . PRO B 1 75 ? -13.476 12.277 -10.663 1 72.31 75 PRO B C 1
ATOM 2744 O O . PRO B 1 75 ? -13.543 13.363 -10.083 1 72.31 75 PRO B O 1
ATOM 2747 N N . ASN B 1 76 ? -14.394 11.4 -10.6 1 76.4 76 ASN B N 1
ATOM 2748 C CA . ASN B 1 76 ? -15.562 11.555 -9.74 1 76.4 76 ASN B CA 1
ATOM 2749 C C . ASN B 1 76 ? -15.3 11.016 -8.337 1 76.4 76 ASN B C 1
ATOM 2751 O O . ASN B 1 76 ? -16.1 11.232 -7.424 1 76.4 76 ASN B O 1
ATOM 2755 N N . ALA B 1 77 ? -14.172 10.361 -8.199 1 82.81 77 ALA B N 1
ATOM 2756 C CA . ALA B 1 77 ? -13.803 9.756 -6.922 1 82.81 77 ALA B CA 1
ATOM 2757 C C . ALA B 1 77 ? -12.383 10.144 -6.521 1 82.81 77 ALA B C 1
ATOM 2759 O O . ALA B 1 77 ? -11.592 10.583 -7.36 1 82.81 77 ALA B O 1
ATOM 2760 N N . PRO B 1 78 ? -12.149 10.001 -5.253 1 89.11 78 PRO B N 1
ATOM 2761 C CA . PRO B 1 78 ? -10.788 10.324 -4.819 1 89.11 78 PRO B CA 1
ATOM 2762 C C . PRO B 1 78 ? -9.73 9.464 -5.508 1 89.11 78 PRO B C 1
ATOM 2764 O O . PRO B 1 78 ? -9.952 8.272 -5.737 1 89.11 78 PRO B O 1
ATOM 2767 N N . ILE B 1 79 ? -8.675 10.091 -5.873 1 87.9 79 ILE B N 1
ATOM 2768 C CA . ILE B 1 79 ? -7.51 9.386 -6.396 1 87.9 79 ILE B CA 1
ATOM 2769 C C . ILE B 1 79 ? -6.595 8.976 -5.244 1 87.9 79 ILE B C 1
ATOM 2771 O O . ILE B 1 79 ? -6.012 9.83 -4.572 1 87.9 79 ILE B O 1
ATOM 2775 N N . LEU B 1 80 ? -6.462 7.742 -5.107 1 91.26 80 LEU B N 1
ATOM 2776 C CA . LEU B 1 80 ? -5.768 7.238 -3.927 1 91.26 80 LEU B CA 1
ATOM 2777 C C . LEU B 1 80 ? -4.386 6.707 -4.295 1 91.26 80 LEU B C 1
ATOM 2779 O O . LEU B 1 80 ? -4.163 6.28 -5.429 1 91.26 80 LEU B O 1
ATOM 2783 N N . TYR B 1 81 ? -3.504 6.773 -3.352 1 91 81 TYR B N 1
ATOM 2784 C CA . TYR B 1 81 ? -2.216 6.088 -3.38 1 91 81 TYR B CA 1
ATOM 2785 C C . TYR B 1 81 ? -1.843 5.571 -1.996 1 91 81 TYR B C 1
ATOM 2787 O O . TYR B 1 81 ? -2.539 5.846 -1.015 1 91 81 TYR B O 1
ATOM 2795 N N . MET B 1 82 ? -0.811 4.787 -1.952 1 92.56 82 MET B N 1
ATOM 2796 C CA . MET B 1 82 ? -0.392 4.195 -0.685 1 92.56 82 MET B CA 1
ATOM 2797 C C . MET B 1 82 ? 1.08 4.482 -0.41 1 92.56 82 MET B C 1
ATOM 2799 O O . MET B 1 82 ? 1.891 4.529 -1.337 1 92.56 82 MET B O 1
ATOM 2803 N N . LYS B 1 83 ? 1.381 4.663 0.832 1 94.47 83 LYS B N 1
ATOM 2804 C CA . LYS B 1 83 ? 2.745 4.721 1.35 1 94.47 83 LYS B CA 1
ATOM 2805 C C . LYS B 1 83 ? 3.089 3.459 2.136 1 94.47 83 LYS B C 1
ATOM 2807 O O . LYS B 1 83 ? 2.591 3.258 3.246 1 94.47 83 LYS B O 1
ATOM 2812 N N . PRO B 1 84 ? 3.966 2.635 1.569 1 93.32 84 PRO B N 1
ATOM 2813 C CA . PRO B 1 84 ? 4.299 1.392 2.269 1 93.32 84 PRO B CA 1
ATOM 2814 C C . PRO B 1 84 ? 5.103 1.63 3.545 1 93.32 84 PRO B C 1
ATOM 2816 O O . PRO B 1 84 ? 5.558 2.75 3.792 1 93.32 84 PRO B O 1
ATOM 2819 N N . SER B 1 85 ? 5.249 0.62 4.311 1 93.12 85 SER B N 1
ATOM 2820 C CA . SER B 1 85 ? 5.821 0.714 5.65 1 93.12 85 SER B CA 1
ATOM 2821 C C . SER B 1 85 ? 7.277 1.163 5.599 1 93.12 85 SER B C 1
ATOM 2823 O O . SER B 1 85 ? 7.762 1.822 6.522 1 93.12 85 SER B O 1
ATOM 2825 N N . ASN B 1 86 ? 7.955 0.804 4.542 1 94.03 86 ASN B N 1
ATOM 2826 C CA . ASN B 1 86 ? 9.361 1.175 4.43 1 94.03 86 ASN B CA 1
ATOM 2827 C C . ASN B 1 86 ? 9.542 2.691 4.415 1 94.03 86 ASN B C 1
ATOM 2829 O O . ASN B 1 86 ? 10.639 3.192 4.668 1 94.03 86 ASN B O 1
ATOM 2833 N N . THR B 1 87 ? 8.483 3.395 4.111 1 96.78 87 THR B N 1
ATOM 2834 C CA . THR B 1 87 ? 8.601 4.84 3.952 1 96.78 87 THR B CA 1
ATOM 2835 C C . THR B 1 87 ? 8.496 5.544 5.302 1 96.78 87 THR B C 1
ATOM 2837 O O . THR B 1 87 ? 8.853 6.717 5.425 1 96.78 87 THR B O 1
ATOM 2840 N N . VAL B 1 88 ? 8.004 4.905 6.291 1 97.17 88 VAL B N 1
ATOM 2841 C CA . VAL B 1 88 ? 7.67 5.536 7.563 1 97.17 88 VAL B CA 1
ATOM 2842 C C . VAL B 1 88 ? 8.941 6.047 8.237 1 97.17 88 VAL B C 1
ATOM 2844 O O . VAL B 1 88 ? 9.929 5.317 8.347 1 97.17 88 VAL B O 1
ATOM 2847 N N . ASN B 1 89 ? 8.946 7.191 8.577 1 97.18 89 ASN B N 1
ATOM 2848 C CA . ASN B 1 89 ? 9.952 7.947 9.316 1 97.18 89 ASN B CA 1
ATOM 2849 C C . ASN B 1 89 ? 9.343 8.666 10.517 1 97.18 89 ASN B C 1
ATOM 2851 O O . ASN B 1 89 ? 8.144 8.546 10.775 1 97.18 89 ASN B O 1
ATOM 2855 N N . VAL B 1 90 ? 10.175 9.373 11.297 1 97.57 90 VAL B N 1
ATOM 2856 C CA . VAL B 1 90 ? 9.694 9.838 12.594 1 97.57 90 VAL B CA 1
ATOM 2857 C C . VAL B 1 90 ? 10.059 11.309 12.784 1 97.57 90 VAL B C 1
ATOM 2859 O O . VAL B 1 90 ? 10.835 11.868 12.006 1 97.57 90 VAL B O 1
ATOM 2862 N N . HIS B 1 91 ? 9.409 11.925 13.728 1 98.36 91 HIS B N 1
ATOM 2863 C CA . HIS B 1 91 ? 9.825 13.258 14.149 1 98.36 91 HIS B CA 1
ATOM 2864 C C . HIS B 1 91 ? 11.302 13.28 14.528 1 98.36 91 HIS B C 1
ATOM 2866 O O . HIS B 1 91 ? 11.76 12.441 15.307 1 98.36 91 HIS B O 1
ATOM 2872 N N . GLY B 1 92 ? 11.999 14.188 13.946 1 97.18 92 GLY B N 1
ATOM 2873 C CA . GLY B 1 92 ? 13.421 14.304 14.228 1 97.18 92 GLY B CA 1
ATOM 2874 C C . GLY B 1 92 ? 14.279 13.425 13.338 1 97.18 92 GLY B C 1
ATOM 2875 O O . GLY B 1 92 ? 15.507 13.533 13.347 1 97.18 92 GLY B O 1
ATOM 2876 N N . GLY B 1 93 ? 13.641 12.529 12.607 1 96.34 93 GLY B N 1
ATOM 2877 C CA . GLY B 1 93 ? 14.386 11.666 11.705 1 96.34 93 GLY B CA 1
ATOM 2878 C C . GLY B 1 93 ? 14.874 12.383 10.46 1 96.34 93 GLY B C 1
ATOM 2879 O O . GLY B 1 93 ? 14.281 13.379 10.039 1 96.34 93 GLY B O 1
ATOM 2880 N N . CYS B 1 94 ? 15.906 11.824 9.867 1 97.11 94 CYS B N 1
ATOM 2881 C CA . CYS B 1 94 ? 16.446 12.393 8.637 1 97.11 94 CYS B CA 1
ATOM 2882 C C . CYS B 1 94 ? 15.704 11.858 7.417 1 97.11 94 CYS B C 1
ATOM 2884 O O . CYS B 1 94 ? 15.365 10.675 7.362 1 97.11 94 CYS B O 1
ATOM 2886 N N . ILE B 1 95 ? 15.428 12.707 6.479 1 97.89 95 ILE B N 1
ATOM 2887 C CA . ILE B 1 95 ? 14.868 12.323 5.188 1 97.89 95 ILE B CA 1
ATOM 2888 C C . ILE B 1 95 ? 15.993 12.143 4.17 1 97.89 95 ILE B C 1
ATOM 2890 O O . ILE B 1 95 ? 16.754 13.077 3.906 1 97.89 95 ILE B O 1
ATOM 2894 N N . PRO B 1 96 ? 16.097 11.025 3.541 1 97.31 96 PRO B N 1
ATOM 2895 C CA . PRO B 1 96 ? 17.21 10.778 2.622 1 97.31 96 PRO B CA 1
ATOM 2896 C C . PRO B 1 96 ? 16.968 11.36 1.231 1 97.31 96 PRO B C 1
ATOM 2898 O O . PRO B 1 96 ? 15.941 11.075 0.61 1 97.31 96 PRO B O 1
ATOM 2901 N N . LEU B 1 97 ? 17.826 12.135 0.772 1 97.73 97 LEU B N 1
ATOM 2902 C CA . LEU B 1 97 ? 17.877 12.58 -0.616 1 97.73 97 LEU B CA 1
ATOM 2903 C C . LEU B 1 97 ? 18.69 11.611 -1.468 1 97.73 97 LEU B C 1
ATOM 2905 O O . LEU B 1 97 ? 19.91 11.514 -1.311 1 97.73 97 LEU B O 1
ATOM 2909 N N . PRO B 1 98 ? 17.994 10.898 -2.328 1 94.21 98 PRO B N 1
ATOM 2910 C CA . PRO B 1 98 ? 18.747 9.967 -3.172 1 94.21 98 PRO B CA 1
ATOM 2911 C C . PRO B 1 98 ? 19.844 10.658 -3.979 1 94.21 98 PRO B C 1
ATOM 2913 O O . PRO B 1 98 ? 19.705 11.829 -4.341 1 94.21 98 PRO B O 1
ATOM 2916 N N . ASP B 1 99 ? 20.852 9.919 -4.371 1 89.24 99 ASP B N 1
ATOM 2917 C CA . ASP B 1 99 ? 22.031 10.465 -5.037 1 89.24 99 ASP B CA 1
ATOM 2918 C C . ASP B 1 99 ? 21.68 11 -6.424 1 89.24 99 ASP B C 1
ATOM 2920 O O . ASP B 1 99 ? 22.304 11.947 -6.906 1 89.24 99 ASP B O 1
ATOM 2924 N N . ASP B 1 100 ? 20.746 10.425 -6.997 1 88.12 100 ASP B N 1
ATOM 2925 C CA . ASP B 1 100 ? 20.426 10.775 -8.377 1 88.12 100 ASP B CA 1
ATOM 2926 C C . ASP B 1 100 ? 19.335 11.842 -8.435 1 88.12 100 ASP B C 1
ATOM 2928 O O . ASP B 1 100 ? 18.793 12.125 -9.505 1 88.12 100 ASP B O 1
ATOM 2932 N N . VAL B 1 101 ? 18.951 12.398 -7.315 1 93.06 101 VAL B N 1
ATOM 2933 C CA . VAL B 1 101 ? 17.877 13.381 -7.208 1 93.06 101 VAL B CA 1
ATOM 2934 C C . VAL B 1 101 ? 18.42 14.677 -6.612 1 93.06 101 VAL B C 1
ATOM 2936 O O . VAL B 1 101 ? 19.216 14.649 -5.671 1 93.06 101 VAL B O 1
ATOM 2939 N N . SER B 1 102 ? 18.02 15.8 -7.123 1 94.94 102 SER B N 1
ATOM 2940 C CA . SER B 1 102 ? 18.561 17.081 -6.679 1 94.94 102 SER B CA 1
ATOM 2941 C C . SER B 1 102 ? 17.717 17.678 -5.558 1 94.94 102 SER B C 1
ATOM 2943 O O . SER B 1 102 ? 18.234 18.399 -4.702 1 94.94 102 SER B O 1
ATOM 2945 N N . GLU B 1 103 ? 16.416 17.385 -5.666 1 97.37 103 GLU B N 1
ATOM 2946 C CA . GLU B 1 103 ? 15.501 17.972 -4.692 1 97.37 103 GLU B CA 1
ATOM 2947 C C . GLU B 1 103 ? 14.333 17.035 -4.396 1 97.37 103 GLU B C 1
ATOM 2949 O O . GLU B 1 103 ? 14.047 16.125 -5.178 1 97.37 103 GLU B O 1
ATOM 2954 N N . LEU B 1 104 ? 13.764 17.235 -3.281 1 97.92 104 LEU B N 1
ATOM 2955 C CA . LEU B 1 104 ? 12.545 16.545 -2.874 1 97.92 104 LEU B CA 1
ATOM 2956 C C . LEU B 1 104 ? 11.394 17.531 -2.704 1 97.92 104 LEU B C 1
ATOM 2958 O O . LEU B 1 104 ? 11.618 18.717 -2.455 1 97.92 104 LEU B O 1
ATOM 2962 N N . GLN B 1 105 ? 10.295 17.046 -2.886 1 97.33 105 GLN B N 1
ATOM 2963 C CA . GLN B 1 105 ? 9.094 17.807 -2.555 1 97.33 105 GLN B CA 1
ATOM 2964 C C . GLN B 1 105 ? 8.54 17.395 -1.194 1 97.33 105 GLN B C 1
ATOM 2966 O O . GLN B 1 105 ? 8.339 16.207 -0.933 1 97.33 105 GLN B O 1
ATOM 2971 N N . VAL B 1 106 ? 8.282 18.35 -0.408 1 97.21 106 VAL B N 1
ATOM 2972 C CA . VAL B 1 106 ? 7.705 18.119 0.912 1 97.21 106 VAL B CA 1
ATOM 2973 C C . VAL B 1 106 ? 6.198 18.358 0.867 1 97.21 106 VAL B C 1
ATOM 2975 O O . VAL B 1 106 ? 5.739 19.371 0.334 1 97.21 106 VAL B O 1
ATOM 2978 N N . GLY B 1 107 ? 5.44 17.399 1.354 1 97.57 107 GLY B N 1
ATOM 2979 C CA . GLY B 1 107 ? 3.99 17.501 1.358 1 97.57 107 GLY B CA 1
ATOM 2980 C C . GLY B 1 107 ? 3.396 17.52 2.754 1 97.57 107 GLY B C 1
ATOM 2981 O O . GLY B 1 107 ? 3.257 16.473 3.39 1 97.57 107 GLY B O 1
ATOM 2982 N N . ALA B 1 108 ? 3.007 18.662 3.198 1 98.52 108 ALA B N 1
ATOM 2983 C CA . ALA B 1 108 ? 2.347 18.793 4.494 1 98.52 108 ALA B CA 1
ATOM 2984 C C . ALA B 1 108 ? 0.925 18.242 4.443 1 98.52 108 ALA B C 1
ATOM 2986 O O . ALA B 1 108 ? 0.081 18.752 3.702 1 98.52 108 ALA B O 1
ATOM 2987 N N . ALA B 1 109 ? 0.696 17.238 5.208 1 98.67 109 ALA B N 1
ATOM 2988 C CA . ALA B 1 109 ? -0.625 16.616 5.156 1 98.67 109 ALA B CA 1
ATOM 2989 C C . ALA B 1 109 ? -1.161 16.349 6.56 1 98.67 109 ALA B C 1
ATOM 2991 O O . ALA B 1 109 ? -0.411 15.944 7.451 1 98.67 109 ALA B O 1
ATOM 2992 N N . LEU B 1 110 ? -2.455 16.584 6.719 1 98.87 110 LEU B N 1
ATOM 2993 C CA . LEU B 1 110 ? -3.17 16.09 7.891 1 98.87 110 LEU B CA 1
ATOM 2994 C C . LEU B 1 110 ? -3.409 14.587 7.789 1 98.87 110 LEU B C 1
ATOM 2996 O O . LEU B 1 110 ? -3.938 14.106 6.784 1 98.87 110 LEU B O 1
ATOM 3000 N N . GLY B 1 111 ? -2.945 13.85 8.747 1 98.85 111 GLY B N 1
ATOM 3001 C CA . GLY B 1 111 ? -3.238 12.429 8.844 1 98.85 111 GLY B CA 1
ATOM 3002 C C . GLY B 1 111 ? -4.419 12.123 9.744 1 98.85 111 GLY B C 1
ATOM 3003 O O . GLY B 1 111 ? -4.429 12.506 10.916 1 98.85 111 GLY B O 1
ATOM 3004 N N . VAL B 1 112 ? -5.394 11.471 9.233 1 98.88 112 VAL B N 1
ATOM 3005 C CA . VAL B 1 112 ? -6.552 10.997 9.984 1 98.88 112 VAL B CA 1
ATOM 3006 C C . VAL B 1 112 ? -6.329 9.55 10.419 1 98.88 112 VAL B C 1
ATOM 3008 O O . VAL B 1 112 ? -6.24 8.65 9.581 1 98.88 112 VAL B O 1
ATOM 3011 N N . VAL B 1 113 ? -6.265 9.328 11.664 1 98.8 113 VAL B N 1
ATOM 3012 C CA . VAL B 1 113 ? -5.97 7.999 12.191 1 98.8 113 VAL B CA 1
ATOM 3013 C C . VAL B 1 113 ? -7.273 7.258 12.484 1 98.8 113 VAL B C 1
ATOM 3015 O O . VAL B 1 113 ? -8.132 7.763 13.211 1 98.8 113 VAL B O 1
ATOM 3018 N N . ILE B 1 114 ? -7.373 6.068 11.941 1 98.67 114 ILE B N 1
ATOM 3019 C CA . ILE B 1 114 ? -8.579 5.259 12.08 1 98.67 114 ILE B CA 1
ATOM 3020 C C . ILE B 1 114 ? -8.558 4.528 13.421 1 98.67 114 ILE B C 1
ATOM 3022 O O . ILE B 1 114 ? -7.543 3.938 13.798 1 98.67 114 ILE B O 1
ATOM 3026 N N . GLY B 1 115 ? -9.687 4.579 14.072 1 98.07 115 GLY B N 1
ATOM 3027 C CA . GLY B 1 115 ? -9.759 3.991 15.4 1 98.07 115 GLY B CA 1
ATOM 3028 C C . GLY B 1 115 ? -10.675 2.784 15.469 1 98.07 115 GLY B C 1
ATOM 3029 O O . GLY B 1 115 ? -10.619 2.009 16.427 1 98.07 115 GLY B O 1
ATOM 3030 N N . GLN B 1 116 ? -11.521 2.676 14.515 1 97.59 116 GLN B N 1
ATOM 3031 C CA . GLN B 1 116 ? -12.45 1.559 14.377 1 97.59 116 GLN B CA 1
ATOM 3032 C C . GLN B 1 116 ? -12.493 1.054 12.938 1 97.59 116 GLN B C 1
ATOM 3034 O O . GLN B 1 116 ? -12.297 1.826 11.997 1 97.59 116 GLN B O 1
ATOM 3039 N N . THR B 1 117 ? -12.775 -0.28 12.839 1 96.85 117 THR B N 1
ATOM 3040 C CA . THR B 1 117 ? -12.909 -0.827 11.493 1 96.85 117 THR B CA 1
ATOM 3041 C C . THR B 1 117 ? -13.99 -0.086 10.713 1 96.85 117 THR B C 1
ATOM 3043 O O . THR B 1 117 ? -15.132 0.015 11.166 1 96.85 117 THR B O 1
ATOM 3046 N N . ALA B 1 118 ? -13.598 0.473 9.592 1 96.75 118 ALA B N 1
ATOM 3047 C CA . ALA B 1 118 ? -14.486 1.329 8.81 1 96.75 118 ALA B CA 1
ATOM 3048 C C . ALA B 1 118 ? -14.804 0.699 7.456 1 96.75 118 ALA B C 1
ATOM 3050 O O . ALA B 1 118 ? -13.919 0.553 6.61 1 96.75 118 ALA B O 1
ATOM 3051 N N . THR B 1 119 ? -15.925 0.291 7.212 1 94.33 119 THR B N 1
ATOM 3052 C CA . THR B 1 119 ? -16.436 -0.279 5.97 1 94.33 119 THR B CA 1
ATOM 3053 C C . THR B 1 119 ? -17.812 0.291 5.639 1 94.33 119 THR B C 1
ATOM 3055 O O . THR B 1 119 ? -18.714 0.276 6.479 1 94.33 119 THR B O 1
ATOM 3058 N N . LYS B 1 120 ? -17.934 0.864 4.44 1 93.14 120 LYS B N 1
ATOM 3059 C CA . LYS B 1 120 ? -19.203 1.43 3.992 1 93.14 120 LYS B CA 1
ATOM 3060 C C . LYS B 1 120 ? -19.768 2.4 5.025 1 93.14 120 LYS B C 1
ATOM 3062 O O . LYS B 1 120 ? -20.928 2.282 5.427 1 93.14 120 LYS B O 1
ATOM 3067 N N . VAL B 1 121 ? -18.95 3.289 5.398 1 96.09 121 VAL B N 1
ATOM 3068 C CA . VAL B 1 121 ? -19.281 4.271 6.424 1 96.09 121 VAL B CA 1
ATOM 3069 C C . VAL B 1 121 ? -20.144 5.378 5.822 1 96.09 121 VAL B C 1
ATOM 3071 O O . VAL B 1 121 ? -19.806 5.937 4.776 1 96.09 121 VAL B O 1
ATOM 3074 N N . ALA B 1 122 ? -21.219 5.667 6.476 1 97 122 ALA B N 1
ATOM 3075 C CA . ALA B 1 122 ? -22.009 6.837 6.101 1 97 122 ALA B CA 1
ATOM 3076 C C . ALA B 1 122 ? -21.275 8.129 6.452 1 97 122 ALA B C 1
ATOM 3078 O O . ALA B 1 122 ? -20.634 8.22 7.502 1 97 122 ALA B O 1
ATOM 3079 N N . LYS B 1 123 ? -21.472 9.091 5.641 1 97.35 123 LYS B N 1
ATOM 3080 C CA . LYS B 1 123 ? -20.782 10.363 5.835 1 97.35 123 LYS B CA 1
ATOM 3081 C C . LYS B 1 123 ? -21.073 10.942 7.216 1 97.35 123 LYS B C 1
ATOM 3083 O O . LYS B 1 123 ? -20.169 11.445 7.887 1 97.35 123 LYS B O 1
ATOM 3088 N N . GLU B 1 124 ? -22.301 10.818 7.68 1 97.4 124 GLU B N 1
ATOM 3089 C CA . GLU B 1 124 ? -22.752 11.419 8.932 1 97.4 124 GLU B CA 1
ATOM 3090 C C . GLU B 1 124 ? -22.109 10.737 10.136 1 97.4 124 GLU B C 1
ATOM 3092 O O . GLU B 1 124 ? -22.077 11.3 11.232 1 97.4 124 GLU B O 1
ATOM 3097 N N . ARG B 1 125 ? -21.538 9.515 9.905 1 97.51 125 ARG B N 1
ATOM 3098 C CA . ARG B 1 125 ? -20.955 8.757 11.007 1 97.51 125 ARG B CA 1
ATOM 3099 C C . ARG B 1 125 ? -19.438 8.672 10.871 1 97.51 125 ARG B C 1
ATOM 3101 O O . ARG B 1 125 ? -18.779 7.973 11.643 1 97.51 125 ARG B O 1
ATOM 3108 N N . ALA B 1 126 ? -18.915 9.316 9.928 1 97.45 126 ALA B N 1
ATOM 3109 C CA . ALA B 1 126 ? -17.504 9.193 9.57 1 97.45 126 ALA B CA 1
ATOM 3110 C C . ALA B 1 126 ? -16.608 9.433 10.782 1 97.45 126 ALA B C 1
ATOM 3112 O O . ALA B 1 126 ? -15.654 8.687 11.014 1 97.45 126 ALA B O 1
ATOM 3113 N N . PHE B 1 127 ? -16.937 10.344 11.621 1 97.72 127 PHE B N 1
ATOM 3114 C CA . PHE B 1 127 ? -16.065 10.762 12.712 1 97.72 127 PHE B CA 1
ATOM 3115 C C . PHE B 1 127 ? -16.072 9.731 13.835 1 97.72 127 PHE B C 1
ATOM 3117 O O . PHE B 1 127 ? -15.179 9.726 14.685 1 97.72 127 PHE B O 1
ATOM 3124 N N . ASP B 1 128 ? -17.06 8.835 13.85 1 97.61 128 ASP B N 1
ATOM 3125 C CA . ASP B 1 128 ? -17.114 7.768 14.845 1 97.61 128 ASP B CA 1
ATOM 3126 C C . ASP B 1 128 ? -15.96 6.785 14.659 1 97.61 128 ASP B C 1
ATOM 3128 O O . ASP B 1 128 ? -15.628 6.03 15.575 1 97.61 128 ASP B O 1
ATOM 3132 N N . TYR B 1 129 ? -15.354 6.861 13.533 1 98.28 129 TYR B N 1
ATOM 3133 C CA . TYR B 1 129 ? -14.349 5.858 13.198 1 98.28 129 TYR B CA 1
ATOM 3134 C C . TYR B 1 129 ? -12.942 6.424 13.347 1 98.28 129 TYR B C 1
ATOM 3136 O O . TYR B 1 129 ? -11.956 5.722 13.112 1 98.28 129 TYR B O 1
ATOM 3144 N N . ILE B 1 130 ? -12.813 7.641 13.747 1 98.48 130 ILE B N 1
ATOM 3145 C CA . ILE B 1 130 ? -11.534 8.336 13.834 1 98.48 130 ILE B CA 1
ATOM 3146 C C . ILE B 1 130 ? -11.046 8.34 15.281 1 98.48 130 ILE B C 1
ATOM 3148 O O . ILE B 1 130 ? -11.806 8.661 16.198 1 98.48 130 ILE B O 1
ATOM 3152 N N . SER B 1 131 ? -9.81 7.957 15.468 1 98.25 131 SER B N 1
ATOM 3153 C CA . SER B 1 131 ? -9.215 8.004 16.8 1 98.25 131 SER B CA 1
ATOM 3154 C C . SER B 1 131 ? -8.547 9.35 17.06 1 98.25 131 SER B C 1
ATOM 3156 O O . SER B 1 131 ? -8.529 9.83 18.195 1 98.25 131 SER B O 1
ATOM 3158 N N . GLY B 1 132 ? -8.003 9.94 15.977 1 98.67 132 GLY B N 1
ATOM 3159 C CA . GLY B 1 132 ? -7.297 11.199 16.149 1 98.67 132 GLY B CA 1
ATOM 3160 C C . GLY B 1 132 ? -6.614 11.678 14.881 1 98.67 132 GLY B C 1
ATOM 3161 O O . GLY B 1 132 ? -6.958 11.239 13.781 1 98.67 132 GLY B O 1
ATOM 3162 N N . TYR B 1 133 ? -5.708 12.679 15.105 1 98.83 133 TYR B N 1
ATOM 3163 C CA . TYR B 1 133 ? -5.065 13.355 13.984 1 98.83 133 TYR B CA 1
ATOM 3164 C C . TYR B 1 133 ? -3.57 13.519 14.231 1 98.83 133 TYR B C 1
ATOM 3166 O O . TYR B 1 133 ? -3.137 13.674 15.375 1 98.83 133 TYR B O 1
ATOM 3174 N N . THR B 1 134 ? -2.813 13.519 13.15 1 98.85 134 THR B N 1
ATOM 3175 C CA . THR B 1 134 ? -1.369 13.708 13.231 1 98.85 134 THR B CA 1
ATOM 3176 C C . THR B 1 134 ? -0.856 14.475 12.016 1 98.85 134 THR B C 1
ATOM 3178 O O . THR B 1 134 ? -1.638 14.871 11.149 1 98.85 134 THR B O 1
ATOM 3181 N N . ILE B 1 135 ? 0.435 14.756 12.055 1 98.89 135 ILE B N 1
ATOM 3182 C CA . ILE B 1 135 ? 1.089 15.442 10.946 1 98.89 135 ILE B CA 1
ATOM 3183 C C . ILE B 1 135 ? 1.918 14.445 10.14 1 98.89 135 ILE B C 1
ATOM 3185 O O . ILE B 1 135 ? 2.611 13.599 10.712 1 98.89 135 ILE B O 1
ATOM 3189 N N . VAL B 1 136 ? 1.795 14.52 8.873 1 98.89 136 VAL B N 1
ATOM 3190 C CA . VAL B 1 136 ? 2.601 13.679 7.993 1 98.89 136 VAL B CA 1
ATOM 3191 C C . VAL B 1 136 ? 3.311 14.547 6.956 1 98.89 136 VAL B C 1
ATOM 3193 O O . VAL B 1 136 ? 2.714 15.469 6.396 1 98.89 136 VAL B O 1
ATOM 3196 N N . ASN B 1 137 ? 4.593 14.326 6.776 1 98.84 137 ASN B N 1
ATOM 3197 C CA . ASN B 1 137 ? 5.338 14.836 5.63 1 98.84 137 ASN B CA 1
ATOM 3198 C C . ASN B 1 137 ? 5.367 13.827 4.486 1 98.84 137 ASN B C 1
ATOM 3200 O O . ASN B 1 137 ? 6.146 12.873 4.514 1 98.84 137 ASN B O 1
ATOM 3204 N N . ASP B 1 138 ? 4.468 13.996 3.536 1 98.1 138 ASP B N 1
ATOM 3205 C CA . ASP B 1 138 ? 4.343 13.126 2.371 1 98.1 138 ASP B CA 1
ATOM 3206 C C . ASP B 1 138 ? 5.391 13.469 1.314 1 98.1 138 ASP B C 1
ATOM 3208 O O . ASP B 1 138 ? 5.068 14.057 0.28 1 98.1 138 ASP B O 1
ATOM 3212 N N . VAL B 1 139 ? 6.595 12.979 1.47 1 98.14 139 VAL B N 1
ATOM 3213 C CA . VAL B 1 139 ? 7.754 13.34 0.66 1 98.14 139 VAL B CA 1
ATOM 3214 C C . VAL B 1 139 ? 7.698 12.61 -0.679 1 98.14 139 VAL B C 1
ATOM 3216 O O . VAL B 1 139 ? 7.339 11.431 -0.736 1 98.14 139 VAL B O 1
ATOM 3219 N N . THR B 1 140 ? 8.048 13.28 -1.707 1 95.49 140 THR B N 1
ATOM 3220 C CA . THR B 1 140 ? 8.087 12.699 -3.045 1 95.49 140 THR B CA 1
ATOM 3221 C C . THR B 1 140 ? 9.235 13.29 -3.858 1 95.49 140 THR B C 1
ATOM 3223 O O . THR B 1 140 ? 9.679 14.409 -3.593 1 95.49 140 THR B O 1
ATOM 3226 N N . ILE B 1 141 ? 9.727 12.527 -4.809 1 94.76 141 ILE B N 1
ATOM 3227 C CA . ILE B 1 141 ? 10.573 13.078 -5.862 1 94.76 141 ILE B CA 1
ATOM 3228 C C . ILE B 1 141 ? 9.708 13.795 -6.896 1 94.76 141 ILE B C 1
ATOM 3230 O O . ILE B 1 141 ? 8.703 13.25 -7.359 1 94.76 141 ILE B O 1
ATOM 3234 N N . PRO B 1 142 ? 10.098 14.996 -7.159 1 89.38 142 PRO B N 1
ATOM 3235 C CA . PRO B 1 142 ? 9.324 15.686 -8.193 1 89.38 142 PRO B CA 1
ATOM 3236 C C . PRO B 1 142 ? 9.224 14.884 -9.489 1 89.38 142 PRO B C 1
ATOM 3238 O O . PRO B 1 142 ? 10.224 14.335 -9.958 1 89.38 142 PRO B O 1
ATOM 3241 N N . HIS B 1 143 ? 8.057 14.682 -9.94 1 78.13 143 HIS B N 1
ATOM 3242 C CA . HIS B 1 143 ? 7.85 13.923 -11.168 1 78.13 143 HIS B CA 1
ATOM 3243 C C . HIS B 1 143 ? 6.727 14.526 -12.006 1 78.13 143 HIS B C 1
ATOM 3245 O O . HIS B 1 143 ? 5.806 15.142 -11.465 1 78.13 143 HIS B O 1
ATOM 3251 N N . GLU B 1 144 ? 7.009 14.675 -13.261 1 62.75 144 GLU B N 1
ATOM 3252 C CA . GLU B 1 144 ? 6.124 15.387 -14.178 1 62.75 144 GLU B CA 1
ATOM 3253 C C . GLU B 1 144 ? 4.869 14.573 -14.479 1 62.75 144 GLU B C 1
ATOM 3255 O O . GLU B 1 144 ? 3.811 15.137 -14.766 1 62.75 144 GLU B O 1
ATOM 3260 N N . THR B 1 145 ? 5.055 13.235 -14.394 1 60.14 145 THR B N 1
ATOM 3261 C CA . THR B 1 145 ? 3.9 12.54 -14.95 1 60.14 145 THR B CA 1
ATOM 3262 C C . THR B 1 145 ? 2.956 12.086 -13.839 1 60.14 145 THR B C 1
ATOM 3264 O O . THR B 1 145 ? 3.398 11.535 -12.828 1 60.14 145 THR B O 1
ATOM 3267 N N . ILE B 1 146 ? 1.744 12.574 -13.958 1 59.55 146 ILE B N 1
ATOM 3268 C CA . ILE B 1 146 ? 0.682 12.166 -13.044 1 59.55 146 ILE B CA 1
ATOM 3269 C C . ILE B 1 146 ? -0.016 10.921 -13.588 1 59.55 146 ILE B C 1
ATOM 3271 O O . ILE B 1 146 ? -0.965 10.419 -12.982 1 59.55 146 ILE B O 1
ATOM 3275 N N . TYR B 1 147 ? 0.618 10.43 -14.667 1 61.6 147 TYR B N 1
ATOM 3276 C CA . TYR B 1 147 ? -0.106 9.395 -15.397 1 61.6 147 TYR B CA 1
ATOM 3277 C C . TYR B 1 147 ? 0.28 8.006 -14.902 1 61.6 147 TYR B C 1
ATOM 3279 O O . TYR B 1 147 ? -0.413 7.026 -15.181 1 61.6 147 TYR B O 1
ATOM 3287 N N . ARG B 1 148 ? 1.38 7.888 -14.219 1 63.98 148 ARG B N 1
ATOM 3288 C CA . ARG B 1 148 ? 1.792 6.579 -13.722 1 63.98 148 ARG B CA 1
ATOM 3289 C C . ARG B 1 148 ? 1.844 6.564 -12.198 1 63.98 148 ARG B C 1
ATOM 3291 O O . ARG B 1 148 ? 2.044 7.605 -11.568 1 63.98 148 ARG B O 1
ATOM 3298 N N . PRO B 1 149 ? 1.553 5.257 -11.844 1 64.6 149 PRO B N 1
ATOM 3299 C CA . PRO B 1 149 ? 1.8 5.21 -10.401 1 64.6 149 PRO B CA 1
ATOM 3300 C C . PRO B 1 149 ? 3.209 5.665 -10.028 1 64.6 149 PRO B C 1
ATOM 3302 O O . PRO B 1 149 ? 4.188 5.203 -10.621 1 64.6 149 PRO B O 1
ATOM 3305 N N . ALA B 1 150 ? 3.382 6.489 -9.22 1 78.61 150 ALA B N 1
ATOM 3306 C CA . ALA B 1 150 ? 4.646 7.101 -8.82 1 78.61 150 ALA B CA 1
ATOM 3307 C C . ALA B 1 150 ? 5.237 6.395 -7.603 1 78.61 150 ALA B C 1
ATOM 3309 O O . ALA B 1 150 ? 5.673 7.047 -6.651 1 78.61 150 ALA B O 1
ATOM 3310 N N . VAL B 1 151 ? 5.202 5.068 -7.684 1 85 151 VAL B N 1
ATOM 3311 C CA . VAL B 1 151 ? 5.665 4.319 -6.521 1 85 151 VAL B CA 1
ATOM 3312 C C . VAL B 1 151 ? 7.145 4.608 -6.276 1 85 151 VAL B C 1
ATOM 3314 O O . VAL B 1 151 ? 7.548 4.904 -5.149 1 85 151 VAL B O 1
ATOM 3317 N N . LYS B 1 152 ? 7.946 4.645 -7.312 1 87.36 152 LYS B N 1
ATOM 3318 C CA . LYS B 1 152 ? 9.374 4.91 -7.163 1 87.36 152 LYS B CA 1
ATOM 3319 C C . LYS B 1 152 ? 9.617 6.298 -6.576 1 87.36 152 LYS B C 1
ATOM 3321 O O . LYS B 1 152 ? 10.541 6.489 -5.782 1 87.36 152 LYS B O 1
ATOM 3326 N N . GLU B 1 153 ? 8.823 7.17 -6.905 1 90.85 153 GLU B N 1
ATOM 3327 C CA . GLU B 1 153 ? 9.014 8.553 -6.478 1 90.85 153 GLU B CA 1
ATOM 3328 C C . GLU B 1 153 ? 8.464 8.777 -5.072 1 90.85 153 GLU B C 1
ATOM 3330 O O . GLU B 1 153 ? 8.885 9.703 -4.376 1 90.85 153 GLU B O 1
ATOM 3335 N N . ARG B 1 154 ? 7.551 7.878 -4.672 1 91.67 154 ARG B N 1
ATOM 3336 C CA . ARG B 1 154 ? 6.826 8.181 -3.442 1 91.67 154 ARG B CA 1
ATOM 3337 C C . ARG B 1 154 ? 7.131 7.15 -2.36 1 91.67 154 ARG B C 1
ATOM 3339 O O . ARG B 1 154 ? 6.946 7.418 -1.171 1 91.67 154 ARG B O 1
ATOM 3346 N N . ALA B 1 155 ? 7.516 6.008 -2.773 1 93.37 155 ALA B N 1
ATOM 3347 C CA . ALA B 1 155 ? 7.584 4.897 -1.828 1 93.37 155 ALA B CA 1
ATOM 3348 C C . ALA B 1 155 ? 9.028 4.595 -1.438 1 93.37 155 ALA B C 1
ATOM 3350 O O . ALA B 1 155 ? 9.372 3.448 -1.143 1 93.37 155 ALA B O 1
ATOM 3351 N N . ARG B 1 156 ? 9.87 5.589 -1.392 1 95.16 156 ARG B N 1
ATOM 3352 C CA . ARG B 1 156 ? 11.265 5.41 -1.001 1 95.16 156 ARG B CA 1
ATOM 3353 C C . ARG B 1 156 ? 11.404 5.345 0.517 1 95.16 156 ARG B C 1
ATOM 3355 O O . ARG B 1 156 ? 10.564 5.876 1.246 1 95.16 156 ARG B O 1
ATOM 3362 N N . ASP B 1 157 ? 12.477 4.735 0.937 1 95.76 157 ASP B N 1
ATOM 3363 C CA . ASP B 1 157 ? 12.749 4.613 2.366 1 95.76 157 ASP B CA 1
ATOM 3364 C C . ASP B 1 157 ? 12.811 5.985 3.033 1 95.76 157 ASP B C 1
ATOM 3366 O O . ASP B 1 157 ? 13.53 6.874 2.57 1 95.76 157 ASP B O 1
ATOM 3370 N N . GLY B 1 158 ? 11.966 6.157 4.066 1 96.45 158 GLY B N 1
ATOM 3371 C CA . GLY B 1 158 ? 12.047 7.352 4.89 1 96.45 158 GLY B CA 1
ATOM 3372 C C . GLY B 1 158 ? 11.227 8.507 4.347 1 96.45 158 GLY B C 1
ATOM 3373 O O . GLY B 1 158 ? 11.293 9.622 4.869 1 96.45 158 GLY B O 1
ATOM 3374 N N . PHE B 1 159 ? 10.404 8.29 3.371 1 98.14 159 PHE B N 1
ATOM 3375 C CA . PHE B 1 159 ? 9.725 9.357 2.646 1 98.14 159 PHE B CA 1
ATOM 3376 C C . PHE B 1 159 ? 8.403 9.711 3.317 1 98.14 159 PHE B C 1
ATOM 3378 O O . PHE B 1 159 ? 7.632 10.518 2.793 1 98.14 159 PHE B O 1
ATOM 3385 N N . THR B 1 160 ? 8.132 9.158 4.517 1 98.48 160 THR B N 1
ATOM 3386 C CA . THR B 1 160 ? 6.877 9.481 5.186 1 98.48 160 THR B CA 1
ATOM 3387 C C . THR B 1 160 ? 7.105 9.724 6.675 1 98.48 160 THR B C 1
ATOM 3389 O O . THR B 1 160 ? 6.715 8.905 7.51 1 98.48 160 THR B O 1
ATOM 3392 N N . PRO B 1 161 ? 7.647 10.845 7.023 1 98.61 161 PRO B N 1
ATOM 3393 C CA . PRO B 1 161 ? 7.686 11.218 8.439 1 98.61 161 PRO B CA 1
ATOM 3394 C C . PRO B 1 161 ? 6.297 11.45 9.028 1 98.61 161 PRO B C 1
ATOM 3396 O O . PRO B 1 161 ? 5.46 12.107 8.403 1 98.61 161 PRO B O 1
ATOM 3399 N N . VAL B 1 162 ? 6.093 10.874 10.172 1 98.72 162 VAL B N 1
ATOM 3400 C CA . VAL B 1 162 ? 4.807 10.977 10.856 1 98.72 162 VAL B CA 1
ATOM 3401 C C . VAL B 1 162 ? 5.026 11.396 12.308 1 98.72 162 VAL B C 1
ATOM 3403 O O . VAL B 1 162 ? 5.908 10.865 12.988 1 98.72 162 VAL B O 1
ATOM 3406 N N . GLY B 1 163 ? 4.28 12.363 12.875 1 97.74 163 GLY B N 1
ATOM 3407 C CA . GLY B 1 163 ? 4.319 12.572 14.313 1 97.74 163 GLY B CA 1
ATOM 3408 C C . GLY B 1 163 ? 4.432 14.035 14.7 1 97.74 163 GLY B C 1
ATOM 3409 O O . GLY B 1 163 ? 4.032 14.917 13.938 1 97.74 163 GLY B O 1
ATOM 3410 N N . PRO B 1 164 ? 4.776 14.21 15.864 1 97.99 164 PRO B N 1
ATOM 3411 C CA . PRO B 1 164 ? 5.338 13.257 16.824 1 97.99 164 PRO B CA 1
ATOM 3412 C C . PRO B 1 164 ? 4.264 12.465 17.566 1 97.99 164 PRO B C 1
ATOM 3414 O O . PRO B 1 164 ? 4.564 11.439 18.182 1 97.99 164 PRO B O 1
ATOM 3417 N N . TRP B 1 165 ? 3.033 12.858 17.553 1 98.72 165 TRP B N 1
ATOM 3418 C CA . TRP B 1 165 ? 1.958 12.221 18.306 1 98.72 165 TRP B CA 1
ATOM 3419 C C . TRP B 1 165 ? 0.643 12.284 17.537 1 98.72 165 TRP B C 1
ATOM 3421 O O . TRP B 1 165 ? 0.562 12.922 16.485 1 98.72 165 TRP B O 1
ATOM 3431 N N . VAL B 1 166 ? -0.302 11.571 17.945 1 98.73 166 VAL B N 1
ATOM 3432 C CA . VAL B 1 166 ? -1.683 11.634 17.479 1 98.73 166 VAL B CA 1
ATOM 3433 C C . VAL B 1 166 ? -2.548 12.346 18.517 1 98.73 166 VAL B C 1
ATOM 3435 O O . VAL B 1 166 ? -2.701 11.864 19.642 1 98.73 166 VAL B O 1
ATOM 3438 N N . VAL B 1 167 ? -3.066 13.487 18.135 1 98.72 167 VAL B N 1
ATOM 3439 C CA . VAL B 1 167 ? -3.984 14.202 19.015 1 98.72 167 VAL B CA 1
ATOM 3440 C C . VAL B 1 167 ? -5.363 13.547 18.966 1 98.72 167 VAL B C 1
ATOM 3442 O O . VAL B 1 167 ? -5.862 13.216 17.887 1 98.72 167 VAL B O 1
ATOM 3445 N N . GLU B 1 168 ? -5.943 13.405 20.072 1 98.04 168 GLU B N 1
ATOM 3446 C CA . GLU B 1 168 ? -7.252 12.763 20.131 1 98.04 168 GLU B CA 1
ATOM 3447 C C . GLU B 1 168 ? -8.298 13.569 19.366 1 98.04 168 GLU B C 1
ATOM 3449 O O . GLU B 1 168 ? -8.287 14.802 19.402 1 98.04 168 GLU B O 1
ATOM 3454 N N . LYS B 1 169 ? -9.188 12.849 18.804 1 97.06 169 LYS B N 1
ATOM 3455 C CA . LYS B 1 169 ? -10.22 13.446 17.961 1 97.06 169 LYS B CA 1
ATOM 3456 C C . LYS B 1 169 ? -10.962 14.554 18.702 1 97.06 169 LYS B C 1
ATOM 3458 O O . LYS B 1 169 ? -11.268 15.599 18.123 1 97.06 169 LYS B O 1
ATOM 3463 N N . LYS B 1 170 ? -11.258 14.357 19.943 1 95.78 170 LYS B N 1
ATOM 3464 C CA . LYS B 1 170 ? -12.083 15.281 20.716 1 95.78 170 LYS B CA 1
ATOM 3465 C C . LYS B 1 170 ? -11.391 16.631 20.88 1 95.78 170 LYS B C 1
ATOM 3467 O O . LYS B 1 170 ? -12.04 17.635 21.177 1 95.78 170 LYS B O 1
ATOM 3472 N N . ASP B 1 171 ? -10.103 16.662 20.746 1 96.8 171 ASP B N 1
ATOM 3473 C CA . ASP B 1 171 ? -9.344 17.886 20.985 1 96.8 171 ASP B CA 1
ATOM 3474 C C . ASP B 1 171 ? -9.194 18.699 19.701 1 96.8 171 ASP B C 1
ATOM 3476 O O . ASP B 1 171 ? -8.559 19.756 19.7 1 96.8 171 ASP B O 1
ATOM 3480 N N . VAL B 1 172 ? -9.71 18.229 18.629 1 96.65 172 VAL B N 1
ATOM 3481 C CA . VAL B 1 172 ? -9.768 18.936 17.353 1 96.65 172 VAL B CA 1
ATOM 3482 C C . VAL B 1 172 ? -11.224 19.16 16.952 1 96.65 172 VAL B C 1
ATOM 3484 O O . VAL B 1 172 ? -11.923 18.217 16.572 1 96.65 172 VAL B O 1
ATOM 3487 N N . ASP B 1 173 ? -11.66 20.32 16.995 1 93.4 173 ASP B N 1
ATOM 3488 C CA . ASP B 1 173 ? -13.065 20.652 16.774 1 93.4 173 ASP B CA 1
ATOM 3489 C C . ASP B 1 173 ? -13.481 20.351 15.336 1 93.4 173 ASP B C 1
ATOM 3491 O O . ASP B 1 173 ? -14.544 19.773 15.1 1 93.4 173 ASP B O 1
ATOM 3495 N N . ASP B 1 174 ? -12.734 20.834 14.441 1 97.23 174 ASP B N 1
ATOM 3496 C CA . ASP B 1 174 ? -13.058 20.68 13.026 1 97.23 174 ASP B CA 1
ATOM 3497 C C . ASP B 1 174 ? -11.798 20.435 12.198 1 97.23 174 ASP B C 1
ATOM 3499 O O . ASP B 1 174 ? -11.075 21.376 11.865 1 97.23 174 ASP B O 1
ATOM 3503 N N . PRO B 1 175 ? -11.585 19.199 11.812 1 98.24 175 PRO B N 1
ATOM 3504 C CA . PRO B 1 175 ? -10.384 18.908 11.025 1 98.24 175 PRO B CA 1
ATOM 3505 C C . PRO B 1 175 ? -10.418 19.548 9.639 1 98.24 175 PRO B C 1
ATOM 3507 O O . PRO B 1 175 ? -9.4 19.572 8.941 1 98.24 175 PRO B O 1
ATOM 3510 N N . ASP B 1 176 ? -11.53 20.092 9.241 1 98.32 176 ASP B N 1
ATOM 3511 C CA . ASP B 1 176 ? -11.667 20.743 7.942 1 98.32 176 ASP B CA 1
ATOM 3512 C C . ASP B 1 176 ? -11.429 22.247 8.053 1 98.32 176 ASP B C 1
ATOM 3514 O O . ASP B 1 176 ? -11.759 23.003 7.136 1 98.32 176 ASP B O 1
ATOM 3518 N N . LEU B 1 177 ? -10.944 22.681 9.165 1 98.25 177 LEU B N 1
ATOM 3519 C CA . LEU B 1 177 ? -10.642 24.088 9.404 1 98.25 177 LEU B CA 1
ATOM 3520 C C . LEU B 1 177 ? -9.384 24.236 10.255 1 98.25 177 LEU B C 1
ATOM 3522 O O . LEU B 1 177 ? -9.438 24.779 11.361 1 98.25 177 LEU B O 1
ATOM 3526 N N . LEU B 1 178 ? -8.262 23.756 9.764 1 98.55 178 LEU B N 1
ATOM 3527 C CA . LEU B 1 178 ? -6.978 23.825 10.453 1 98.55 178 LEU B CA 1
ATOM 3528 C C . LEU B 1 178 ? -5.936 24.53 9.591 1 98.55 178 LEU B C 1
ATOM 3530 O O . LEU B 1 178 ? -5.791 24.22 8.406 1 98.55 178 LEU B O 1
ATOM 3534 N N . ASP B 1 179 ? -5.209 25.412 10.161 1 98.43 179 ASP B N 1
ATOM 3535 C CA . ASP B 1 179 ? -4.106 26.073 9.47 1 98.43 179 ASP B CA 1
ATOM 3536 C C . ASP B 1 179 ? -2.907 25.138 9.329 1 98.43 179 ASP B C 1
ATOM 3538 O O . ASP B 1 179 ? -2.573 24.404 10.261 1 98.43 179 ASP B O 1
ATOM 3542 N N . ILE B 1 180 ? -2.27 25.18 8.209 1 98.6 180 ILE B N 1
ATOM 3543 C CA . ILE B 1 180 ? -1.06 24.419 7.918 1 98.6 180 ILE B CA 1
ATOM 3544 C C . ILE B 1 180 ? 0.058 25.369 7.497 1 98.6 180 ILE B C 1
ATOM 3546 O O . ILE B 1 180 ? -0.137 26.221 6.627 1 98.6 180 ILE B O 1
ATOM 3550 N N . ARG B 1 181 ? 1.195 25.278 8.104 1 98.73 181 ARG B N 1
ATOM 3551 C CA . ARG B 1 181 ? 2.369 26.076 7.765 1 98.73 181 ARG B CA 1
ATOM 3552 C C . ARG B 1 181 ? 3.592 25.189 7.556 1 98.73 181 ARG B C 1
ATOM 3554 O O . ARG B 1 181 ? 3.803 24.228 8.299 1 98.73 181 ARG B O 1
ATOM 3561 N N . VAL B 1 182 ? 4.351 25.512 6.57 1 98.8 182 VAL B N 1
ATOM 3562 C CA . VAL B 1 182 ? 5.603 24.812 6.302 1 98.8 182 VAL B CA 1
ATOM 3563 C C . VAL B 1 182 ? 6.767 25.8 6.345 1 98.8 182 VAL B C 1
ATOM 3565 O O . VAL B 1 182 ? 6.73 26.84 5.684 1 98.8 182 VAL B O 1
ATOM 3568 N N . PHE B 1 183 ? 7.718 25.481 7.12 1 98.8 183 PHE B N 1
ATOM 3569 C CA . PHE B 1 183 ? 8.947 26.26 7.215 1 98.8 183 PHE B CA 1
ATOM 3570 C C . PHE B 1 183 ? 10.136 25.461 6.696 1 98.8 183 PHE B C 1
ATOM 3572 O O . PHE B 1 183 ? 10.268 24.272 6.993 1 98.8 183 PHE B O 1
ATOM 3579 N N . VAL B 1 184 ? 10.952 26.057 5.944 1 98.8 184 VAL B N 1
ATOM 3580 C CA . VAL B 1 184 ? 12.242 25.519 5.523 1 98.8 184 VAL B CA 1
ATOM 3581 C C . VAL B 1 184 ? 13.364 26.445 5.986 1 98.8 184 VAL B C 1
ATOM 3583 O O . VAL B 1 184 ? 13.411 27.615 5.599 1 98.8 184 VAL B O 1
ATOM 3586 N N . ASN B 1 185 ? 14.183 25.964 6.823 1 98.5 185 ASN B N 1
ATOM 3587 C CA . ASN B 1 185 ? 15.22 26.785 7.44 1 98.5 185 ASN B CA 1
ATOM 3588 C C . ASN B 1 185 ? 14.634 28.037 8.086 1 98.5 185 ASN B C 1
ATOM 3590 O O . ASN B 1 185 ? 15.103 29.148 7.834 1 98.5 185 ASN B O 1
ATOM 3594 N N . ASP B 1 186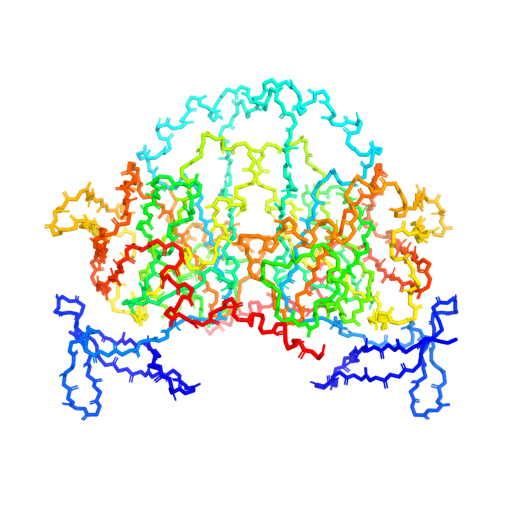 ? 13.504 27.834 8.711 1 97.84 186 ASP B N 1
ATOM 3595 C CA . ASP B 1 186 ? 12.828 28.82 9.549 1 97.84 186 ASP B CA 1
ATOM 3596 C C . ASP B 1 186 ? 12.127 29.876 8.697 1 97.84 186 ASP B C 1
ATOM 3598 O O . ASP B 1 186 ? 11.606 30.861 9.225 1 97.84 186 ASP B O 1
ATOM 3602 N N . ARG B 1 187 ? 12.11 29.654 7.427 1 98.45 187 ARG B N 1
ATOM 3603 C CA . ARG B 1 187 ? 11.358 30.542 6.546 1 98.45 187 ARG B CA 1
ATOM 3604 C C . ARG B 1 187 ? 10.011 29.932 6.173 1 98.45 187 ARG B C 1
ATOM 3606 O O . ARG B 1 187 ? 9.944 28.779 5.742 1 98.45 187 ARG B O 1
ATOM 3613 N N . LEU B 1 188 ? 9.001 30.701 6.355 1 98.59 188 LEU B N 1
ATOM 3614 C CA . LEU B 1 188 ? 7.676 30.261 5.932 1 98.59 188 LEU B CA 1
ATOM 3615 C C . LEU B 1 188 ? 7.6 30.148 4.413 1 98.59 188 LEU B C 1
ATOM 3617 O O . LEU B 1 188 ? 7.751 31.145 3.704 1 98.59 188 LEU B O 1
ATOM 3621 N N . VAL B 1 189 ? 7.352 28.968 3.918 1 98.58 189 VAL B N 1
ATOM 3622 C CA . VAL B 1 189 ? 7.412 28.788 2.471 1 98.58 189 VAL B CA 1
ATOM 3623 C C . VAL B 1 189 ? 6.047 28.347 1.948 1 98.58 189 VAL B C 1
ATOM 3625 O O . VAL B 1 189 ? 5.796 28.384 0.741 1 98.58 189 VAL B O 1
ATOM 3628 N N . GLN B 1 190 ? 5.14 27.911 2.82 1 98.22 190 GLN B N 1
ATOM 3629 C CA . GLN B 1 190 ? 3.783 27.529 2.443 1 98.22 190 GLN B CA 1
ATOM 3630 C C . 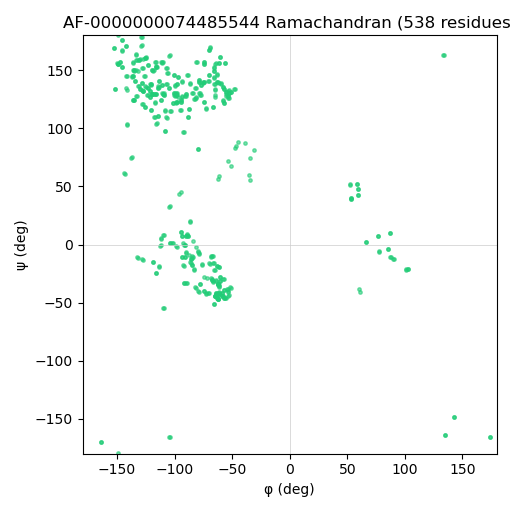GLN B 1 190 ? 2.809 27.745 3.598 1 98.22 190 GLN B C 1
ATOM 3632 O O . GLN B 1 190 ? 3.126 27.441 4.749 1 98.22 190 GLN B O 1
ATOM 3637 N N . HIS B 1 191 ? 1.731 28.319 3.347 1 98.15 191 HIS B N 1
ATOM 3638 C CA . HIS B 1 191 ? 0.624 28.524 4.274 1 98.15 191 HIS B CA 1
ATOM 3639 C C . HIS B 1 191 ? -0.713 28.2 3.615 1 98.15 191 HIS B C 1
ATOM 3641 O O . HIS B 1 191 ? -1.026 28.726 2.545 1 98.15 191 HIS B O 1
ATOM 3647 N N . ASN B 1 192 ? -1.458 27.329 4.202 1 98.13 192 ASN B N 1
ATOM 3648 C CA . ASN B 1 192 ? -2.758 26.906 3.693 1 98.13 192 ASN B CA 1
ATOM 3649 C C . ASN B 1 192 ? -3.704 26.518 4.825 1 98.13 192 ASN B C 1
ATOM 3651 O O . ASN B 1 192 ? -3.404 26.75 5.998 1 98.13 192 ASN B O 1
ATOM 3655 N N . ASN B 1 193 ? -4.844 26.141 4.51 1 98.59 193 ASN B N 1
ATOM 3656 C CA . ASN B 1 193 ? -5.862 25.694 5.454 1 98.59 193 ASN B CA 1
ATOM 3657 C C . ASN B 1 193 ? -6.666 24.522 4.898 1 98.59 193 ASN B C 1
ATOM 3659 O O . ASN B 1 193 ? -6.967 24.481 3.704 1 98.59 193 ASN B O 1
ATOM 3663 N N . THR B 1 194 ? -7.072 23.577 5.79 1 98.36 194 THR B N 1
ATOM 3664 C CA . THR B 1 194 ? -7.816 22.401 5.351 1 98.36 194 THR B CA 1
ATOM 3665 C C . THR B 1 194 ? -9.207 22.794 4.86 1 98.36 194 THR B C 1
ATOM 3667 O O . THR B 1 194 ? -9.903 21.987 4.24 1 98.36 194 THR B O 1
ATOM 3670 N N . LYS B 1 195 ? -9.636 24.005 5.07 1 98.1 195 LYS B N 1
ATOM 3671 C CA . LYS B 1 195 ? -10.907 24.482 4.532 1 98.1 195 LYS B CA 1
ATOM 3672 C C . LYS B 1 195 ? -10.892 24.482 3.006 1 98.1 195 LYS B C 1
ATOM 3674 O O . LYS B 1 195 ? -11.941 24.607 2.37 1 98.1 195 LYS B O 1
ATOM 3679 N N . HIS B 1 196 ? -9.709 24.437 2.457 1 97.94 196 HIS B N 1
ATOM 3680 C CA . HIS B 1 196 ? -9.575 24.483 1.005 1 97.94 196 HIS B CA 1
ATOM 3681 C C . HIS B 1 196 ? -9.609 23.082 0.404 1 97.94 196 HIS B C 1
ATOM 3683 O O . HIS B 1 196 ? -9.374 22.91 -0.794 1 97.94 196 HIS B O 1
ATOM 3689 N N . LEU B 1 197 ? -9.89 22.071 1.198 1 97.15 197 LEU B N 1
ATOM 3690 C CA . LEU B 1 197 ? -10.075 20.72 0.68 1 97.15 197 LEU B CA 1
ATOM 3691 C C . LEU B 1 197 ? -11.275 20.657 -0.258 1 97.15 197 LEU B C 1
ATOM 3693 O O . LEU B 1 197 ? -12.311 21.271 0.009 1 97.15 197 LEU B O 1
ATOM 3697 N N . MET B 1 198 ? -11.172 19.956 -1.298 1 95.36 198 MET B N 1
ATOM 3698 C CA . MET B 1 198 ? -12.288 19.7 -2.205 1 95.36 198 MET B CA 1
ATOM 3699 C C . MET B 1 198 ? -13.286 18.731 -1.58 1 95.36 198 MET B C 1
ATOM 3701 O O . MET B 1 198 ? -14.496 18.883 -1.753 1 95.36 198 MET B O 1
ATOM 3705 N N . ARG B 1 199 ? -12.771 17.761 -0.975 1 96.62 199 ARG B N 1
ATOM 3706 C CA . ARG B 1 199 ? -13.544 16.774 -0.229 1 96.62 199 ARG B CA 1
ATOM 3707 C C . ARG B 1 199 ? -13.176 16.794 1.251 1 96.62 199 ARG B C 1
ATOM 3709 O O . ARG B 1 199 ? -11.999 16.698 1.604 1 96.62 199 ARG B O 1
ATOM 3716 N N . SER B 1 200 ? -14.188 16.873 2.021 1 98.01 200 SER B N 1
ATOM 3717 C CA . SER B 1 200 ? -13.977 16.894 3.465 1 98.01 200 SER B CA 1
ATOM 3718 C C . SER B 1 200 ? -13.507 15.536 3.975 1 98.01 200 SER B C 1
ATOM 3720 O O . SER B 1 200 ? -13.557 14.542 3.247 1 98.01 200 SER B O 1
ATOM 3722 N N . VAL B 1 201 ? -13.051 15.549 5.217 1 98.44 201 VAL B N 1
ATOM 3723 C CA . VAL B 1 201 ? -12.624 14.313 5.865 1 98.44 201 VAL B CA 1
ATOM 3724 C C . VAL B 1 201 ? -13.771 13.306 5.865 1 98.44 201 VAL B C 1
ATOM 3726 O O . VAL B 1 201 ? -13.583 12.141 5.504 1 98.44 201 VAL B O 1
ATOM 3729 N N . ALA B 1 202 ? -14.942 13.758 6.221 1 98.44 202 ALA B N 1
ATOM 3730 C CA . ALA B 1 202 ? -16.108 12.881 6.28 1 98.44 202 ALA B CA 1
ATOM 3731 C C . ALA B 1 202 ? -16.441 12.318 4.901 1 98.44 202 ALA B C 1
ATOM 3733 O O . ALA B 1 202 ? -16.728 11.126 4.763 1 98.44 202 ALA B O 1
ATOM 3734 N N . SER B 1 203 ? -16.389 13.188 3.885 1 97.88 203 SER B N 1
ATOM 3735 C CA . SER B 1 203 ? -16.674 12.764 2.518 1 97.88 203 SER B CA 1
ATOM 3736 C C . SER B 1 203 ? -15.649 11.746 2.03 1 97.88 203 SER B C 1
ATOM 3738 O O . SER B 1 203 ? -16.007 10.756 1.388 1 97.88 203 SER B O 1
ATOM 3740 N N . LEU B 1 204 ? -14.422 11.977 2.327 1 97.98 204 LEU B N 1
ATOM 3741 C CA . LEU B 1 204 ? -13.364 11.063 1.91 1 97.98 204 LEU B CA 1
ATOM 3742 C C . LEU B 1 204 ? -13.562 9.683 2.529 1 97.98 204 LEU B C 1
ATOM 3744 O O . LEU B 1 204 ? -13.456 8.667 1.838 1 97.98 204 LEU B O 1
ATOM 3748 N N . LEU B 1 205 ? -13.823 9.671 3.825 1 98.04 205 LEU B N 1
ATOM 3749 C CA . LEU B 1 205 ? -14.005 8.389 4.497 1 98.04 205 LEU B CA 1
ATOM 3750 C C . LEU B 1 205 ? -15.184 7.626 3.902 1 98.04 205 LEU B C 1
ATOM 3752 O O . LEU B 1 205 ? -15.093 6.42 3.665 1 98.04 205 LEU B O 1
ATOM 3756 N N . ALA B 1 206 ? -16.258 8.361 3.647 1 97.51 206 ALA B N 1
ATOM 3757 C CA . ALA B 1 206 ? -17.431 7.73 3.047 1 97.51 206 ALA B CA 1
ATOM 3758 C C . ALA B 1 206 ? -17.104 7.164 1.668 1 97.51 206 ALA B C 1
ATOM 3760 O O . ALA B 1 206 ? -17.415 6.007 1.375 1 97.51 206 ALA B O 1
ATOM 3761 N N . ASP B 1 207 ? -16.462 7.92 0.855 1 95.73 207 ASP B N 1
ATOM 3762 C CA . ASP B 1 207 ? -16.15 7.525 -0.515 1 95.73 207 ASP B CA 1
ATOM 3763 C C . ASP B 1 207 ? -15.188 6.34 -0.54 1 95.73 207 ASP B C 1
ATOM 3765 O O . ASP B 1 207 ? -15.395 5.382 -1.288 1 95.73 207 ASP B O 1
ATOM 3769 N N . ILE B 1 208 ? -14.17 6.38 0.275 1 96.22 208 ILE B N 1
ATOM 3770 C CA . ILE B 1 208 ? -13.097 5.392 0.24 1 96.22 208 ILE B CA 1
ATOM 3771 C C . ILE B 1 208 ? -13.589 4.075 0.835 1 96.22 208 ILE B C 1
ATOM 3773 O O . ILE B 1 208 ? -13.33 3.002 0.284 1 96.22 208 ILE B O 1
ATOM 3777 N N . THR B 1 209 ? -14.348 4.112 1.885 1 96.1 209 THR B N 1
ATOM 3778 C CA . THR B 1 209 ? -14.773 2.9 2.577 1 96.1 209 THR B CA 1
ATOM 3779 C C . THR B 1 209 ? -15.933 2.235 1.839 1 96.1 209 THR B C 1
ATOM 3781 O O . THR B 1 209 ? -16.363 1.14 2.207 1 96.1 209 THR B O 1
ATOM 3784 N N . GLU B 1 210 ? -16.393 2.917 0.837 1 93.43 210 GLU B N 1
ATOM 3785 C CA . GLU B 1 210 ? -17.4 2.273 -0.002 1 93.43 210 GLU B CA 1
ATOM 3786 C C . GLU B 1 210 ? -16.854 0.999 -0.64 1 93.43 210 GLU B C 1
ATOM 3788 O O . GLU B 1 210 ? -17.597 0.038 -0.854 1 93.43 210 GLU B O 1
ATOM 3793 N N . PHE B 1 211 ? -15.525 0.933 -0.871 1 91.66 211 PHE B N 1
ATOM 3794 C CA . PHE B 1 211 ? -15.004 -0.215 -1.604 1 91.66 211 PHE B CA 1
ATOM 3795 C C . PHE B 1 211 ? -13.858 -0.87 -0.841 1 91.66 211 PHE B C 1
ATOM 3797 O O . PHE B 1 211 ? -13.438 -1.98 -1.174 1 91.66 211 PHE B O 1
ATOM 3804 N N . MET B 1 212 ? -13.365 -0.221 0.152 1 94.59 212 MET B N 1
ATOM 3805 C CA . MET B 1 212 ? -12.243 -0.796 0.889 1 94.59 212 MET B CA 1
ATOM 3806 C C . MET B 1 212 ? -12.436 -0.627 2.392 1 94.59 212 MET B C 1
ATOM 3808 O O . MET B 1 212 ? -12.947 0.398 2.846 1 94.59 212 MET B O 1
ATOM 3812 N N . THR B 1 213 ? -12.039 -1.541 3.126 1 95.8 213 THR B N 1
ATOM 3813 C CA . THR B 1 213 ? -12.095 -1.486 4.582 1 95.8 213 THR B CA 1
ATOM 3814 C C . THR B 1 213 ? -10.817 -0.873 5.15 1 95.8 213 THR B C 1
ATOM 3816 O O . THR B 1 213 ? -9.714 -1.223 4.726 1 95.8 213 THR B O 1
ATOM 3819 N N . LEU B 1 214 ? -10.967 0.07 5.993 1 97.13 214 LEU B N 1
ATOM 3820 C CA . LEU B 1 214 ? -9.86 0.61 6.773 1 97.13 214 LEU B CA 1
ATOM 3821 C C . LEU B 1 214 ? -9.859 0.035 8.186 1 97.13 214 LEU B C 1
ATOM 3823 O O . LEU B 1 214 ? -10.921 -0.18 8.773 1 97.13 214 LEU B O 1
ATOM 3827 N N . TYR B 1 215 ? -8.721 -0.154 8.738 1 96.93 215 TYR B N 1
ATOM 3828 C CA . TYR B 1 215 ? -8.583 -0.804 10.037 1 96.93 215 TYR B CA 1
ATOM 3829 C C . TYR B 1 215 ? -7.987 0.151 11.064 1 96.93 215 TYR B C 1
ATOM 3831 O O . TYR B 1 215 ? -7.349 1.142 10.703 1 96.93 215 TYR B O 1
ATOM 3839 N N . PRO B 1 216 ? -8.251 -0.138 12.346 1 97.65 216 PRO B N 1
ATOM 3840 C CA . PRO B 1 216 ? -7.592 0.669 13.376 1 97.65 216 PRO B CA 1
ATOM 3841 C C . PRO B 1 216 ? -6.08 0.756 13.18 1 97.65 216 PRO B C 1
ATOM 3843 O O . PRO B 1 216 ? -5.425 -0.262 12.94 1 97.65 216 PRO B O 1
ATOM 3846 N N . GLY B 1 217 ? -5.588 1.997 13.251 1 96.81 217 GLY B N 1
ATOM 3847 C CA . GLY B 1 217 ? -4.161 2.202 13.061 1 96.81 217 GLY B CA 1
ATOM 3848 C C . GLY B 1 217 ? -3.81 2.71 11.675 1 96.81 217 GLY B C 1
ATOM 3849 O O . GLY B 1 217 ? -2.72 3.243 11.461 1 96.81 217 GLY B O 1
ATOM 3850 N N . ASP B 1 218 ? -4.731 2.482 10.699 1 97.61 218 ASP B N 1
ATOM 3851 C CA . ASP B 1 218 ? -4.524 3.059 9.375 1 97.61 218 ASP B CA 1
ATOM 3852 C C . ASP B 1 218 ? -4.565 4.585 9.429 1 97.61 218 ASP B C 1
ATOM 3854 O O . ASP B 1 218 ? -5.141 5.164 10.352 1 97.61 218 ASP B O 1
ATOM 3858 N N . VAL B 1 219 ? -3.918 5.206 8.459 1 98.68 219 VAL B N 1
ATOM 3859 C CA . VAL B 1 219 ? -3.888 6.662 8.375 1 98.68 219 VAL B CA 1
ATOM 3860 C C . VAL B 1 219 ? -4.324 7.109 6.982 1 98.68 219 VAL B C 1
ATOM 3862 O O . VAL B 1 219 ? -3.88 6.549 5.976 1 98.68 219 VAL B O 1
ATOM 3865 N N . LEU B 1 220 ? -5.191 8.036 6.918 1 98.53 220 LEU B N 1
ATOM 3866 C CA . LEU B 1 220 ? -5.605 8.661 5.666 1 98.53 220 LEU B CA 1
ATOM 3867 C C . LEU B 1 220 ? -5.06 10.081 5.56 1 98.53 220 LEU B C 1
ATOM 3869 O O . LEU B 1 220 ? -5.384 10.938 6.385 1 98.53 220 LEU B O 1
ATOM 3873 N N . LEU B 1 221 ? -4.194 10.309 4.595 1 98.6 221 LEU B N 1
ATOM 3874 C CA . LEU B 1 221 ? -3.747 11.658 4.263 1 98.6 221 LEU B CA 1
ATOM 3875 C C . LEU B 1 221 ? -4.767 12.366 3.377 1 98.6 221 LEU B C 1
ATOM 3877 O O . LEU B 1 221 ? -5.098 11.879 2.293 1 98.6 221 LEU B O 1
ATOM 3881 N N . VAL B 1 222 ? -5.186 13.495 3.752 1 97.95 222 VAL B N 1
ATOM 3882 C CA . VAL B 1 222 ? -6.354 14.079 3.102 1 97.95 222 VAL B CA 1
ATOM 3883 C C . VAL B 1 222 ? -5.909 14.974 1.947 1 97.95 222 VAL B C 1
ATOM 3885 O O . VAL B 1 222 ? -6.739 15.6 1.283 1 97.95 222 VAL B O 1
ATOM 3888 N N . GLY B 1 223 ? -4.56 15.035 1.739 1 96.16 223 GLY B N 1
ATOM 3889 C CA . GLY B 1 223 ? -4.065 15.817 0.617 1 96.16 223 GLY B CA 1
ATOM 3890 C C . GLY B 1 223 ? -2.908 16.726 0.987 1 96.16 223 GLY B C 1
ATOM 3891 O O . GLY B 1 223 ? -2.661 16.976 2.169 1 96.16 223 GLY B O 1
ATOM 3892 N N . VAL B 1 224 ? -2.236 17.162 -0.024 1 95.86 224 VAL B N 1
ATOM 3893 C CA . VAL B 1 224 ? -1.134 18.113 0.086 1 95.86 224 VAL B CA 1
ATOM 3894 C C . VAL B 1 224 ? -1.499 19.411 -0.631 1 95.86 224 VAL B C 1
ATOM 3896 O O . VAL B 1 224 ? -1.957 19.388 -1.776 1 95.86 224 VAL B O 1
ATOM 3899 N N . PRO B 1 225 ? -1.325 20.534 0.081 1 96.62 225 PRO B N 1
ATOM 3900 C CA . PRO B 1 225 ? -1.655 21.807 -0.564 1 96.62 225 PRO B CA 1
ATOM 3901 C C . PRO B 1 225 ? -0.816 22.07 -1.813 1 96.62 225 PRO B C 1
ATOM 3903 O O . PRO B 1 225 ? 0.238 21.455 -1.994 1 96.62 225 PRO B O 1
ATOM 3906 N N . GLU B 1 226 ? -1.294 22.966 -2.626 1 93.89 226 GLU B N 1
ATOM 3907 C CA . GLU B 1 226 ? -0.601 23.334 -3.857 1 93.89 226 GLU B CA 1
ATOM 3908 C C . GLU B 1 226 ? 0.775 23.924 -3.561 1 93.89 226 GLU B C 1
ATOM 3910 O O . GLU B 1 226 ? 1.032 24.385 -2.447 1 93.89 226 GLU B O 1
ATOM 3915 N N . ARG B 1 227 ? 1.672 23.848 -4.543 1 92.31 227 ARG B N 1
ATOM 3916 C CA . ARG B 1 227 ? 3.01 24.429 -4.503 1 92.31 227 ARG B CA 1
ATOM 3917 C C . ARG B 1 227 ? 3.817 23.866 -3.337 1 92.31 227 ARG B C 1
ATOM 3919 O O . ARG B 1 227 ? 4.39 24.621 -2.55 1 92.31 227 ARG B O 1
ATOM 3926 N N . ALA B 1 228 ? 3.806 22.588 -3.189 1 94.3 228 ALA B N 1
ATOM 3927 C CA . ALA B 1 228 ? 4.621 21.923 -2.175 1 94.3 228 ALA B CA 1
ATOM 3928 C C . ALA B 1 228 ? 6.086 22.333 -2.293 1 94.3 228 ALA B C 1
ATOM 3930 O O . ALA B 1 228 ? 6.65 22.337 -3.39 1 94.3 228 ALA B O 1
ATOM 3931 N N . PRO B 1 229 ? 6.707 22.675 -1.259 1 97.69 229 PRO B N 1
ATOM 3932 C CA . PRO B 1 229 ? 8.076 23.196 -1.293 1 97.69 229 PRO B CA 1
ATOM 3933 C C . PRO B 1 229 ? 9.092 22.156 -1.759 1 97.69 229 PRO B C 1
ATOM 3935 O O . PRO B 1 229 ? 8.923 20.962 -1.498 1 97.69 229 PRO B O 1
ATOM 3938 N N . LEU B 1 230 ? 10.146 22.678 -2.41 1 97.99 230 LEU B N 1
ATOM 3939 C CA . LEU B 1 230 ? 11.303 21.869 -2.777 1 97.99 230 LEU B CA 1
ATOM 3940 C C . LEU B 1 230 ? 12.426 22.034 -1.759 1 97.99 230 LEU B C 1
ATOM 3942 O O . LEU B 1 230 ? 12.671 23.141 -1.272 1 97.99 230 LEU B O 1
ATOM 3946 N N . VAL B 1 231 ? 13.074 20.929 -1.417 1 98.59 231 VAL B N 1
ATOM 3947 C CA . VAL B 1 231 ? 14.123 20.98 -0.404 1 98.59 231 VAL B CA 1
ATOM 3948 C C . VAL B 1 231 ? 15.325 20.157 -0.863 1 98.59 231 VAL B C 1
ATOM 3950 O O . VAL B 1 231 ? 15.193 19.275 -1.715 1 98.59 231 VAL B O 1
ATOM 3953 N N . LYS B 1 232 ? 16.47 20.467 -0.329 1 98.08 232 LYS B N 1
ATOM 3954 C CA . LYS B 1 232 ? 17.737 19.813 -0.643 1 98.08 232 LYS B CA 1
ATOM 3955 C C . LYS B 1 232 ? 18.456 19.37 0.628 1 98.08 232 LYS B C 1
ATOM 3957 O O . LYS B 1 232 ? 18.016 19.679 1.737 1 98.08 232 LYS B O 1
ATOM 3962 N N . ALA B 1 233 ? 19.539 18.59 0.351 1 97.67 233 ALA B N 1
ATOM 3963 C CA . ALA B 1 233 ? 20.327 18.136 1.494 1 97.67 233 ALA B CA 1
ATOM 3964 C C . ALA B 1 233 ? 20.788 19.316 2.345 1 97.67 233 ALA B C 1
ATOM 3966 O O . ALA B 1 233 ? 21.259 20.325 1.816 1 97.67 233 ALA B O 1
ATOM 3967 N N . GLY B 1 234 ? 20.578 19.201 3.651 1 97.81 234 GLY B N 1
ATOM 3968 C CA . GLY B 1 234 ? 20.945 20.265 4.571 1 97.81 234 GLY B CA 1
ATOM 3969 C C . GLY B 1 234 ? 19.758 21.084 5.042 1 97.81 234 GLY B C 1
ATOM 3970 O O . GLY B 1 234 ? 19.846 21.794 6.046 1 97.81 234 GLY B O 1
ATOM 3971 N N . ASP B 1 235 ? 18.675 21.062 4.295 1 98.73 235 ASP B N 1
ATOM 3972 C CA . ASP B 1 235 ? 17.495 21.839 4.664 1 98.73 235 ASP B CA 1
ATOM 3973 C C . ASP B 1 235 ? 16.811 21.247 5.895 1 98.73 235 ASP B C 1
ATOM 3975 O O . ASP B 1 235 ? 16.73 20.025 6.039 1 98.73 235 ASP B O 1
ATOM 3979 N N . TYR B 1 236 ? 16.366 22.1 6.734 1 98.67 236 TYR B N 1
ATOM 3980 C CA . TYR B 1 236 ? 15.535 21.771 7.886 1 98.67 236 TYR B CA 1
ATOM 3981 C C . TYR B 1 236 ? 14.07 22.087 7.61 1 98.67 236 TYR B C 1
ATOM 3983 O O . TYR B 1 236 ? 13.721 23.233 7.313 1 98.67 236 TYR B O 1
ATOM 3991 N N . VAL B 1 237 ? 13.201 21.062 7.719 1 98.83 237 VAL B N 1
ATOM 3992 C CA . VAL B 1 237 ? 11.788 21.202 7.386 1 98.83 237 VAL B CA 1
ATOM 3993 C C . VAL B 1 237 ? 10.948 21.141 8.659 1 98.83 237 VAL B C 1
ATOM 3995 O O . VAL B 1 237 ? 11.1 20.222 9.468 1 98.83 237 VAL B O 1
ATOM 3998 N N . ARG B 1 238 ? 10.083 22.081 8.825 1 98.79 238 ARG B N 1
ATOM 3999 C CA . ARG B 1 238 ? 9.13 22.105 9.93 1 98.79 238 ARG B CA 1
ATOM 4000 C C . ARG B 1 238 ? 7.706 22.296 9.42 1 98.79 238 ARG B C 1
ATOM 4002 O O . ARG B 1 238 ? 7.414 23.274 8.728 1 98.79 238 ARG B O 1
ATOM 4009 N N . ILE B 1 239 ? 6.832 21.379 9.705 1 98.85 239 ILE B N 1
ATOM 4010 C CA . ILE B 1 239 ? 5.415 21.455 9.365 1 98.85 239 ILE B CA 1
ATOM 4011 C C . ILE B 1 239 ? 4.591 21.665 10.633 1 98.85 239 ILE B C 1
ATOM 4013 O O . ILE B 1 239 ? 4.747 20.931 11.611 1 98.85 239 ILE B O 1
ATOM 4017 N N . GLU B 1 240 ? 3.766 22.634 10.6 1 98.73 240 GLU B N 1
ATOM 4018 C CA . GLU B 1 240 ? 2.865 22.915 11.714 1 98.73 240 GLU B CA 1
ATOM 4019 C C . GLU B 1 240 ? 1.405 22.812 11.282 1 98.73 240 GLU B C 1
ATOM 4021 O O . GLU B 1 240 ? 1.019 23.356 10.245 1 98.73 240 GLU B O 1
ATOM 4026 N N . ILE B 1 241 ? 0.672 22.112 11.999 1 98.68 241 ILE B N 1
ATOM 4027 C CA . ILE B 1 241 ? -0.774 22.102 11.807 1 98.68 241 ILE B CA 1
ATOM 4028 C C . ILE B 1 241 ? -1.469 22.533 13.096 1 98.68 241 ILE B C 1
ATOM 4030 O O . ILE B 1 241 ? -1.165 22.018 14.175 1 98.68 241 ILE B O 1
ATOM 4034 N N . GLU B 1 242 ? -2.383 23.427 12.954 1 98.06 242 GLU B N 1
ATOM 4035 C CA . GLU B 1 242 ? -3.146 23.976 14.071 1 98.06 242 GLU B CA 1
ATOM 4036 C C . GLU B 1 242 ? -3.772 22.866 14.911 1 98.06 242 GLU B C 1
ATOM 4038 O O . GLU B 1 242 ? -4.339 21.915 14.369 1 98.06 242 GLU B O 1
ATOM 4043 N N . LYS B 1 243 ? -3.564 22.96 16.261 1 97.67 243 LYS B N 1
ATOM 4044 C CA . LYS B 1 243 ? -4.172 22.08 17.255 1 97.67 243 LYS B CA 1
ATOM 4045 C C . LYS B 1 243 ? -3.463 20.73 17.303 1 97.67 243 LYS B C 1
ATOM 4047 O O . LYS B 1 243 ? -3.758 19.897 18.162 1 97.67 243 LYS B O 1
ATOM 4052 N N . ILE B 1 244 ? -2.532 20.467 16.437 1 98.23 244 ILE B N 1
ATOM 4053 C CA . ILE B 1 244 ? -1.881 19.162 16.403 1 98.23 244 ILE B CA 1
ATOM 4054 C C . ILE B 1 244 ? -0.436 19.293 16.877 1 98.23 244 ILE B C 1
ATOM 4056 O O . ILE B 1 244 ? -0.002 18.569 17.776 1 98.23 244 ILE B O 1
ATOM 4060 N N . GLY B 1 245 ? 0.344 20.201 16.237 1 97.89 245 GLY B N 1
ATOM 4061 C CA . GLY B 1 245 ? 1.721 20.383 16.667 1 97.89 245 GLY B CA 1
ATOM 4062 C C . GLY B 1 245 ? 2.677 20.636 15.517 1 97.89 245 GLY B C 1
ATOM 4063 O O . GLY B 1 245 ? 2.33 21.322 14.554 1 97.89 245 GLY B O 1
ATOM 4064 N N . ARG B 1 246 ? 3.91 20.145 15.766 1 98.39 246 ARG B N 1
ATOM 4065 C CA . ARG B 1 246 ? 4.97 20.357 14.786 1 98.39 246 ARG B CA 1
ATOM 4066 C C . ARG B 1 246 ? 5.707 19.056 14.486 1 98.39 246 ARG B C 1
ATOM 4068 O O . ARG B 1 246 ? 5.964 18.259 15.391 1 98.39 246 ARG B O 1
ATOM 4075 N N . LEU B 1 247 ? 5.964 18.802 13.268 1 98.7 247 LEU B N 1
ATOM 4076 C CA . LEU B 1 247 ? 6.817 17.73 12.768 1 98.7 247 LEU B CA 1
ATOM 4077 C C . LEU B 1 247 ? 8.087 18.294 12.139 1 98.7 247 LEU B C 1
ATOM 4079 O O . LEU B 1 247 ? 8.019 19.15 11.254 1 98.7 247 LEU B O 1
ATOM 4083 N N . GLU B 1 248 ? 9.19 17.866 12.604 1 98.61 248 GLU B N 1
ATOM 4084 C CA . GLU B 1 248 ? 10.469 18.422 12.173 1 98.61 248 GLU B CA 1
ATOM 4085 C C . GLU B 1 248 ? 11.399 17.33 11.652 1 98.61 248 GLU B C 1
ATOM 4087 O O . GLU B 1 248 ? 11.521 16.268 12.265 1 98.61 248 GLU B O 1
ATOM 4092 N N . ASN B 1 249 ? 12.044 17.611 10.541 1 98.32 249 ASN B N 1
ATOM 4093 C CA . ASN B 1 249 ? 12.981 16.682 9.918 1 98.32 249 ASN B CA 1
ATOM 4094 C C . ASN B 1 249 ? 14.091 17.42 9.175 1 98.32 249 ASN B C 1
ATOM 4096 O O . ASN B 1 249 ? 13.891 18.542 8.707 1 98.32 249 ASN B O 1
ATOM 4100 N N . THR B 1 250 ? 15.181 16.766 9.022 1 98.18 250 THR B N 1
ATOM 4101 C CA . THR B 1 250 ? 16.298 17.29 8.243 1 98.18 250 THR B CA 1
ATOM 4102 C C . THR B 1 250 ? 16.542 16.433 7.004 1 98.18 250 THR B C 1
ATOM 4104 O O . THR B 1 250 ? 16.54 15.203 7.083 1 98.18 250 THR B O 1
ATOM 4107 N N . VAL B 1 251 ? 16.729 17.072 5.91 1 98.49 251 VAL B N 1
ATOM 4108 C CA . VAL B 1 251 ? 17.071 16.363 4.681 1 98.49 251 VAL B CA 1
ATOM 4109 C C . VAL B 1 251 ? 18.576 16.112 4.631 1 98.49 251 VAL B C 1
ATOM 4111 O O . VAL B 1 251 ? 19.373 17.029 4.843 1 98.49 251 VAL B O 1
ATOM 4114 N N . VAL B 1 252 ? 18.924 14.913 4.37 1 97.7 252 VAL B N 1
ATOM 4115 C CA . VAL B 1 252 ? 20.337 14.559 4.29 1 97.7 252 VAL B CA 1
ATOM 4116 C C . VAL B 1 252 ? 20.592 13.726 3.036 1 97.7 252 VAL B C 1
ATOM 4118 O O . VAL B 1 252 ? 19.663 13.145 2.47 1 97.7 252 VAL B O 1
ATOM 4121 N N . HIS B 1 253 ? 21.866 13.724 2.638 1 95.95 253 HIS B N 1
ATOM 4122 C CA . HIS B 1 253 ? 22.204 12.803 1.558 1 95.95 253 HIS B CA 1
ATOM 4123 C C . HIS B 1 253 ? 21.958 11.356 1.97 1 95.95 253 HIS B C 1
ATOM 4125 O O . HIS B 1 253 ? 22.235 10.975 3.11 1 95.95 253 HIS B O 1
ATOM 4131 N N . GLU B 1 254 ? 21.443 10.603 1.07 1 93.23 254 GLU B N 1
ATOM 4132 C CA . GLU B 1 254 ? 21.109 9.21 1.349 1 93.23 254 GLU B CA 1
ATOM 4133 C C . GLU B 1 254 ? 22.3 8.466 1.946 1 93.23 254 GLU B C 1
ATOM 4135 O O . GLU B 1 254 ? 22.136 7.646 2.852 1 93.23 254 GLU B O 1
ATOM 4140 N N . ARG B 1 255 ? 23.499 8.743 1.537 1 89.36 255 ARG B N 1
ATOM 4141 C CA . ARG B 1 255 ? 24.698 8.084 2.046 1 89.36 255 ARG B CA 1
ATOM 4142 C C . ARG B 1 255 ? 24.881 8.356 3.535 1 89.36 255 ARG B C 1
ATOM 4144 O O . ARG B 1 255 ? 25.336 7.485 4.279 1 89.36 255 ARG B O 1
ATOM 4151 N N . ASP B 1 256 ? 24.514 9.52 3.95 1 89.76 256 ASP B N 1
ATOM 4152 C CA . ASP B 1 256 ? 24.632 9.893 5.356 1 89.76 256 ASP B CA 1
ATOM 4153 C C . ASP B 1 256 ? 23.509 9.273 6.185 1 89.76 256 ASP B C 1
ATOM 4155 O O . ASP B 1 256 ? 23.716 8.905 7.343 1 89.76 256 ASP B O 1
ATOM 4159 N N . TRP B 1 257 ? 22.436 9.18 5.553 1 88.93 257 TRP B N 1
ATOM 4160 C CA . TRP B 1 257 ? 21.289 8.549 6.197 1 88.93 257 TRP B CA 1
ATOM 4161 C C . TRP B 1 257 ? 21.577 7.085 6.513 1 88.93 257 TRP B C 1
ATOM 4163 O O . TRP B 1 257 ? 21.257 6.604 7.602 1 88.93 257 TRP B O 1
ATOM 4173 N N . ILE B 1 258 ? 22.113 6.399 5.58 1 81.92 258 ILE B N 1
ATOM 4174 C CA . ILE B 1 258 ? 22.453 4.989 5.738 1 81.92 258 ILE B CA 1
ATOM 4175 C C . ILE B 1 258 ? 23.426 4.82 6.902 1 81.92 258 ILE B C 1
ATOM 4177 O O . ILE B 1 258 ? 23.289 3.893 7.704 1 81.92 258 ILE B O 1
ATOM 4181 N N . LYS B 1 259 ? 24.348 5.673 7.005 1 76.32 259 LYS B N 1
ATOM 4182 C CA . LYS B 1 259 ? 25.318 5.628 8.096 1 76.32 259 LYS B CA 1
ATOM 4183 C C . LYS B 1 259 ? 24.631 5.786 9.449 1 76.32 259 LYS B C 1
ATOM 4185 O O . LYS B 1 259 ? 24.994 5.116 10.418 1 76.32 259 LYS B O 1
ATOM 4190 N N . GLU B 1 260 ? 23.636 6.577 9.476 1 73.36 260 GLU B N 1
ATOM 4191 C CA . GLU B 1 260 ? 22.965 6.918 10.727 1 73.36 260 GLU B CA 1
ATOM 4192 C C . GLU B 1 260 ? 22.004 5.813 11.157 1 73.36 260 GLU B C 1
ATOM 4194 O O . GLU B 1 260 ? 21.88 5.52 12.348 1 73.36 260 GLU B O 1
ATOM 4199 N N . THR B 1 261 ? 21.343 5.29 10.204 1 72.15 261 THR B N 1
ATOM 4200 C CA . THR B 1 261 ? 20.284 4.344 10.537 1 72.15 261 THR B CA 1
ATOM 4201 C C . THR B 1 261 ? 20.811 2.912 10.508 1 72.15 261 THR B C 1
ATOM 4203 O O . THR B 1 261 ? 20.189 2.004 11.065 1 72.15 261 THR B O 1
ATOM 4206 N N . GLY B 1 262 ? 21.963 2.697 10.016 1 61.19 262 GLY B N 1
ATOM 4207 C CA . GLY B 1 262 ? 22.451 1.343 9.813 1 61.19 262 GLY B CA 1
ATOM 4208 C C . GLY B 1 262 ? 21.664 0.575 8.768 1 61.19 262 GLY B C 1
ATOM 4209 O O . GLY B 1 262 ? 21.754 -0.652 8.693 1 61.19 262 GLY B O 1
ATOM 4210 N N . SER B 1 263 ? 20.803 1.101 8.197 1 55.95 263 SER B N 1
ATOM 4211 C CA . SER B 1 263 ? 19.837 0.439 7.326 1 55.95 263 SER B CA 1
ATOM 4212 C C . SER B 1 263 ? 20.537 -0.399 6.26 1 55.95 263 SER B C 1
ATOM 4214 O O . SER B 1 263 ? 20 -1.413 5.809 1 55.95 263 SER B O 1
ATOM 4216 N N . HIS B 1 264 ? 21.654 -0.028 5.49 1 52.78 264 HIS B N 1
ATOM 4217 C CA . HIS B 1 264 ? 22.178 -0.834 4.394 1 52.78 264 HIS B CA 1
ATOM 4218 C C . HIS B 1 264 ? 23.073 -1.955 4.913 1 52.78 264 HIS B C 1
ATOM 4220 O O . HIS B 1 264 ? 23.657 -2.704 4.126 1 52.78 264 HIS B O 1
ATOM 4226 N N . GLU B 1 265 ? 23.391 -2.182 6.145 1 41.73 265 GLU B N 1
ATOM 4227 C CA . GLU B 1 265 ? 24.406 -3.214 6.339 1 41.73 265 GLU B CA 1
ATOM 4228 C C . GLU B 1 265 ? 23.932 -4.562 5.804 1 41.73 265 GLU B C 1
ATOM 4230 O O . GLU B 1 265 ? 23.125 -5.24 6.443 1 41.73 265 GLU B O 1
ATOM 4235 N N . THR B 1 266 ? 23.627 -4.785 4.738 1 36.78 266 THR B N 1
ATOM 4236 C CA . THR B 1 266 ? 23.896 -6.13 4.242 1 36.78 266 THR B CA 1
ATOM 4237 C C . THR B 1 266 ? 25.364 -6.497 4.444 1 36.78 266 THR B C 1
ATOM 4239 O O . THR B 1 266 ? 26.24 -5.98 3.749 1 36.78 266 THR B O 1
ATOM 4242 N N . ARG B 1 267 ? 25.948 -6.77 5.644 1 31.06 267 ARG B N 1
ATOM 4243 C CA . ARG B 1 267 ? 27.241 -7.431 5.784 1 31.06 267 ARG B CA 1
ATOM 4244 C C . ARG B 1 267 ? 27.324 -8.665 4.892 1 31.06 267 ARG B C 1
ATOM 4246 O O . ARG B 1 267 ? 26.549 -9.609 5.056 1 31.06 267 ARG B O 1
ATOM 4253 N N . ALA B 1 268 ? 27.65 -8.709 3.668 1 28.7 268 ALA B N 1
ATOM 4254 C CA . ALA B 1 268 ? 28.433 -9.732 2.98 1 28.7 268 ALA B CA 1
ATOM 4255 C C . ALA B 1 268 ? 29.51 -10.307 3.897 1 28.7 268 ALA B C 1
ATOM 4257 O O . ALA B 1 268 ? 30.536 -9.667 4.136 1 28.7 268 ALA B O 1
ATOM 4258 N N . HIS B 1 269 ? 29.22 -10.832 5.084 1 25.64 269 HIS B N 1
ATOM 4259 C CA . HIS B 1 269 ? 30.321 -11.595 5.661 1 25.64 269 HIS B CA 1
ATOM 4260 C C . HIS B 1 269 ? 30.962 -12.509 4.622 1 25.64 269 HIS B C 1
ATOM 4262 O O . HIS B 1 269 ? 30.276 -13.315 3.99 1 25.64 269 HIS B O 1
ATOM 4268 N N . SER B 1 270 ? 31.866 -12.052 3.931 1 20.3 270 SER B N 1
ATOM 4269 C CA . SER B 1 270 ? 33.022 -12.837 3.51 1 20.3 270 SER B CA 1
ATOM 4270 C C . SER B 1 270 ? 33.434 -13.835 4.586 1 20.3 270 SER B C 1
ATOM 4272 O O . SER B 1 270 ? 33.83 -13.443 5.685 1 20.3 270 SER B O 1
ATOM 4274 N N . VAL B 1 271 ? 32.709 -14.826 4.72 1 17.21 271 VAL B N 1
ATOM 4275 C CA . VAL B 1 271 ? 33.516 -15.965 5.145 1 17.21 271 VAL B CA 1
ATOM 4276 C C . VAL B 1 271 ? 34.542 -16.303 4.065 1 17.21 271 VAL B C 1
ATOM 4278 O O . VAL B 1 271 ? 34.22 -16.31 2.875 1 17.21 271 VAL B O 1
#

Foldseek 3Di:
DFWWWFFFPPDPDIDIFDADQVQCWTADPNDIDHPLVTHGDFRFDDWEKEFEPQFPQSCVVCVVVCCDPPNVDHDPATDMDTADPQQEDEFAAAAADEPVAFKKFWFKFKKFFFAAKAALDALVCLLVGTFFIWIKTQIFGDDDDPPDDRCVGRHDGNRIYIDRIGTGPVQDDAQQFKWKFKDKVNHTDDIDTSVRGNAGSSRNSNRVNHVDIDHGRYIYTSYGDPPGDIDGAQIKMWMGIPSHHIGIYGYHHNVVSCVVVVVPPPPPPPD/DFWWWFFFPPDPDIDIFDADQVQCWTADPNDIDHPLVTHGDFRFDDWEKEWEPQFPQSCVVCVVVCCDPPNVDHDPATDMDTADPQQEDEFAAAAADEPVAFKKFWFKFKKFFFAAKAALDALVCQLVGTFFIWIKTQIFGDDDDPPDDRCVGRHDGNRIYIDRITTGPVQDDAQQFKWKFKDKVNHTDDIDTSVRGNAGSSRNSNRVNHVDIDHGRYIYTSYGDPPGDIDGAQIKMWMGIPSHHIGIYGYHHNVVSCVVVVVPPPPPPPD